Protein 1HBX (pdb70)

Solvent-accessible surface area: 33822 Å² total; per-residue (Å²): 103,78,71,99,209,47,221,68,202,70,140,79,83,86,8,113,78,142,48,114,27,137,63,33,16,40,154,50,39,92,26,3,34,125,58,0,106,26,2,12,35,0,1,46,11,33,0,0,0,0,0,11,12,99,99,54,130,52,79,52,47,15,18,144,30,0,69,41,0,42,75,33,130,86,0,91,56,21,12,97,88,1,33,115,33,104,168,252,210,113,206,40,227,71,199,62,101,66,85,92,10,58,8,82,134,92,21,56,71,22,12,52,140,46,23,23,16,1,0,51,70,0,34,20,1,8,43,2,1,51,7,39,0,0,0,0,0,10,13,88,88,17,78,0,40,0,0,0,11,126,28,0,46,52,0,8,69,31,130,69,0,67,45,18,2,55,90,2,9,90,38,112,166,131,83,110,208,44,218,63,204,54,158,82,97,89,10,114,67,159,49,115,32,130,59,28,14,44,165,50,30,88,27,2,33,125,57,0,109,26,2,10,26,1,1,45,8,32,0,1,0,2,0,12,13,103,92,44,122,74,79,53,52,15,28,124,28,0,64,45,2,32,77,32,126,80,0,89,52,18,12,104,96,2,28,108,34,106,162,112,157,78,44,84,111,192,56,207,62,209,67,115,66,25,57,13,76,68,131,135,122,19,60,67,32,10,61,150,40,25,24,17,2,0,57,71,0,44,22,0,8,41,1,2,48,7,30,0,2,0,2,0,7,11,90,94,12,74,0,35,0,0,0,9,140,32,0,51,45,0,15,80,38,124,71,0,81,54,18,2,32,99,3,8,93,39,114,119,118,56,54,35,49,8,60,81,32,0,33,123,13,7,88,106,73,120,31,123,88,6,3,36,68,48,70,132,69,0,26,0,67,0,74,75,7,92,54,1,0,152,41,10,2,86,91,89,135,115,119,113,41,36,47,78,111,1,6,95,39,0,104,98,26,50,103,120,80,54,0,102,79,37,149,49,95,162,75,0,4,46,1,53,60,39,63,118,50,75,139,213,134,128,72,63,4,67,148,35,75,33,42,36,56,48,41,31,125,72,28,184,136,66,39,45,9,63,61,12,0,16,105,11,12,96,93,83,155,14,113,97,11,4,33,53,81,48,146,57,0,43,1,68,0,58,104,1,78,46,0,1,147,36,7,2,134,83,108,132,121,116,98,33,45,48,101,94,1,4,93,34,0,98,98,22,96,92,119,107,52,1,41,77,31,137,78,41,61,75,13,6,61,0,45,58,37,56,107,45,49,131,213,112,132,59,70,2,59,152,37,67,42,47,35,61,58,59,40,132,99

GO terms:
  GO:0010736 serum response element binding (F, IDA)
  GO:1990837 sequence-specific double-stranded DNA binding (F, IDA)
  GO:0001228 DNA-binding transcription activator activity, RNA polymerase II-specific (F, IGI)
  GO:1902895 positive regulation of miRNA transcription (P, IGI)
  GO:0001829 trophectodermal cell differentiation (P, IDA)
  GO:0045597 positive regulation of cell differentiation (P, IDA)
  GO:0045944 positive regulation of transcription by RNA polymerase II (P, IDA)
  GO:0005634 nucleus (C, EXP)
  GO:0005515 protein binding (F, IPI)
  GO:0005654 nucleoplasm (C, TAS)
  GO:0005634 nucleus (C, IDA)
  GO:0001228 DNA-binding transcription activator activity, RNA polymerase II-specific (F, IDA)
  GO:0003700 DNA-binding transcription factor activity (F, IDA)
  GO:0009725 response to hormone (P, IDA)
  GO:0045987 positive regulation of smooth muscle contraction (P, IDA)
  GO:0060261 positive regulation of transcription initiation by RNA polymerase II (P, IDA)
  GO:0005737 cytoplasm (C, TAS)
  GO:0009636 response to toxic substance (P, TAS)
  GO:0045944 positive regulation of transcription by RNA polymerase II (P, IGI)
  GO:0051150 regulation of smooth muscle cell differentiation (P, TAS)

Organism: Homo sapiens (NCBI:txid9606)

InterPro domains:
  IPR002100 Transcription factor, MADS-box [PF00319] (150-197)
  IPR002100 Transcription factor, MADS-box [PR00404] (143-163)
  IPR002100 Transcription factor, MADS-box [PR00404] (163-178)
  IPR002100 Transcription factor, MADS-box [PR00404] (178-199)
  IPR002100 Transcription factor, MADS-box [PS00350] (143-197)
  IPR002100 Transcription factor, MADS-box [PS50066] (141-201)
  IPR002100 Transcription factor, MADS-box [SM00432] (141-200)
  IPR033897 SRF-like, MADS-box [cd00266] (142-223)
  IPR036879 Transcription factor, MADS-box superfamily [G3DSA:3.40.1810.10] (153-223)
  IPR036879 Transcription factor, MADS-box superfamily [SSF55455] (141-220)
  IPR050142 MADS-box/MEF2 Transcription Factor [PTHR48019] (143-209)

Sequence (569 aa):
GKKTRGRVKIKMEFIDNKLRRYTTFSKRKTGIMKKAYELSTLTGTQVLLLVASETGHVYTFATRKLQPMITSETGKALIQTCLNSPDKKTRGRVKIKMEFIDNKLRRYTTFSKRKTGIMKKAYELSTLTGTQVLLLVASETGHVYTFATRKLQPMITSETGKALIQTCLNSPDKKTRGRVKIKMEFIDNKLRRYTTFSKRKTGIMKKAYELSTLTGTQVLLLVASETGHVYTFATRKLQPMITSETGKALIQTCLNSPDKPGKKTRGRVKIKMEFIDNKLRRYTTFSKRKTGIMKKAYELSTLTGTQVLLLVASETGHVYTFATRKLQPMITSETGKALIQTCLNSPDDSAITLWQFLLQLLQKPQNKHMICWTSNDGQFKLLQAEEVARLWGIRKNKPNMNYDKLSRALRYYYVKNIIKKVNGQKFVYKFVSYPEILNMSRNDYIHSGLYSSFTLNSLNSAITLWQFLLQLLQKPQNKHMICWTSNDGQFKLLQAEEVARLWGIRKNKPNMNYDKLSRALRYYYVKNIIKKVNGQKFVYKFVSYPEILNMSRNDYIHSGLYSSFTLNS

B-factor: mean 68.27, std 28.69, range [5.2, 152.01]

Nearest PDB structures (foldseek):
  1hbx-assembly1_A  TM=1.012E+00  e=2.672E-13  Homo sapiens
  1k6o-assembly1_C  TM=9.760E-01  e=4.501E-11  Homo sapiens
  1mnm-assembly1_B  TM=9.382E-01  e=1.439E-08  Saccharomyces cerevisiae
  3p57-assembly1_D  TM=7.158E-01  e=1.893E-04  Homo sapiens
  6wc2-assembly2_C  TM=7.099E-01  e=2.965E-04  Homo sapiens

Secondary structure (DSSP, 8-state):
--SS--S----SS----HHHHHHHHHHHHHHHHHHHHHHHHHH--EEEEEEE-TTS-EEEEE-GGGGGGTSSHHHHHHHHHHHHS--/--S--S----SS----HHHHHHHHHHHHHHHHHHHHHHHHHH--EEEEEEE-TTSEEEEEE-GGGTHHHHSHHHHHHHHHHHTS--/--S--S----SS---SHHHHHHHHHHHHHHHHHHHHHHHHHHT-EEEEEEE-TTS-EEEEE-TTTTHHHHSHHHHHHHHHHHTS--/-TT-S---S----SS---SHHHHHHHHHHHHHHHHHHHHHHHHHHT-EEEEEEE-SSSEEEEEE-GGGSHHHHSHHHHHHHHHHHTS--/-----HHHHTTTSSS-GGGTTTEEE-SSSS-EEETTHHHHHHHHHHGGG-TT--HHHHHHHHHHHHHTTSEEE-SS-TTEEEESSTTGGG---GGGGGGSSSEEEEESGGG-/----SHHHHHHHTTSGGGTTTB--S-TTSEEEBSS-HHHHHHHHTTTT-TT--HHHHHHHHHHHHHHTS-EE-SSSTTEEE-SSTTTTT-----TTGGGT-EEEEES--

Foldseek 3Di:
DDPDPPDDDDDPDQDDPVVVRVVCCVVVVVPVQVVQPCCCPVVVDWGKDWDADPVGDIDIDTDVVCVCCCVPPVNVVVVCCVVVDDD/DPDPPDDDDDPDQDPDVVVRQVCLVVVVVVVLVVQVCVCVVPVDWGKDWDADPVGDIDIDTDPVCVCCCPPPVNVVVVVVPVVDDD/DPDPPDDDDDPDDDPPPVVRVVCCVVVVVVVLVVQVCVCVVPVDWDKDWDADPVGDIDIDTDPVCPCCCVPPVNVVVVVVVVVDDD/DVDDPDPPDDDDDPDQDPPPVVNVVVCVVVVVVVQVVQVCVCVVVVDWGKDWDADPVGDIDIDGDDVCPCCCVPPVNVCVVCVPVVPDD/DDPDDVLVLCVVCAVDCPVCQQWYADDDQFKIFGNPFQVSQCVVCVPPVNNPTGCVHVVVSQVVCCVVQQKACDPPRVRMIGGRGPDVVPVCVVVVVVVPVPDDDDDPVVVD/DPDDLLRVLVVVCPDCPQVQAKHADDQFFKIFGNPQQVVQCVVCVPPPPNVRGCVRVVVVQVVCCVVQQKAQDPPDPRMIGGRGPPVVVVCPDVVVVVVVPDDDDDPVD

CATH classification: 3.40.1810.10

Radius of gyration: 38.42 Å; Cα contacts (8 Å, |Δi|>4): 800; chains: 6; bounding box: 97×91×81 Å

Structure (mmCIF, N/CA/C/O backbone):
data_1HBX
#
_entry.id   1HBX
#
_cell.length_a   142.680
_cell.length_b   144.390
_cell.length_c   75.930
_cell.angle_alpha   90.00
_cell.angle_beta   90.00
_cell.angle_gamma   90.00
#
_symmetry.space_group_name_H-M   'P 21 21 2'
#
loop_
_entity.id
_entity.type
_entity.pdbx_description
1 polymer 'SERUM RESPONSE FACTOR'
2 polymer "5'-D(*GP*AP*TP*GP*GP*CP*CP*TP*AP*AP*TP*TP*AP* GP*GP*AP*CP*TP*TP*CP*CP*GP*GP*TP*G)-3'"
3 polymer 'ETS-DOMAIN PROTEIN ELK-4'
4 polymer "5'-D(*CP*AP*CP*AP*CP*CP*GP*GP*AP*AP*GP*TP*CP* CP*TP*AP*AP*TP*TP*AP*GP*GP*CP*CP*AP*T)-3'"
#
loop_
_atom_site.group_PDB
_atom_site.id
_atom_site.type_symbol
_atom_site.label_atom_id
_atom_site.label_alt_id
_atom_site.label_comp_id
_atom_site.label_asym_id
_atom_site.label_entity_id
_atom_site.label_seq_id
_atom_site.pdbx_PDB_ins_code
_atom_site.Cartn_x
_atom_site.Cartn_y
_atom_site.Cartn_z
_atom_site.occupancy
_atom_site.B_iso_or_equiv
_atom_site.auth_seq_id
_atom_site.auth_comp_id
_atom_site.auth_asym_id
_atom_site.auth_atom_id
_atom_site.pdbx_PDB_model_num
ATOM 1 N N . GLY A 1 6 ? 2.830 76.995 41.861 1.00 106.54 137 GLY A N 1
ATOM 2 C CA . GLY A 1 6 ? 3.712 76.987 43.070 1.00 106.02 137 GLY A CA 1
ATOM 3 C C . GLY A 1 6 ? 3.474 78.176 43.984 1.00 105.07 137 GLY A C 1
ATOM 4 O O . GLY A 1 6 ? 2.656 78.108 44.906 1.00 104.91 137 GLY A O 1
ATOM 5 N N . LYS A 1 7 ? 4.194 79.265 43.730 1.00 103.13 138 LYS A N 1
ATOM 6 C CA . LYS A 1 7 ? 4.061 80.477 44.528 1.00 100.15 138 LYS A CA 1
ATOM 7 C C . LYS A 1 7 ? 2.889 81.313 44.016 1.00 97.59 138 LYS A C 1
ATOM 8 O O . LYS A 1 7 ? 2.259 80.965 43.017 1.00 97.16 138 LYS A O 1
ATOM 10 N N . LYS A 1 8 ? 2.603 82.415 44.701 1.00 94.72 139 LYS A N 1
ATOM 11 C CA . LYS A 1 8 ? 1.501 83.284 44.317 1.00 91.71 139 LYS A CA 1
ATOM 12 C C . LYS A 1 8 ? 1.843 84.242 43.176 1.00 89.88 139 LYS A C 1
ATOM 13 O O . LYS A 1 8 ? 0.985 85.001 42.721 1.00 90.12 139 LYS A O 1
ATOM 15 N N . THR A 1 9 ? 3.089 84.209 42.712 1.00 87.64 140 THR A N 1
ATOM 16 C CA . THR A 1 9 ? 3.512 85.084 41.622 1.00 84.36 140 THR A CA 1
ATOM 17 C C . THR A 1 9 ? 4.868 84.686 41.059 1.00 81.64 140 THR A C 1
ATOM 18 O O . THR A 1 9 ? 5.771 84.331 41.809 1.00 81.05 140 THR A O 1
ATOM 22 N N . ARG A 1 10 ? 5.007 84.755 39.737 1.00 79.43 141 ARG A N 1
ATOM 23 C CA . ARG A 1 10 ? 6.255 84.392 39.069 1.00 77.80 141 ARG A CA 1
ATOM 24 C C . ARG A 1 10 ? 7.495 85.035 39.658 1.00 78.24 141 ARG A C 1
ATOM 25 O O . ARG A 1 10 ? 8.613 84.656 39.319 1.00 77.62 141 ARG A O 1
ATOM 33 N N . GLY A 1 11 ? 7.296 86.010 40.537 1.00 79.02 142 GLY A N 1
ATOM 34 C CA . GLY A 1 11 ? 8.422 86.705 41.128 1.00 77.90 142 GLY A CA 1
ATOM 35 C C . GLY A 1 11 ? 9.055 87.574 40.060 1.00 77.04 142 GLY A C 1
ATOM 36 O O . GLY A 1 11 ? 8.421 87.893 39.052 1.00 77.65 142 GLY A O 1
ATOM 37 N N . ARG A 1 12 ? 10.300 87.968 40.269 1.00 74.84 143 ARG A N 1
ATOM 38 C CA . ARG A 1 12 ? 10.969 88.784 39.282 1.00 72.97 143 ARG A CA 1
ATOM 39 C C . ARG A 1 12 ? 11.351 87.905 38.104 1.00 71.64 143 ARG A C 1
ATOM 40 O O . ARG A 1 12 ? 11.814 86.785 38.290 1.00 72.43 143 ARG A O 1
ATOM 48 N N . VAL A 1 13 ? 11.160 88.417 36.894 1.00 70.80 144 VAL A N 1
ATOM 49 C CA . VAL A 1 13 ? 11.481 87.669 35.686 1.00 70.94 144 VAL A CA 1
ATOM 50 C C . VAL A 1 13 ? 12.654 88.281 34.933 1.00 71.57 144 VAL A C 1
ATOM 51 O O . VAL A 1 13 ? 12.746 89.500 34.813 1.00 72.64 144 VAL A O 1
ATOM 55 N N . LYS A 1 14 ? 13.550 87.431 34.433 1.00 71.44 145 LYS A N 1
ATOM 56 C CA . LYS A 1 14 ? 14.717 87.901 33.694 1.00 71.65 145 LYS A CA 1
ATOM 57 C C . LYS A 1 14 ? 14.207 88.489 32.397 1.00 70.85 145 LYS A C 1
ATOM 58 O O . LYS A 1 14 ? 13.397 87.883 31.714 1.00 71.83 145 LYS A O 1
ATOM 64 N N . ILE A 1 15 ? 14.687 89.675 32.060 1.00 70.03 146 ILE A N 1
ATOM 65 C CA . ILE A 1 15 ? 14.252 90.351 30.854 1.00 69.24 146 ILE A CA 1
ATOM 66 C C . ILE A 1 15 ? 15.377 90.489 29.820 1.00 68.76 146 ILE A C 1
ATOM 67 O O . ILE A 1 15 ? 16.559 90.438 30.151 1.00 68.44 146 ILE A O 1
ATOM 72 N N . LYS A 1 16 ? 14.994 90.661 28.563 1.00 68.57 147 LYS A N 1
ATOM 73 C CA . LYS A 1 16 ? 15.943 90.814 27.471 1.00 68.69 147 LYS A CA 1
ATOM 74 C C . LYS A 1 16 ? 16.413 92.276 27.427 1.00 68.15 147 LYS A C 1
ATOM 75 O O . LYS A 1 16 ? 15.601 93.198 27.357 1.00 68.20 147 LYS A O 1
ATOM 81 N N . MET A 1 17 ? 17.727 92.478 27.475 1.00 67.11 148 MET A N 1
ATOM 82 C CA . MET A 1 17 ? 18.302 93.818 27.472 1.00 65.09 148 MET A CA 1
ATOM 83 C C . MET A 1 17 ? 18.158 94.550 26.156 1.00 63.79 148 MET A C 1
ATOM 84 O O . MET A 1 17 ? 19.143 94.984 25.567 1.00 63.83 148 MET A O 1
ATOM 89 N N . GLU A 1 18 ? 16.923 94.703 25.702 1.00 62.80 149 GLU A N 1
ATOM 90 C CA . GLU A 1 18 ? 16.662 95.396 24.451 1.00 62.92 149 GLU A CA 1
ATOM 91 C C . GLU A 1 18 ? 15.396 96.216 24.595 1.00 61.29 149 GLU A C 1
ATOM 92 O O . GLU A 1 18 ? 14.589 95.969 25.484 1.00 62.01 149 GLU A O 1
ATOM 98 N N . PHE A 1 19 ? 15.225 97.200 23.727 1.00 59.55 150 PHE A N 1
ATOM 99 C CA . PHE A 1 19 ? 14.037 98.031 23.780 1.00 58.22 150 PHE A CA 1
ATOM 100 C C . PHE A 1 19 ? 12.822 97.121 23.848 1.00 59.51 150 PHE A C 1
ATOM 101 O O . PHE A 1 19 ? 12.752 96.122 23.139 1.00 61.06 150 PHE A O 1
ATOM 109 N N . ILE A 1 20 ? 11.866 97.467 24.699 1.00 60.94 151 ILE A N 1
ATOM 110 C CA . ILE A 1 20 ? 10.653 96.683 24.847 1.00 61.71 151 ILE A CA 1
ATOM 111 C C . ILE A 1 20 ? 9.584 97.269 23.931 1.00 64.59 151 ILE A C 1
ATOM 112 O O . ILE A 1 20 ? 9.393 98.483 23.895 1.00 63.47 151 ILE A O 1
ATOM 117 N N . ASP A 1 21 ? 8.872 96.425 23.196 1.00 68.40 152 ASP A N 1
ATOM 118 C CA . ASP A 1 21 ? 7.838 96.956 22.318 1.00 72.17 152 ASP A CA 1
ATOM 119 C C . ASP A 1 21 ? 6.452 97.059 22.965 1.00 73.08 152 ASP A C 1
ATOM 120 O O . ASP A 1 21 ? 5.697 97.984 22.659 1.00 74.06 152 ASP A O 1
ATOM 125 N N . ASN A 1 22 ? 6.109 96.129 23.854 1.00 72.45 153 ASN A N 1
ATOM 126 C CA . ASN A 1 22 ? 4.800 96.190 24.494 1.00 71.93 153 ASN A CA 1
ATOM 127 C C . ASN A 1 22 ? 4.666 97.470 25.296 1.00 71.29 153 ASN A C 1
ATOM 128 O O . ASN A 1 22 ? 5.064 97.534 26.455 1.00 72.84 153 ASN A O 1
ATOM 133 N N . LYS A 1 23 ? 4.089 98.482 24.662 1.00 69.58 154 LYS A N 1
ATOM 134 C CA . LYS A 1 23 ? 3.884 99.796 25.256 1.00 67.31 154 LYS A CA 1
ATOM 135 C C . LYS A 1 23 ? 3.579 99.815 26.751 1.00 66.45 154 LYS A C 1
ATOM 136 O O . LYS A 1 23 ? 4.082 100.673 27.467 1.00 66.78 154 LYS A O 1
ATOM 142 N N . LEU A 1 24 ? 2.759 98.887 27.230 1.00 65.31 155 LEU A N 1
ATOM 143 C CA . LEU A 1 24 ? 2.440 98.857 28.653 1.00 64.45 155 LEU A CA 1
ATOM 144 C C . LEU A 1 24 ? 3.668 98.384 29.408 1.00 63.84 155 LEU A C 1
ATOM 145 O O . LEU A 1 24 ? 4.225 99.114 30.220 1.00 64.20 155 LEU A O 1
ATOM 150 N N . ARG A 1 25 ? 4.094 97.158 29.129 1.00 63.00 156 ARG A N 1
ATOM 151 C CA . ARG A 1 25 ? 5.272 96.591 29.773 1.00 61.51 156 ARG A CA 1
ATOM 152 C C . ARG A 1 25 ? 6.365 97.652 29.831 1.00 59.62 156 ARG A C 1
ATOM 153 O O . ARG A 1 25 ? 6.996 97.853 30.870 1.00 60.23 156 ARG A O 1
ATOM 161 N N . ARG A 1 26 ? 6.563 98.347 28.715 1.00 56.56 157 ARG A N 1
ATOM 162 C CA . ARG A 1 26 ? 7.574 99.384 28.642 1.00 54.53 157 ARG A CA 1
ATOM 163 C C . ARG A 1 26 ? 7.283 100.506 29.636 1.00 53.18 157 ARG A C 1
ATOM 164 O O . ARG A 1 26 ? 8.082 100.774 30.528 1.00 52.79 157 ARG A O 1
ATOM 172 N N . TYR A 1 27 ? 6.140 101.162 29.485 1.00 52.96 158 TYR A N 1
ATOM 173 C CA . TYR A 1 27 ? 5.761 102.255 30.385 1.00 52.51 158 TYR A CA 1
ATOM 174 C C . TYR A 1 27 ? 5.904 101.854 31.857 1.00 50.60 158 TYR A C 1
ATOM 175 O O . TYR A 1 27 ? 6.287 102.670 32.701 1.00 50.75 158 TYR A O 1
ATOM 184 N N . THR A 1 28 ? 5.584 100.600 32.159 1.00 48.18 159 THR A N 1
ATOM 185 C CA . THR A 1 28 ? 5.674 100.103 33.520 1.00 45.85 159 THR A CA 1
ATOM 186 C C . THR A 1 28 ? 7.123 100.150 33.940 1.00 44.72 159 THR A C 1
ATOM 187 O O . THR A 1 28 ? 7.496 100.900 34.837 1.00 44.73 159 THR A O 1
ATOM 191 N N . THR A 1 29 ? 7.937 99.330 33.284 1.00 43.93 160 THR A N 1
ATOM 192 C CA . THR A 1 29 ? 9.365 99.271 33.561 1.00 40.89 160 THR A CA 1
ATOM 193 C C . THR A 1 29 ? 9.986 100.664 33.651 1.00 37.36 160 THR A C 1
ATOM 194 O O . THR A 1 29 ? 10.837 100.904 34.504 1.00 36.23 160 THR A O 1
ATOM 198 N N . PHE A 1 30 ? 9.565 101.588 32.791 1.00 34.74 161 PHE A N 1
ATOM 199 C CA . PHE A 1 30 ? 10.124 102.922 32.877 1.00 33.38 161 PHE A CA 1
ATOM 200 C C . PHE A 1 30 ? 9.739 103.560 34.193 1.00 35.28 161 PHE A C 1
ATOM 201 O O . PHE A 1 30 ? 10.437 104.435 34.688 1.00 35.39 161 PHE A O 1
ATOM 209 N N . SER A 1 31 ? 8.619 103.147 34.761 1.00 38.69 162 SER A N 1
ATOM 210 C CA . SER A 1 31 ? 8.208 103.718 36.030 1.00 41.02 162 SER A CA 1
ATOM 211 C C . SER A 1 31 ? 9.065 103.121 37.125 1.00 41.54 162 SER A C 1
ATOM 212 O O . SER A 1 31 ? 9.778 103.822 37.840 1.00 42.78 162 SER A O 1
ATOM 215 N N . LYS A 1 32 ? 8.997 101.808 37.242 1.00 40.95 163 LYS A N 1
ATOM 216 C CA . LYS A 1 32 ? 9.754 101.114 38.257 1.00 40.57 163 LYS A CA 1
ATOM 217 C C . LYS A 1 32 ? 11.214 101.524 38.239 1.00 40.41 163 LYS A C 1
ATOM 218 O O . LYS A 1 32 ? 11.784 101.854 39.287 1.00 40.78 163 LYS A O 1
ATOM 224 N N . ARG A 1 33 ? 11.815 101.518 37.048 1.00 40.10 164 ARG A N 1
ATOM 225 C CA . ARG A 1 33 ? 13.216 101.867 36.918 1.00 37.88 164 ARG A CA 1
ATOM 226 C C . ARG A 1 33 ? 13.466 103.334 37.156 1.00 36.40 164 ARG A C 1
ATOM 227 O O . ARG A 1 33 ? 14.434 103.680 37.831 1.00 36.74 164 ARG A O 1
ATOM 235 N N . LYS A 1 34 ? 12.609 104.203 36.629 1.00 32.91 165 LYS A N 1
ATOM 236 C CA . LYS A 1 34 ? 12.799 105.630 36.883 1.00 32.52 165 LYS A CA 1
ATOM 237 C C . LYS A 1 34 ? 12.769 105.889 38.384 1.00 32.87 165 LYS A C 1
ATOM 238 O O . LYS A 1 34 ? 13.500 106.730 38.908 1.00 33.38 165 LYS A O 1
ATOM 244 N N . THR A 1 35 ? 11.910 105.166 39.084 1.00 33.38 166 THR A N 1
ATOM 245 C CA . THR A 1 35 ? 11.819 105.361 40.513 1.00 33.49 166 THR A CA 1
ATOM 246 C C . THR A 1 35 ? 13.130 105.019 41.164 1.00 31.70 166 THR A C 1
ATOM 247 O O . THR A 1 35 ? 13.596 105.749 42.023 1.00 32.46 166 THR A O 1
ATOM 251 N N . GLY A 1 36 ? 13.733 103.921 40.735 1.00 31.76 167 GLY A N 1
ATOM 252 C CA . GLY A 1 36 ? 14.975 103.471 41.350 1.00 32.56 167 GLY A CA 1
ATOM 253 C C . GLY A 1 36 ? 16.308 104.160 41.090 1.00 29.67 167 GLY A C 1
ATOM 254 O O . GLY A 1 36 ? 17.063 104.416 42.036 1.00 28.00 167 GLY A O 1
ATOM 255 N N . ILE A 1 37 ? 16.611 104.426 39.817 1.00 28.23 168 ILE A N 1
ATOM 256 C CA . ILE A 1 37 ? 17.859 105.075 39.456 1.00 26.12 168 ILE A CA 1
ATOM 257 C C . ILE A 1 37 ? 17.867 106.373 40.196 1.00 26.88 168 ILE A C 1
ATOM 258 O O . ILE A 1 37 ? 18.886 106.813 40.710 1.00 28.60 168 ILE A O 1
ATOM 263 N N . MET A 1 38 ? 16.690 106.973 40.263 1.00 27.24 169 MET A N 1
ATOM 264 C CA . MET A 1 38 ? 16.530 108.238 40.942 1.00 25.35 169 MET A CA 1
ATOM 265 C C . MET A 1 38 ? 16.826 107.967 42.407 1.00 24.10 169 MET A C 1
ATOM 266 O O . MET A 1 38 ? 17.429 108.785 43.088 1.00 24.46 169 MET A O 1
ATOM 271 N N . LYS A 1 39 ? 16.433 106.813 42.912 1.00 23.80 170 LYS A N 1
ATOM 272 C CA . LYS A 1 39 ? 16.743 106.608 44.297 1.00 25.42 170 LYS A CA 1
ATOM 273 C C . LYS A 1 39 ? 18.253 106.554 44.370 1.00 28.00 170 LYS A C 1
ATOM 274 O O . LYS A 1 39 ? 18.878 107.173 45.238 1.00 31.80 170 LYS A O 1
ATOM 280 N N . LYS A 1 40 ? 18.849 105.834 43.428 1.00 27.29 171 LYS A N 1
ATOM 281 C CA . LYS A 1 40 ? 20.291 105.701 43.406 1.00 26.08 171 LYS A CA 1
ATOM 282 C C . LYS A 1 40 ? 21.003 107.023 43.359 1.00 27.66 171 LYS A C 1
ATOM 283 O O . LYS A 1 40 ? 21.954 107.221 44.108 1.00 28.96 171 LYS A O 1
ATOM 289 N N . ALA A 1 41 ? 20.556 107.923 42.484 1.00 28.10 172 ALA A N 1
ATOM 290 C CA . ALA A 1 41 ? 21.199 109.227 42.361 1.00 29.42 172 ALA A CA 1
ATOM 291 C C . ALA A 1 41 ? 21.340 109.810 43.747 1.00 30.35 172 ALA A C 1
ATOM 292 O O . ALA A 1 41 ? 22.361 110.407 44.091 1.00 32.22 172 ALA A O 1
ATOM 294 N N . TYR A 1 42 ? 20.315 109.597 44.555 1.00 30.58 173 TYR A N 1
ATOM 295 C CA . TYR A 1 42 ? 20.312 110.095 45.913 1.00 30.82 173 TYR A CA 1
ATOM 296 C C . TYR A 1 42 ? 21.387 109.455 46.803 1.00 30.57 173 TYR A C 1
ATOM 297 O O . TYR A 1 42 ? 22.391 110.084 47.134 1.00 30.11 173 TYR A O 1
ATOM 306 N N . GLU A 1 43 ? 21.160 108.197 47.176 1.00 29.93 174 GLU A N 1
ATOM 307 C CA . GLU A 1 43 ? 22.058 107.463 48.071 1.00 30.49 174 GLU A CA 1
ATOM 308 C C . GLU A 1 43 ? 23.554 107.699 47.796 1.00 30.02 174 GLU A C 1
ATOM 309 O O . GLU A 1 43 ? 24.347 107.897 48.725 1.00 27.12 174 GLU A O 1
ATOM 315 N N . LEU A 1 44 ? 23.927 107.662 46.516 1.00 31.48 175 LEU A N 1
ATOM 316 C CA . LEU A 1 44 ? 25.301 107.878 46.084 1.00 32.43 175 LEU A CA 1
ATOM 317 C C . LEU A 1 44 ? 25.727 109.249 46.568 1.00 34.20 175 LEU A C 1
ATOM 318 O O . LEU A 1 44 ? 26.557 109.385 47.470 1.00 35.49 175 LEU A O 1
ATOM 323 N N . SER A 1 45 ? 25.137 110.269 45.956 1.00 34.59 176 SER A N 1
ATOM 324 C CA . SER A 1 45 ? 25.410 111.652 46.318 1.00 34.65 176 SER A CA 1
ATOM 325 C C . SER A 1 45 ? 25.374 111.839 47.830 1.00 34.91 176 SER A C 1
ATOM 326 O O . SER A 1 45 ? 26.118 112.633 48.372 1.00 35.05 176 SER A O 1
ATOM 329 N N . THR A 1 46 ? 24.491 111.102 48.496 1.00 35.62 177 THR A N 1
ATOM 330 C CA . THR A 1 46 ? 24.322 111.193 49.944 1.00 35.34 177 THR A CA 1
ATOM 331 C C . THR A 1 46 ? 25.456 110.520 50.686 1.00 34.37 177 THR A C 1
ATOM 332 O O . THR A 1 46 ? 26.213 111.143 51.415 1.00 35.50 177 THR A O 1
ATOM 336 N N . LEU A 1 47 ? 25.519 109.215 50.502 1.00 33.26 178 LEU A N 1
ATOM 337 C CA . LEU A 1 47 ? 26.499 108.345 51.119 1.00 31.25 178 LEU A CA 1
ATOM 338 C C . LEU A 1 47 ? 27.925 108.870 50.921 1.00 32.23 178 LEU A C 1
ATOM 339 O O . LEU A 1 47 ? 28.702 108.934 51.865 1.00 32.51 178 LEU A O 1
ATOM 344 N N . THR A 1 48 ? 28.253 109.265 49.692 1.00 32.43 179 THR A N 1
ATOM 345 C CA . THR A 1 48 ? 29.589 109.744 49.362 1.00 31.38 179 THR A CA 1
ATOM 346 C C . THR A 1 48 ? 29.739 111.262 49.421 1.00 34.47 179 THR A C 1
ATOM 347 O O . THR A 1 48 ? 30.845 111.780 49.559 1.00 37.06 179 THR A O 1
ATOM 351 N N . GLY A 1 49 ? 28.645 111.992 49.304 1.00 35.03 180 GLY A N 1
ATOM 352 C CA . GLY A 1 49 ? 28.774 113.435 49.372 1.00 35.76 180 GLY A CA 1
ATOM 353 C C . GLY A 1 49 ? 29.325 114.029 48.093 1.00 35.17 180 GLY A C 1
ATOM 354 O O . GLY A 1 49 ? 30.120 114.956 48.104 1.00 38.15 180 GLY A O 1
ATOM 355 N N . THR A 1 50 ? 28.884 113.504 46.972 1.00 33.46 181 THR A N 1
ATOM 356 C CA . THR A 1 50 ? 29.351 113.992 45.701 1.00 34.00 181 THR A CA 1
ATOM 357 C C . THR A 1 50 ? 28.244 114.738 44.945 1.00 34.96 181 THR A C 1
ATOM 358 O O . THR A 1 50 ? 27.068 114.643 45.302 1.00 35.28 181 THR A O 1
ATOM 362 N N . GLN A 1 51 ? 28.612 115.498 43.917 1.00 35.07 182 GLN A N 1
ATOM 363 C CA . GLN A 1 51 ? 27.603 116.205 43.151 1.00 34.27 182 GLN A CA 1
ATOM 364 C C . GLN A 1 51 ? 27.065 115.199 42.154 1.00 33.34 182 GLN A C 1
ATOM 365 O O . GLN A 1 51 ? 27.826 114.428 41.589 1.00 32.89 182 GLN A O 1
ATOM 371 N N . VAL A 1 52 ? 25.757 115.192 41.941 1.00 31.91 183 VAL A N 1
ATOM 372 C CA . VAL A 1 52 ? 25.161 114.248 41.007 1.00 29.84 183 VAL A CA 1
ATOM 373 C C . VAL A 1 52 ? 24.021 114.897 40.269 1.00 31.24 183 VAL A C 1
ATOM 374 O O . VAL A 1 52 ? 23.254 115.658 40.845 1.00 31.98 183 VAL A O 1
ATOM 378 N N . LEU A 1 53 ? 23.905 114.608 38.987 1.00 31.74 184 LEU A N 1
ATOM 379 C CA . LEU A 1 53 ? 22.812 115.166 38.218 1.00 31.44 184 LEU A CA 1
ATOM 380 C C . LEU A 1 53 ? 22.249 114.032 37.418 1.00 32.92 184 LEU A C 1
ATOM 381 O O . LEU A 1 53 ? 22.995 113.237 36.845 1.00 36.70 184 LEU A O 1
ATOM 386 N N . LEU A 1 54 ? 20.932 113.944 37.392 1.00 32.83 185 LEU A N 1
ATOM 387 C CA . LEU A 1 54 ? 20.273 112.904 36.644 1.00 31.97 185 LEU A CA 1
ATOM 388 C C . LEU A 1 54 ? 19.088 113.559 35.991 1.00 32.74 185 LEU A C 1
ATOM 389 O O . LEU A 1 54 ? 18.556 114.541 36.488 1.00 33.87 185 LEU A O 1
ATOM 394 N N . LEU A 1 55 ? 18.690 113.035 34.848 1.00 33.78 186 LEU A N 1
ATOM 395 C CA . LEU A 1 55 ? 17.569 113.600 34.139 1.00 34.52 186 LEU A CA 1
ATOM 396 C C . LEU A 1 55 ? 17.069 112.520 33.202 1.00 35.06 186 LEU A C 1
ATOM 397 O O . LEU A 1 55 ? 17.835 111.928 32.441 1.00 35.43 186 LEU A O 1
ATOM 402 N N . VAL A 1 56 ? 15.778 112.234 33.318 1.00 34.51 187 VAL A N 1
ATOM 403 C CA . VAL A 1 56 ? 15.119 111.227 32.517 1.00 33.83 187 VAL A CA 1
ATOM 404 C C . VAL A 1 56 ? 13.957 111.933 31.871 1.00 34.85 187 VAL A C 1
ATOM 405 O O . VAL A 1 56 ? 13.284 112.725 32.518 1.00 34.30 187 VAL A O 1
ATOM 409 N N . ALA A 1 57 ? 13.717 111.660 30.600 1.00 36.86 188 ALA A N 1
ATOM 410 C CA . ALA A 1 57 ? 12.603 112.292 29.912 1.00 40.96 188 ALA A CA 1
ATOM 411 C C . ALA A 1 57 ? 11.684 111.195 29.386 1.00 44.06 188 ALA A C 1
ATOM 412 O O . ALA A 1 57 ? 12.101 110.391 28.547 1.00 44.55 188 ALA A O 1
ATOM 414 N N . SER A 1 58 ? 10.448 111.155 29.883 1.00 45.86 189 SER A N 1
ATOM 415 C CA . SER A 1 58 ? 9.488 110.137 29.466 1.00 48.91 189 SER A CA 1
ATOM 416 C C . SER A 1 58 ? 9.083 110.349 28.025 1.00 51.14 189 SER A C 1
ATOM 417 O O . SER A 1 58 ? 8.972 111.485 27.582 1.00 50.72 189 SER A O 1
ATOM 420 N N . GLU A 1 59 ? 8.836 109.262 27.299 1.00 54.22 190 GLU A N 1
ATOM 421 C CA . GLU A 1 59 ? 8.446 109.370 25.893 1.00 58.55 190 GLU A CA 1
ATOM 422 C C . GLU A 1 59 ? 7.104 110.068 25.732 1.00 61.18 190 GLU A C 1
ATOM 423 O O . GLU A 1 59 ? 6.582 110.188 24.622 1.00 62.24 190 GLU A O 1
ATOM 429 N N . THR A 1 60 ? 6.553 110.526 26.850 1.00 62.16 191 THR A N 1
ATOM 430 C CA . THR A 1 60 ? 5.278 111.209 26.851 1.00 63.04 191 THR A CA 1
ATOM 431 C C . THR A 1 60 ? 5.521 112.701 26.946 1.00 64.98 191 THR A C 1
ATOM 432 O O . THR A 1 60 ? 4.622 113.494 26.682 1.00 67.56 191 THR A O 1
ATOM 436 N N . GLY A 1 61 ? 6.731 113.087 27.348 1.00 65.87 192 GLY A N 1
ATOM 437 C CA . GLY A 1 61 ? 7.049 114.505 27.454 1.00 65.81 192 GLY A CA 1
ATOM 438 C C . GLY A 1 61 ? 7.719 115.011 28.724 1.00 65.33 192 GLY A C 1
ATOM 439 O O . GLY A 1 61 ? 8.706 115.739 28.653 1.00 64.68 192 GLY A O 1
ATOM 440 N N . HIS A 1 62 ? 7.185 114.641 29.883 1.00 65.52 193 HIS A N 1
ATOM 441 C CA . HIS A 1 62 ? 7.742 115.085 31.155 1.00 65.87 193 HIS A CA 1
ATOM 442 C C . HIS A 1 62 ? 9.236 114.847 31.310 1.00 63.49 193 HIS A C 1
ATOM 443 O O . HIS A 1 62 ? 9.821 114.023 30.610 1.00 64.28 193 HIS A O 1
ATOM 450 N N . VAL A 1 63 ? 9.850 115.576 32.236 1.00 59.50 194 VAL A N 1
ATOM 451 C CA . VAL A 1 63 ? 11.270 115.425 32.493 1.00 54.82 194 VAL A CA 1
ATOM 452 C C . VAL A 1 63 ? 11.580 115.329 33.978 1.00 53.70 194 VAL A C 1
ATOM 453 O O . VAL A 1 63 ? 11.719 116.335 34.661 1.00 53.98 194 VAL A O 1
ATOM 457 N N . TYR A 1 64 ? 11.699 114.103 34.465 1.00 52.65 195 TYR A N 1
ATOM 458 C CA . TYR A 1 64 ? 11.995 113.843 35.862 1.00 50.39 195 TYR A CA 1
ATOM 459 C C . TYR A 1 64 ? 13.488 114.038 36.069 1.00 49.45 195 TYR A C 1
ATOM 460 O O . TYR A 1 64 ? 14.286 113.665 35.209 1.00 51.81 195 TYR A O 1
ATOM 469 N N . THR A 1 65 ? 13.878 114.618 37.200 1.00 46.58 196 THR A N 1
ATOM 470 C CA . THR A 1 65 ? 15.290 114.857 37.447 1.00 43.35 196 THR A CA 1
ATOM 471 C C . THR A 1 65 ? 15.686 114.952 38.909 1.00 41.13 196 THR A C 1
ATOM 472 O O . THR A 1 65 ? 14.856 115.151 39.785 1.00 40.93 196 THR A O 1
ATOM 476 N N . PHE A 1 66 ? 16.984 114.822 39.152 1.00 38.72 197 PHE A N 1
ATOM 477 C CA . PHE A 1 66 ? 17.546 114.947 40.487 1.00 37.37 197 PHE A CA 1
ATOM 478 C C . PHE A 1 66 ? 18.829 115.711 40.337 1.00 38.27 197 PHE A C 1
ATOM 479 O O . PHE A 1 66 ? 19.478 115.628 39.305 1.00 37.83 197 PHE A O 1
ATOM 487 N N . ALA A 1 67 ? 19.212 116.436 41.374 1.00 39.32 198 ALA A N 1
ATOM 488 C CA . ALA A 1 67 ? 20.435 117.214 41.305 1.00 39.52 198 ALA A CA 1
ATOM 489 C C . ALA A 1 67 ? 20.919 117.563 42.685 1.00 40.36 198 ALA A C 1
ATOM 490 O O . ALA A 1 67 ? 20.129 117.728 43.611 1.00 42.88 198 ALA A O 1
ATOM 492 N N . THR A 1 68 ? 22.228 117.685 42.820 1.00 39.89 199 THR A N 1
ATOM 493 C CA . THR A 1 68 ? 22.808 118.034 44.092 1.00 39.20 199 THR A CA 1
ATOM 494 C C . THR A 1 68 ? 23.005 119.536 44.029 1.00 40.59 199 THR A C 1
ATOM 495 O O . THR A 1 68 ? 23.084 120.104 42.946 1.00 41.19 199 THR A O 1
ATOM 499 N N . ARG A 1 69 ? 23.071 120.180 45.186 1.00 42.01 200 ARG A N 1
ATOM 500 C CA . ARG A 1 69 ? 23.192 121.625 45.227 1.00 42.76 200 ARG A CA 1
ATOM 501 C C . ARG A 1 69 ? 24.009 122.204 44.092 1.00 42.80 200 ARG A C 1
ATOM 502 O O . ARG A 1 69 ? 23.447 122.758 43.151 1.00 44.59 200 ARG A O 1
ATOM 510 N N . LYS A 1 70 ? 25.326 122.058 44.170 1.00 41.74 201 LYS A N 1
ATOM 511 C CA . LYS A 1 70 ? 26.213 122.614 43.157 1.00 41.85 201 LYS A CA 1
ATOM 512 C C . LYS A 1 70 ? 25.777 122.420 41.700 1.00 43.60 201 LYS A C 1
ATOM 513 O O . LYS A 1 70 ? 26.201 123.164 40.819 1.00 45.47 201 LYS A O 1
ATOM 519 N N . LEU A 1 71 ? 24.910 121.452 41.438 1.00 44.11 202 LEU A N 1
ATOM 520 C CA . LEU A 1 71 ? 24.473 121.220 40.068 1.00 44.39 202 LEU A CA 1
ATOM 521 C C . LEU A 1 71 ? 23.086 121.720 39.740 1.00 45.29 202 LEU A C 1
ATOM 522 O O . LEU A 1 71 ? 22.722 121.776 38.578 1.00 46.59 202 LEU A O 1
ATOM 527 N N . GLN A 1 72 ? 22.298 122.080 40.738 1.00 45.73 203 GLN A N 1
ATOM 528 C CA . GLN A 1 72 ? 20.965 122.563 40.435 1.00 47.51 203 GLN A CA 1
ATOM 529 C C . GLN A 1 72 ? 20.930 123.367 39.128 1.00 48.92 203 GLN A C 1
ATOM 530 O O . GLN A 1 72 ? 20.257 122.986 38.176 1.00 46.85 203 GLN A O 1
ATOM 536 N N . PRO A 1 73 ? 21.678 124.474 39.056 1.00 52.14 204 PRO A N 1
ATOM 537 C CA . PRO A 1 73 ? 21.705 125.304 37.847 1.00 54.26 204 PRO A CA 1
ATOM 538 C C . PRO A 1 73 ? 21.589 124.559 36.527 1.00 56.65 204 PRO A C 1
ATOM 539 O O . PRO A 1 73 ? 20.963 125.045 35.588 1.00 59.06 204 PRO A O 1
ATOM 543 N N . MET A 1 74 ? 22.200 123.385 36.450 1.00 57.48 205 MET A N 1
ATOM 544 C CA . MET A 1 74 ? 22.145 122.584 35.232 1.00 57.40 205 MET A CA 1
ATOM 545 C C . MET A 1 74 ? 20.734 122.530 34.710 1.00 58.24 205 MET A C 1
ATOM 546 O O . MET A 1 74 ? 20.517 122.441 33.506 1.00 58.82 205 MET A O 1
ATOM 551 N N . ILE A 1 75 ? 19.780 122.582 35.636 1.00 59.23 206 ILE A N 1
ATOM 552 C CA . ILE A 1 75 ? 18.371 122.508 35.304 1.00 61.25 206 ILE A CA 1
ATOM 553 C C . ILE A 1 75 ? 17.612 123.719 35.825 1.00 64.57 206 ILE A C 1
ATOM 554 O O . ILE A 1 75 ? 16.485 123.971 35.417 1.00 66.16 206 ILE A O 1
ATOM 559 N N . THR A 1 76 ? 18.225 124.463 36.735 1.00 66.64 207 THR A N 1
ATOM 560 C CA . THR A 1 76 ? 17.589 125.648 37.302 1.00 67.29 207 THR A CA 1
ATOM 561 C C . THR A 1 76 ? 17.831 126.874 36.427 1.00 66.59 207 THR A C 1
ATOM 562 O O . THR A 1 76 ? 16.898 127.424 35.849 1.00 66.43 207 THR A O 1
ATOM 566 N N . SER A 1 77 ? 19.091 127.292 36.347 1.00 66.20 208 SER A N 1
ATOM 567 C CA . SER A 1 77 ? 19.500 128.449 35.563 1.00 66.56 208 SER A CA 1
ATOM 568 C C . SER A 1 77 ? 18.773 128.517 34.236 1.00 67.90 208 SER A C 1
ATOM 569 O O . SER A 1 77 ? 18.231 127.523 33.765 1.00 67.75 208 SER A O 1
ATOM 572 N N . GLU A 1 78 ? 18.784 129.700 33.631 1.00 69.34 209 GLU A N 1
ATOM 573 C CA . GLU A 1 78 ? 18.118 129.927 32.356 1.00 70.54 209 GLU A CA 1
ATOM 574 C C . GLU A 1 78 ? 18.938 129.365 31.202 1.00 70.35 209 GLU A C 1
ATOM 575 O O . GLU A 1 78 ? 18.390 128.844 30.227 1.00 69.83 209 GLU A O 1
ATOM 581 N N . THR A 1 79 ? 20.256 129.484 31.323 1.00 70.41 210 THR A N 1
ATOM 582 C CA . THR A 1 79 ? 21.165 128.999 30.299 1.00 70.23 210 THR A CA 1
ATOM 583 C C . THR A 1 79 ? 21.010 127.492 30.193 1.00 70.09 210 THR A C 1
ATOM 584 O O . THR A 1 79 ? 21.120 126.917 29.111 1.00 71.48 210 THR A O 1
ATOM 588 N N . GLY A 1 80 ? 20.755 126.859 31.332 1.00 68.67 211 GLY A N 1
ATOM 589 C CA . GLY A 1 80 ? 20.575 125.420 31.365 1.00 66.87 211 GLY A CA 1
ATOM 590 C C . GLY A 1 80 ? 19.236 124.978 30.801 1.00 65.84 211 GLY A C 1
ATOM 591 O O . GLY A 1 80 ? 19.195 124.290 29.790 1.00 66.14 211 GLY A O 1
ATOM 592 N N . LYS A 1 81 ? 18.141 125.369 31.444 1.00 64.80 212 LYS A N 1
ATOM 593 C CA . LYS A 1 81 ? 16.811 124.987 30.982 1.00 64.16 212 LYS A CA 1
ATOM 594 C C . LYS A 1 81 ? 16.721 125.165 29.478 1.00 63.56 212 LYS A C 1
ATOM 595 O O . LYS A 1 81 ? 16.062 124.390 28.782 1.00 64.45 212 LYS A O 1
ATOM 601 N N . ALA A 1 82 ? 17.391 126.199 28.983 1.00 61.88 213 ALA A N 1
ATOM 602 C CA . ALA A 1 82 ? 17.403 126.493 27.558 1.00 59.37 213 ALA A CA 1
ATOM 603 C C . ALA A 1 82 ? 18.038 125.323 26.828 1.00 57.66 213 ALA A C 1
ATOM 604 O O . ALA A 1 82 ? 17.452 124.739 25.921 1.00 58.30 213 ALA A O 1
ATOM 606 N N . LEU A 1 83 ? 19.249 124.987 27.247 1.00 55.39 214 LEU A N 1
ATOM 607 C CA . LEU A 1 83 ? 19.996 123.891 26.663 1.00 53.40 214 LEU A CA 1
ATOM 608 C C . LEU A 1 83 ? 19.200 122.585 26.692 1.00 53.11 214 LEU A C 1
ATOM 609 O O . LEU A 1 83 ? 19.135 121.877 25.691 1.00 53.52 214 LEU A O 1
ATOM 614 N N . ILE A 1 84 ? 18.591 122.271 27.832 1.00 52.80 215 ILE A N 1
ATOM 615 C CA . ILE A 1 84 ? 17.816 121.043 27.966 1.00 54.23 215 ILE A CA 1
ATOM 616 C C . ILE A 1 84 ? 16.692 120.950 26.946 1.00 57.21 215 ILE A C 1
ATOM 617 O O . ILE A 1 84 ? 16.447 119.881 26.381 1.00 58.23 215 ILE A O 1
ATOM 622 N N . GLN A 1 85 ? 16.001 122.068 26.728 1.00 59.30 216 GLN A N 1
ATOM 623 C CA . GLN A 1 85 ? 14.897 122.134 25.767 1.00 60.66 216 GLN A CA 1
ATOM 624 C C . GLN A 1 85 ? 15.434 121.825 24.382 1.00 60.65 216 GLN A C 1
ATOM 625 O O . GLN A 1 85 ? 14.915 120.959 23.679 1.00 60.97 216 GLN A O 1
ATOM 631 N N . THR A 1 86 ? 16.481 122.546 23.998 1.00 60.32 217 THR A N 1
ATOM 632 C CA . THR A 1 86 ? 17.110 122.344 22.707 1.00 59.92 217 THR A CA 1
ATOM 633 C C . THR A 1 86 ? 17.377 120.859 22.552 1.00 59.45 217 THR A C 1
ATOM 634 O O . THR A 1 86 ? 16.812 120.200 21.678 1.00 60.55 217 THR A O 1
ATOM 638 N N . CYS A 1 87 ? 18.232 120.334 23.420 1.00 58.58 218 CYS A N 1
ATOM 639 C CA . CYS A 1 87 ? 18.567 118.924 23.376 1.00 56.94 218 CYS A CA 1
ATOM 640 C C . CYS A 1 87 ? 17.333 118.052 23.157 1.00 56.29 218 CYS A C 1
ATOM 641 O O . CYS A 1 87 ? 17.180 117.440 22.095 1.00 55.89 218 CYS A O 1
ATOM 644 N N . LEU A 1 88 ? 16.453 118.005 24.152 1.00 55.71 219 LEU A N 1
ATOM 645 C CA . LEU A 1 88 ? 15.254 117.188 24.052 1.00 55.87 219 LEU A CA 1
ATOM 646 C C . LEU A 1 88 ? 14.408 117.468 22.807 1.00 58.15 219 LEU A C 1
ATOM 647 O O . LEU A 1 88 ? 13.708 116.579 22.324 1.00 58.97 219 LEU A O 1
ATOM 652 N N . ASN A 1 89 ? 14.467 118.684 22.271 1.00 59.84 220 ASN A N 1
ATOM 653 C CA . ASN A 1 89 ? 13.678 118.986 21.078 1.00 62.37 220 ASN A CA 1
ATOM 654 C C . ASN A 1 89 ? 14.406 118.686 19.772 1.00 63.96 220 ASN A C 1
ATOM 655 O O . ASN A 1 89 ? 13.811 118.771 18.696 1.00 64.62 220 ASN A O 1
ATOM 660 N N . SER A 1 90 ? 15.688 118.340 19.862 1.00 64.59 221 SER A N 1
ATOM 661 C CA . SER A 1 90 ? 16.473 118.023 18.673 1.00 65.33 221 SER A CA 1
ATOM 662 C C . SER A 1 90 ? 15.801 116.900 17.902 1.00 65.68 221 SER A C 1
ATOM 663 O O . SER A 1 90 ? 15.232 115.995 18.499 1.00 65.87 221 SER A O 1
ATOM 666 N N . PRO A 1 91 ? 15.866 116.942 16.563 1.00 65.79 222 PRO A N 1
ATOM 667 C CA . PRO A 1 91 ? 15.259 115.919 15.706 1.00 65.81 222 PRO A CA 1
ATOM 668 C C . PRO A 1 91 ? 15.654 114.492 16.057 1.00 66.35 222 PRO A C 1
ATOM 669 O O . PRO A 1 91 ? 16.725 114.255 16.609 1.00 65.46 222 PRO A O 1
ATOM 673 N N . ASP A 1 92 ? 14.774 113.548 15.739 1.00 67.43 223 ASP A N 1
ATOM 674 C CA . ASP A 1 92 ? 15.028 112.143 16.017 1.00 69.41 223 ASP A CA 1
ATOM 675 C C . ASP A 1 92 ? 15.991 111.566 14.999 1.00 70.24 223 ASP A C 1
ATOM 676 O O . ASP A 1 92 ? 16.224 112.218 13.958 1.00 68.26 223 ASP A O 1
ATOM 682 N N . LYS B 1 7 ? 30.167 80.079 57.455 1.00 106.78 138 LYS B N 1
ATOM 683 C CA . LYS B 1 7 ? 30.173 81.305 56.606 1.00 105.81 138 LYS B CA 1
ATOM 684 C C . LYS B 1 7 ? 31.562 81.939 56.603 1.00 104.32 138 LYS B C 1
ATOM 685 O O . LYS B 1 7 ? 32.248 81.950 57.626 1.00 103.61 138 LYS B O 1
ATOM 691 N N . LYS B 1 8 ? 31.972 82.463 55.452 1.00 102.51 139 LYS B N 1
ATOM 692 C CA . LYS B 1 8 ? 33.282 83.097 55.325 1.00 101.50 139 LYS B CA 1
ATOM 693 C C . LYS B 1 8 ? 33.192 84.612 55.502 1.00 100.59 139 LYS B C 1
ATOM 694 O O . LYS B 1 8 ? 33.734 85.170 56.458 1.00 101.32 139 LYS B O 1
ATOM 700 N N . THR B 1 9 ? 32.501 85.266 54.572 1.00 99.16 140 THR B N 1
ATOM 701 C CA . THR B 1 9 ? 32.327 86.717 54.583 1.00 95.48 140 THR B CA 1
ATOM 702 C C . THR B 1 9 ? 30.923 87.107 55.034 1.00 93.36 140 THR B C 1
ATOM 703 O O . THR B 1 9 ? 29.945 86.452 54.679 1.00 93.71 140 THR B O 1
ATOM 707 N N . ARG B 1 10 ? 30.828 88.189 55.797 1.00 91.18 141 ARG B N 1
ATOM 708 C CA . ARG B 1 10 ? 29.543 88.662 56.297 1.00 88.53 141 ARG B CA 1
ATOM 709 C C . ARG B 1 10 ? 28.534 88.975 55.202 1.00 86.85 141 ARG B C 1
ATOM 710 O O . ARG B 1 10 ? 27.340 89.068 55.474 1.00 86.82 141 ARG B O 1
ATOM 718 N N . GLY B 1 11 ? 29.005 89.139 53.970 1.00 85.03 142 GLY B N 1
ATOM 719 C CA . GLY B 1 11 ? 28.098 89.461 52.882 1.00 82.30 142 GLY B CA 1
ATOM 720 C C . GLY B 1 11 ? 27.557 90.865 53.067 1.00 80.27 142 GLY B C 1
ATOM 721 O O . GLY B 1 11 ? 27.567 91.390 54.174 1.00 81.08 142 GLY B O 1
ATOM 722 N N . ARG B 1 12 ? 27.088 91.478 51.988 1.00 78.29 143 ARG B N 1
ATOM 723 C CA . ARG B 1 12 ? 26.550 92.832 52.036 1.00 75.28 143 ARG B CA 1
ATOM 724 C C . ARG B 1 12 ? 26.045 93.230 53.416 1.00 73.77 143 ARG B C 1
ATOM 725 O O . ARG B 1 12 ? 25.084 92.663 53.922 1.00 73.42 143 ARG B O 1
ATOM 733 N N . VAL B 1 13 ? 26.702 94.207 54.027 1.00 72.41 144 VAL B N 1
ATOM 734 C CA . VAL B 1 13 ? 26.298 94.678 55.345 1.00 71.13 144 VAL B CA 1
ATOM 735 C C . VAL B 1 13 ? 25.478 95.953 55.195 1.00 70.02 144 VAL B C 1
ATOM 736 O O . VAL B 1 13 ? 25.761 96.785 54.332 1.00 70.13 144 VAL B O 1
ATOM 740 N N . LYS B 1 14 ? 24.466 96.111 56.037 1.00 68.34 145 LYS B N 1
ATOM 741 C CA . LYS B 1 14 ? 23.624 97.294 55.973 1.00 66.56 145 LYS B CA 1
ATOM 742 C C . LYS B 1 14 ? 24.401 98.504 56.486 1.00 63.24 145 LYS B C 1
ATOM 743 O O . LYS B 1 14 ? 25.210 98.385 57.405 1.00 63.59 145 LYS B O 1
ATOM 749 N N . ILE B 1 15 ? 24.171 99.668 55.887 1.00 59.95 146 ILE B N 1
ATOM 750 C CA . ILE B 1 15 ? 24.879 100.868 56.317 1.00 56.04 146 ILE B CA 1
ATOM 751 C C . ILE B 1 15 ? 24.013 102.113 56.396 1.00 55.15 146 ILE B C 1
ATOM 752 O O . ILE B 1 15 ? 23.147 102.332 55.563 1.00 56.09 146 ILE B O 1
ATOM 757 N N . LYS B 1 16 ? 24.265 102.926 57.415 1.00 53.71 147 LYS B N 1
ATOM 758 C CA . LYS B 1 16 ? 23.552 104.181 57.619 1.00 52.09 147 LYS B CA 1
ATOM 759 C C . LYS B 1 16 ? 23.600 105.018 56.353 1.00 50.32 147 LYS B C 1
ATOM 760 O O . LYS B 1 16 ? 24.679 105.335 55.846 1.00 49.59 147 LYS B O 1
ATOM 766 N N . MET B 1 17 ? 22.429 105.379 55.845 1.00 49.20 148 MET B N 1
ATOM 767 C CA . MET B 1 17 ? 22.352 106.191 54.649 1.00 47.42 148 MET B CA 1
ATOM 768 C C . MET B 1 17 ? 22.712 107.634 54.988 1.00 47.19 148 MET B C 1
ATOM 769 O O . MET B 1 17 ? 21.866 108.527 55.005 1.00 48.30 148 MET B O 1
ATOM 774 N N . GLU B 1 18 ? 23.984 107.842 55.281 1.00 45.89 149 GLU B N 1
ATOM 775 C CA . GLU B 1 18 ? 24.497 109.151 55.589 1.00 45.25 149 GLU B CA 1
ATOM 776 C C . GLU B 1 18 ? 25.938 109.137 55.097 1.00 45.18 149 GLU B C 1
ATOM 777 O O . GLU B 1 18 ? 26.471 108.080 54.778 1.00 46.33 149 GLU B O 1
ATOM 783 N N . PHE B 1 19 ? 26.556 110.307 55.007 1.00 43.83 150 PHE B N 1
ATOM 784 C CA . PHE B 1 19 ? 27.932 110.427 54.544 1.00 41.66 150 PHE B CA 1
ATOM 785 C C . PHE B 1 19 ? 28.795 109.360 55.169 1.00 42.23 150 PHE B C 1
ATOM 786 O O . PHE B 1 19 ? 28.757 109.183 56.372 1.00 44.33 150 PHE B O 1
ATOM 794 N N . ILE B 1 20 ? 29.571 108.653 54.356 1.00 41.63 151 ILE B N 1
ATOM 795 C CA . ILE B 1 20 ? 30.458 107.624 54.873 1.00 39.86 151 ILE B CA 1
ATOM 796 C C . ILE B 1 20 ? 31.724 108.381 55.255 1.00 41.56 151 ILE B C 1
ATOM 797 O O . ILE B 1 20 ? 32.428 108.891 54.388 1.00 42.04 151 ILE B O 1
ATOM 802 N N . ASP B 1 21 ? 32.014 108.457 56.549 1.00 43.43 152 ASP B N 1
ATOM 803 C CA . ASP B 1 21 ? 33.195 109.174 57.014 1.00 45.74 152 ASP B CA 1
ATOM 804 C C . ASP B 1 21 ? 34.442 108.296 57.167 1.00 48.01 152 ASP B C 1
ATOM 805 O O . ASP B 1 21 ? 34.956 108.109 58.268 1.00 49.14 152 ASP B O 1
ATOM 810 N N . ASN B 1 22 ? 34.926 107.770 56.046 1.00 49.06 153 ASN B N 1
ATOM 811 C CA . ASN B 1 22 ? 36.114 106.914 56.015 1.00 49.66 153 ASN B CA 1
ATOM 812 C C . ASN B 1 22 ? 36.639 106.903 54.588 1.00 50.89 153 ASN B C 1
ATOM 813 O O . ASN B 1 22 ? 36.317 106.015 53.812 1.00 52.76 153 ASN B O 1
ATOM 818 N N . LYS B 1 23 ? 37.436 107.908 54.249 1.00 50.92 154 LYS B N 1
ATOM 819 C CA . LYS B 1 23 ? 38.005 108.066 52.912 1.00 50.99 154 LYS B CA 1
ATOM 820 C C . LYS B 1 23 ? 38.119 106.765 52.122 1.00 49.50 154 LYS B C 1
ATOM 821 O O . LYS B 1 23 ? 37.778 106.708 50.951 1.00 48.98 154 LYS B O 1
ATOM 827 N N . LEU B 1 24 ? 38.597 105.712 52.756 1.00 49.50 155 LEU B N 1
ATOM 828 C CA . LEU B 1 24 ? 38.727 104.448 52.050 1.00 48.77 155 LEU B CA 1
ATOM 829 C C . LEU B 1 24 ? 37.388 103.865 51.668 1.00 48.44 155 LEU B C 1
ATOM 830 O O . LEU B 1 24 ? 37.135 103.618 50.502 1.00 49.18 155 LEU B O 1
ATOM 835 N N . ARG B 1 25 ? 36.540 103.624 52.662 1.00 47.69 156 ARG B N 1
ATOM 836 C CA . ARG B 1 25 ? 35.217 103.070 52.418 1.00 47.28 156 ARG B CA 1
ATOM 837 C C . ARG B 1 25 ? 34.417 103.965 51.481 1.00 48.95 156 ARG B C 1
ATOM 838 O O . ARG B 1 25 ? 33.766 103.485 50.548 1.00 49.57 156 ARG B O 1
ATOM 846 N N . ARG B 1 26 ? 34.471 105.269 51.718 1.00 48.98 157 ARG B N 1
ATOM 847 C CA . ARG B 1 26 ? 33.717 106.189 50.890 1.00 49.80 157 ARG B CA 1
ATOM 848 C C . ARG B 1 26 ? 34.112 106.116 49.423 1.00 51.54 157 ARG B C 1
ATOM 849 O O . ARG B 1 26 ? 33.266 105.889 48.568 1.00 52.02 157 ARG B O 1
ATOM 857 N N . TYR B 1 27 ? 35.393 106.308 49.126 1.00 52.67 158 TYR B N 1
ATOM 858 C CA . TYR B 1 27 ? 35.851 106.260 47.741 1.00 53.47 158 TYR B CA 1
ATOM 859 C C . TYR B 1 27 ? 35.539 104.933 47.080 1.00 52.91 158 TYR B C 1
ATOM 860 O O . TYR B 1 27 ? 35.212 104.881 45.900 1.00 53.64 158 TYR B O 1
ATOM 869 N N . THR B 1 28 ? 35.653 103.855 47.840 1.00 50.55 159 THR B N 1
ATOM 870 C CA . THR B 1 28 ? 35.378 102.544 47.296 1.00 47.30 159 THR B CA 1
ATOM 871 C C . THR B 1 28 ? 33.906 102.414 46.989 1.00 45.19 159 THR B C 1
ATOM 872 O O . THR B 1 28 ? 33.537 101.839 45.972 1.00 44.67 159 THR B O 1
ATOM 876 N N . THR B 1 29 ? 33.064 102.948 47.869 1.00 43.94 160 THR B N 1
ATOM 877 C CA . THR B 1 29 ? 31.620 102.915 47.647 1.00 41.14 160 THR B CA 1
ATOM 878 C C . THR B 1 29 ? 31.275 103.721 46.396 1.00 37.66 160 THR B C 1
ATOM 879 O O . THR B 1 29 ? 30.610 103.231 45.478 1.00 36.54 160 THR B O 1
ATOM 883 N N . PHE B 1 30 ? 31.745 104.959 46.376 1.00 34.80 161 PHE B N 1
ATOM 884 C CA . PHE B 1 30 ? 31.506 105.839 45.264 1.00 32.86 161 PHE B CA 1
ATOM 885 C C . PHE B 1 30 ? 31.829 105.134 43.973 1.00 33.98 161 PHE B C 1
ATOM 886 O O . PHE B 1 30 ? 31.253 105.422 42.934 1.00 34.61 161 PHE B O 1
ATOM 894 N N . SER B 1 31 ? 32.771 104.215 44.026 1.00 35.10 162 SER B N 1
ATOM 895 C CA . SER B 1 31 ? 33.128 103.504 42.819 1.00 36.00 162 SER B CA 1
ATOM 896 C C . SER B 1 31 ? 32.052 102.506 42.476 1.00 35.80 162 SER B C 1
ATOM 897 O O . SER B 1 31 ? 31.352 102.636 41.468 1.00 36.93 162 SER B O 1
ATOM 900 N N . LYS B 1 32 ? 31.929 101.496 43.321 1.00 35.12 163 LYS B N 1
ATOM 901 C CA . LYS B 1 32 ? 30.949 100.479 43.084 1.00 33.76 163 LYS B CA 1
ATOM 902 C C . LYS B 1 32 ? 29.611 101.093 42.739 1.00 34.14 163 LYS B C 1
ATOM 903 O O . LYS B 1 32 ? 29.050 100.791 41.689 1.00 36.05 163 LYS B O 1
ATOM 909 N N . ARG B 1 33 ? 29.096 101.972 43.586 1.00 33.19 164 ARG B N 1
ATOM 910 C CA . ARG B 1 33 ? 27.806 102.575 43.270 1.00 33.04 164 ARG B CA 1
ATOM 911 C C . ARG B 1 33 ? 27.816 103.380 41.970 1.00 32.62 164 ARG B C 1
ATOM 912 O O . ARG B 1 33 ? 26.788 103.511 41.316 1.00 33.07 164 ARG B O 1
ATOM 920 N N . LYS B 1 34 ? 28.964 103.914 41.580 1.00 32.01 165 LYS B N 1
ATOM 921 C CA . LYS B 1 34 ? 29.010 104.668 40.332 1.00 31.93 165 LYS B CA 1
ATOM 922 C C . LYS B 1 34 ? 28.831 103.721 39.159 1.00 31.92 165 LYS B C 1
ATOM 923 O O . LYS B 1 34 ? 28.293 104.088 38.119 1.00 30.86 165 LYS B O 1
ATOM 929 N N . THR B 1 35 ? 29.279 102.490 39.330 1.00 33.45 166 THR B N 1
ATOM 930 C CA . THR B 1 35 ? 29.177 101.543 38.243 1.00 34.74 166 THR B CA 1
ATOM 931 C C . THR B 1 35 ? 27.757 101.136 38.043 1.00 34.36 166 THR B C 1
ATOM 932 O O . THR B 1 35 ? 27.286 101.119 36.909 1.00 35.86 166 THR B O 1
ATOM 936 N N . GLY B 1 36 ? 27.080 100.811 39.147 1.00 34.55 167 GLY B N 1
ATOM 937 C CA . GLY B 1 36 ? 25.679 100.396 39.092 1.00 34.05 167 GLY B CA 1
ATOM 938 C C . GLY B 1 36 ? 24.749 101.441 38.483 1.00 32.80 167 GLY B C 1
ATOM 939 O O . GLY B 1 36 ? 24.051 101.183 37.498 1.00 30.17 167 GLY B O 1
ATOM 940 N N . ILE B 1 37 ? 24.756 102.633 39.066 1.00 32.77 168 ILE B N 1
ATOM 941 C CA . ILE B 1 37 ? 23.915 103.697 38.589 1.00 32.98 168 ILE B CA 1
ATOM 942 C C . ILE B 1 37 ? 24.156 103.966 37.112 1.00 34.23 168 ILE B C 1
ATOM 943 O O . ILE B 1 37 ? 23.210 104.208 36.373 1.00 36.86 168 ILE B O 1
ATOM 948 N N . MET B 1 38 ? 25.409 103.920 36.669 1.00 34.88 169 MET B N 1
ATOM 949 C CA . MET B 1 38 ? 25.715 104.154 35.247 1.00 34.75 169 MET B CA 1
ATOM 950 C C . MET B 1 38 ? 25.005 103.095 34.442 1.00 33.71 169 MET B C 1
ATOM 951 O O . MET B 1 38 ? 24.291 103.391 33.486 1.00 33.50 169 MET B O 1
ATOM 956 N N . LYS B 1 39 ? 25.222 101.847 34.843 1.00 32.62 170 LYS B N 1
ATOM 957 C CA . LYS B 1 39 ? 24.591 100.719 34.187 1.00 31.99 170 LYS B CA 1
ATOM 958 C C . LYS B 1 39 ? 23.101 101.030 34.096 1.00 34.12 170 LYS B C 1
ATOM 959 O O . LYS B 1 39 ? 22.529 101.096 33.002 1.00 36.42 170 LYS B O 1
ATOM 965 N N . LYS B 1 40 ? 22.496 101.253 35.260 1.00 33.78 171 LYS B N 1
ATOM 966 C CA . LYS B 1 40 ? 21.083 101.570 35.350 1.00 30.60 171 LYS B CA 1
ATOM 967 C C . LYS B 1 40 ? 20.681 102.570 34.284 1.00 30.73 171 LYS B C 1
ATOM 968 O O . LYS B 1 40 ? 19.716 102.340 33.553 1.00 32.71 171 LYS B O 1
ATOM 974 N N . ALA B 1 41 ? 21.415 103.674 34.191 1.00 29.37 172 ALA B N 1
ATOM 975 C CA . ALA B 1 41 ? 21.089 104.702 33.208 1.00 29.92 172 ALA B CA 1
ATOM 976 C C . ALA B 1 41 ? 21.050 104.092 31.831 1.00 31.66 172 ALA B C 1
ATOM 977 O O . ALA B 1 41 ? 20.086 104.250 31.088 1.00 32.02 172 ALA B O 1
ATOM 979 N N . TYR B 1 42 ? 22.109 103.372 31.501 1.00 33.91 173 TYR B N 1
ATOM 980 C CA . TYR B 1 42 ? 22.216 102.724 30.211 1.00 36.10 173 TYR B CA 1
ATOM 981 C C . TYR B 1 42 ? 21.035 101.782 29.940 1.00 37.16 173 TYR B C 1
ATOM 982 O O . TYR B 1 42 ? 20.453 101.802 28.857 1.00 37.85 173 TYR B O 1
ATOM 991 N N . GLU B 1 43 ? 20.669 100.966 30.922 1.00 36.56 174 GLU B N 1
ATOM 992 C CA . GLU B 1 43 ? 19.549 100.039 30.748 1.00 37.03 174 GLU B CA 1
ATOM 993 C C . GLU B 1 43 ? 18.189 100.764 30.667 1.00 36.91 174 GLU B C 1
ATOM 994 O O . GLU B 1 43 ? 17.304 100.422 29.859 1.00 34.95 174 GLU B O 1
ATOM 1000 N N . LEU B 1 44 ? 18.025 101.773 31.509 1.00 38.08 175 LEU B N 1
ATOM 1001 C CA . LEU B 1 44 ? 16.790 102.526 31.505 1.00 38.75 175 LEU B CA 1
ATOM 1002 C C . LEU B 1 44 ? 16.573 103.058 30.108 1.00 38.44 175 LEU B C 1
ATOM 1003 O O . LEU B 1 44 ? 15.514 102.892 29.523 1.00 37.66 175 LEU B O 1
ATOM 1008 N N . SER B 1 45 ? 17.608 103.689 29.573 1.00 40.28 176 SER B N 1
ATOM 1009 C CA . SER B 1 45 ? 17.541 104.270 28.239 1.00 42.46 176 SER B CA 1
ATOM 1010 C C . SER B 1 45 ? 17.384 103.251 27.117 1.00 42.80 176 SER B C 1
ATOM 1011 O O . SER B 1 45 ? 16.590 103.450 26.205 1.00 42.72 176 SER B O 1
ATOM 1014 N N . THR B 1 46 ? 18.129 102.157 27.175 1.00 43.06 177 THR B N 1
ATOM 1015 C CA . THR B 1 46 ? 18.008 101.178 26.113 1.00 43.61 177 THR B CA 1
ATOM 1016 C C . THR B 1 46 ? 16.756 100.336 26.280 1.00 42.61 177 THR B C 1
ATOM 1017 O O . THR B 1 46 ? 16.165 99.926 25.294 1.00 43.86 177 THR B O 1
ATOM 1021 N N . LEU B 1 47 ? 16.343 100.093 27.520 1.00 41.64 178 LEU B N 1
ATOM 1022 C CA . LEU B 1 47 ? 15.144 99.299 27.768 1.00 39.86 178 LEU B CA 1
ATOM 1023 C C . LEU B 1 47 ? 13.882 100.051 27.397 1.00 41.08 178 LEU B C 1
ATOM 1024 O O . LEU B 1 47 ? 12.886 99.441 27.052 1.00 42.27 178 LEU B O 1
ATOM 1029 N N . THR B 1 48 ? 13.915 101.376 27.472 1.00 41.55 179 THR B N 1
ATOM 1030 C CA . THR B 1 48 ? 12.730 102.166 27.178 1.00 40.61 179 THR B CA 1
ATOM 1031 C C . THR B 1 48 ? 12.982 103.274 26.162 1.00 41.76 179 THR B C 1
ATOM 1032 O O . THR B 1 48 ? 12.233 104.245 26.090 1.00 42.24 179 THR B O 1
ATOM 1036 N N . GLY B 1 49 ? 14.037 103.133 25.378 1.00 41.82 180 GLY B N 1
ATOM 1037 C CA . GLY B 1 49 ? 14.349 104.144 24.386 1.00 42.62 180 GLY B CA 1
ATOM 1038 C C . GLY B 1 49 ? 14.135 105.593 24.806 1.00 43.01 180 GLY B C 1
ATOM 1039 O O . GLY B 1 49 ? 13.817 106.434 23.972 1.00 45.53 180 GLY B O 1
ATOM 1040 N N . THR B 1 50 ? 14.325 105.906 26.079 1.00 42.24 181 THR B N 1
ATOM 1041 C CA . THR B 1 50 ? 14.129 107.272 26.549 1.00 41.98 181 THR B CA 1
ATOM 1042 C C . THR B 1 50 ? 15.445 108.039 26.754 1.00 42.80 181 THR B C 1
ATOM 1043 O O . THR B 1 50 ? 16.466 107.439 27.069 1.00 44.30 181 THR B O 1
ATOM 1047 N N . GLN B 1 51 ? 15.430 109.358 26.575 1.00 42.23 182 GLN B N 1
ATOM 1048 C CA . GLN B 1 51 ? 16.644 110.143 26.774 1.00 41.42 182 GLN B CA 1
ATOM 1049 C C . GLN B 1 51 ? 16.989 110.111 28.262 1.00 40.23 182 GLN B C 1
ATOM 1050 O O . GLN B 1 51 ? 16.102 110.121 29.106 1.00 40.44 182 GLN B O 1
ATOM 1056 N N . VAL B 1 52 ? 18.277 110.102 28.587 1.00 38.83 183 VAL B N 1
ATOM 1057 C CA . VAL B 1 52 ? 18.708 110.021 29.977 1.00 37.10 183 VAL B CA 1
ATOM 1058 C C . VAL B 1 52 ? 20.087 110.612 30.077 1.00 36.55 183 VAL B C 1
ATOM 1059 O O . VAL B 1 52 ? 20.917 110.347 29.226 1.00 38.34 183 VAL B O 1
ATOM 1063 N N . LEU B 1 53 ? 20.343 111.394 31.117 1.00 34.52 184 LEU B N 1
ATOM 1064 C CA . LEU B 1 53 ? 21.652 111.995 31.307 1.00 31.92 184 LEU B CA 1
ATOM 1065 C C . LEU B 1 53 ? 22.072 111.916 32.753 1.00 32.50 184 LEU B C 1
ATOM 1066 O O . LEU B 1 53 ? 21.403 112.441 33.630 1.00 32.82 184 LEU B O 1
ATOM 1071 N N . LEU B 1 54 ? 23.192 111.265 33.004 1.00 32.56 185 LEU B N 1
ATOM 1072 C CA . LEU B 1 54 ? 23.710 111.154 34.351 1.00 31.68 185 LEU B CA 1
ATOM 1073 C C . LEU B 1 54 ? 25.105 111.802 34.373 1.00 33.71 185 LEU B C 1
ATOM 1074 O O . LEU B 1 54 ? 25.853 111.735 33.394 1.00 34.86 185 LEU B O 1
ATOM 1079 N N . LEU B 1 55 ? 25.439 112.456 35.479 1.00 33.71 186 LEU B N 1
ATOM 1080 C CA . LEU B 1 55 ? 26.745 113.078 35.637 1.00 32.19 186 LEU B CA 1
ATOM 1081 C C . LEU B 1 55 ? 27.128 112.843 37.081 1.00 32.96 186 LEU B C 1
ATOM 1082 O O . LEU B 1 55 ? 26.332 113.068 37.995 1.00 35.11 186 LEU B O 1
ATOM 1087 N N . VAL B 1 56 ? 28.355 112.384 37.276 1.00 31.63 187 VAL B N 1
ATOM 1088 C CA . VAL B 1 56 ? 28.868 112.050 38.591 1.00 30.60 187 VAL B CA 1
ATOM 1089 C C . VAL B 1 56 ? 30.279 112.583 38.773 1.00 33.92 187 VAL B C 1
ATOM 1090 O O . VAL B 1 56 ? 31.183 112.196 38.051 1.00 36.00 187 VAL B O 1
ATOM 1094 N N . ALA B 1 57 ? 30.464 113.461 39.749 1.00 36.10 188 ALA B N 1
ATOM 1095 C CA . ALA B 1 57 ? 31.772 114.063 40.023 1.00 36.77 188 ALA B CA 1
ATOM 1096 C C . ALA B 1 57 ? 32.411 113.458 41.260 1.00 38.09 188 ALA B C 1
ATOM 1097 O O . ALA B 1 57 ? 31.840 113.541 42.342 1.00 39.23 188 ALA B O 1
ATOM 1099 N N . SER B 1 58 ? 33.593 112.865 41.121 1.00 38.16 189 SER B N 1
ATOM 1100 C CA . SER B 1 58 ? 34.251 112.268 42.283 1.00 37.76 189 SER B CA 1
ATOM 1101 C C . SER B 1 58 ? 34.913 113.324 43.148 1.00 37.03 189 SER B C 1
ATOM 1102 O O . SER B 1 58 ? 35.236 114.417 42.686 1.00 36.86 189 SER B O 1
ATOM 1105 N N . GLU B 1 59 ? 35.121 112.981 44.408 1.00 37.82 190 GLU B N 1
ATOM 1106 C CA . GLU B 1 59 ? 35.746 113.878 45.364 1.00 40.08 190 GLU B CA 1
ATOM 1107 C C . GLU B 1 59 ? 37.109 114.239 44.855 1.00 42.49 190 GLU B C 1
ATOM 1108 O O . GLU B 1 59 ? 37.601 115.338 45.079 1.00 43.94 190 GLU B O 1
ATOM 1114 N N . THR B 1 60 ? 37.713 113.285 44.163 1.00 44.05 191 THR B N 1
ATOM 1115 C CA . THR B 1 60 ? 39.037 113.450 43.606 1.00 43.89 191 THR B CA 1
ATOM 1116 C C . THR B 1 60 ? 39.034 114.368 42.388 1.00 44.49 191 THR B C 1
ATOM 1117 O O . THR B 1 60 ? 40.091 114.728 41.889 1.00 48.36 191 THR B O 1
ATOM 1121 N N . GLY B 1 61 ? 37.862 114.736 41.889 1.00 44.26 192 GLY B N 1
ATOM 1122 C CA . GLY B 1 61 ? 37.828 115.626 40.742 1.00 45.14 192 GLY B CA 1
ATOM 1123 C C . GLY B 1 61 ? 37.494 115.007 39.394 1.00 46.32 192 GLY B C 1
ATOM 1124 O O . GLY B 1 61 ? 37.377 115.716 38.383 1.00 45.82 192 GLY B O 1
ATOM 1125 N N . HIS B 1 62 ? 37.345 113.689 39.360 1.00 46.89 193 HIS B N 1
ATOM 1126 C CA . HIS B 1 62 ? 37.004 113.033 38.119 1.00 47.24 193 HIS B CA 1
ATOM 1127 C C . HIS B 1 62 ? 35.520 113.162 37.819 1.00 46.13 193 HIS B C 1
ATOM 1128 O O . HIS B 1 62 ? 34.673 112.760 38.606 1.00 47.14 193 HIS B O 1
ATOM 1135 N N . VAL B 1 63 ? 35.210 113.741 36.674 1.00 44.49 194 VAL B N 1
ATOM 1136 C CA . VAL B 1 63 ? 33.838 113.904 36.282 1.00 44.87 194 VAL B CA 1
ATOM 1137 C C . VAL B 1 63 ? 33.472 112.782 35.326 1.00 45.57 194 VAL B C 1
ATOM 1138 O O . VAL B 1 63 ? 34.030 112.686 34.241 1.00 48.00 194 VAL B O 1
ATOM 1142 N N . TYR B 1 64 ? 32.541 111.928 35.739 1.00 44.12 195 TYR B N 1
ATOM 1143 C CA . TYR B 1 64 ? 32.082 110.817 34.914 1.00 42.34 195 TYR B CA 1
ATOM 1144 C C . TYR B 1 64 ? 30.726 111.192 34.348 1.00 41.53 195 TYR B C 1
ATOM 1145 O O . TYR B 1 64 ? 29.952 111.870 35.008 1.00 43.02 195 TYR B O 1
ATOM 1154 N N . THR B 1 65 ? 30.420 110.755 33.134 1.00 39.99 196 THR B N 1
ATOM 1155 C CA . THR B 1 65 ? 29.145 111.133 32.560 1.00 39.53 196 THR B CA 1
ATOM 1156 C C . THR B 1 65 ? 28.561 110.210 31.516 1.00 40.28 196 THR B C 1
ATOM 1157 O O . THR B 1 65 ? 29.260 109.733 30.633 1.00 39.73 196 THR B O 1
ATOM 1161 N N . PHE B 1 66 ? 27.256 109.992 31.610 1.00 40.00 197 PHE B N 1
ATOM 1162 C CA . PHE B 1 66 ? 26.534 109.187 30.635 1.00 38.44 197 PHE B CA 1
ATOM 1163 C C . PHE B 1 66 ? 25.468 110.101 30.045 1.00 39.40 197 PHE B C 1
ATOM 1164 O O . PHE B 1 66 ? 24.909 110.945 30.742 1.00 39.42 197 PHE B O 1
ATOM 1172 N N . ALA B 1 67 ? 25.177 109.942 28.765 1.00 38.96 198 ALA B N 1
ATOM 1173 C CA . ALA B 1 67 ? 24.170 110.783 28.152 1.00 38.27 198 ALA B CA 1
ATOM 1174 C C . ALA B 1 67 ? 23.753 110.208 26.829 1.00 39.53 198 ALA B C 1
ATOM 1175 O O . ALA B 1 67 ? 24.582 109.817 26.011 1.00 40.74 198 ALA B O 1
ATOM 1177 N N . THR B 1 68 ? 22.448 110.155 26.627 1.00 40.26 199 THR B N 1
ATOM 1178 C CA . THR B 1 68 ? 21.890 109.618 25.405 1.00 39.95 199 THR B CA 1
ATOM 1179 C C . THR B 1 68 ? 22.107 110.613 24.263 1.00 40.24 199 THR B C 1
ATOM 1180 O O . THR B 1 68 ? 22.309 111.813 24.496 1.00 40.45 199 THR B O 1
ATOM 1184 N N . ARG B 1 69 ? 22.087 110.104 23.034 1.00 40.49 200 ARG B N 1
ATOM 1185 C CA . ARG B 1 69 ? 22.310 110.922 21.836 1.00 40.27 200 ARG B CA 1
ATOM 1186 C C . ARG B 1 69 ? 21.786 112.363 21.887 1.00 40.80 200 ARG B C 1
ATOM 1187 O O . ARG B 1 69 ? 22.550 113.301 21.737 1.00 41.53 200 ARG B O 1
ATOM 1195 N N . LYS B 1 70 ? 20.491 112.543 22.090 1.00 41.61 201 LYS B N 1
ATOM 1196 C CA . LYS B 1 70 ? 19.934 113.887 22.121 1.00 43.92 201 LYS B CA 1
ATOM 1197 C C . LYS B 1 70 ? 20.454 114.788 23.252 1.00 45.66 20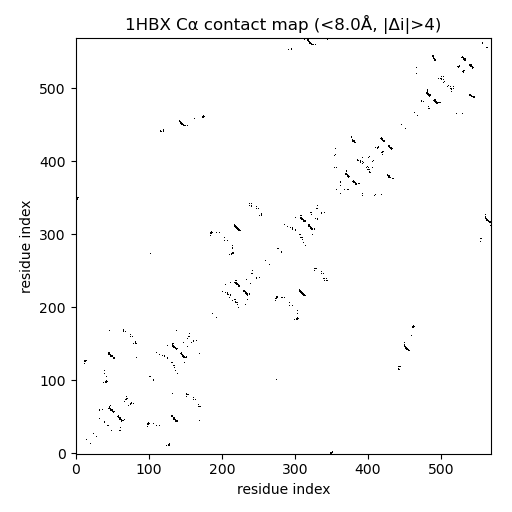1 LYS B C 1
ATOM 1198 O O . LYS B 1 70 ? 20.511 116.017 23.111 1.00 46.72 201 LYS B O 1
ATOM 1204 N N . LEU B 1 71 ? 20.828 114.191 24.374 1.00 45.90 202 LEU B N 1
ATOM 1205 C CA . LEU B 1 71 ? 21.311 114.990 25.491 1.00 46.23 202 LEU B CA 1
ATOM 1206 C C . LEU B 1 71 ? 22.829 115.079 25.560 1.00 46.92 202 LEU B C 1
ATOM 1207 O O . LEU B 1 71 ? 23.384 115.565 26.541 1.00 47.22 202 LEU B O 1
ATOM 1212 N N . GLN B 1 72 ? 23.492 114.599 24.516 1.00 46.21 203 GLN B N 1
ATOM 1213 C CA . GLN B 1 72 ? 24.943 114.640 24.438 1.00 45.55 203 GLN B CA 1
ATOM 1214 C C . GLN B 1 72 ? 25.377 116.118 24.495 1.00 46.03 203 GLN B C 1
ATOM 1215 O O . GLN B 1 72 ? 26.292 116.484 25.240 1.00 45.50 203 GLN B O 1
ATOM 1221 N N . PRO B 1 73 ? 24.713 116.992 23.719 1.00 47.03 204 PRO B N 1
ATOM 1222 C CA . PRO B 1 73 ? 25.057 118.415 23.712 1.00 48.32 204 PRO B CA 1
ATOM 1223 C C . PRO B 1 73 ? 25.131 119.016 25.105 1.00 48.50 204 PRO B C 1
ATOM 1224 O O . PRO B 1 73 ? 25.709 120.076 25.308 1.00 49.90 204 PRO B O 1
ATOM 1228 N N . MET B 1 74 ? 24.532 118.336 26.066 1.00 47.10 205 MET B N 1
ATOM 1229 C CA . MET B 1 74 ? 24.549 118.820 27.427 1.00 45.42 205 MET B CA 1
ATOM 1230 C C . MET B 1 74 ? 25.945 118.821 27.966 1.00 44.61 205 MET B C 1
ATOM 1231 O O . MET B 1 74 ? 26.289 119.696 28.742 1.00 45.60 205 MET B O 1
ATOM 1236 N N . ILE B 1 75 ? 26.760 117.851 27.567 1.00 43.11 206 ILE B N 1
ATOM 1237 C CA . ILE B 1 75 ? 28.108 117.810 28.109 1.00 43.18 206 ILE B CA 1
ATOM 1238 C C . ILE B 1 75 ? 29.248 117.967 27.116 1.00 44.08 206 ILE B C 1
ATOM 1239 O O . ILE B 1 75 ? 30.395 118.158 27.523 1.00 43.96 206 ILE B O 1
ATOM 1244 N N . THR B 1 76 ? 28.949 117.890 25.827 1.00 44.19 207 THR B N 1
ATOM 1245 C CA . THR B 1 76 ? 29.999 118.009 24.833 1.00 44.48 207 THR B CA 1
ATOM 1246 C C . THR B 1 76 ? 30.020 119.361 24.178 1.00 44.87 207 THR B C 1
ATOM 1247 O O . THR B 1 76 ? 30.996 119.721 23.527 1.00 46.09 207 THR B O 1
ATOM 1251 N N . SER B 1 77 ? 28.937 120.110 24.329 1.00 45.27 208 SER B N 1
ATOM 1252 C CA . SER B 1 77 ? 28.878 121.438 23.739 1.00 44.45 208 SER B CA 1
ATOM 1253 C C . SER B 1 77 ? 29.820 122.309 24.547 1.00 44.85 208 SER B C 1
ATOM 1254 O O . SER B 1 77 ? 30.063 122.026 25.712 1.00 44.13 208 SER B O 1
ATOM 1257 N N . GLU B 1 78 ? 30.361 123.361 23.943 1.00 46.70 209 GLU B N 1
ATOM 1258 C CA . GLU B 1 78 ? 31.250 124.235 24.688 1.00 46.50 209 GLU B CA 1
ATOM 1259 C C . GLU B 1 78 ? 30.392 124.906 25.760 1.00 44.87 209 GLU B C 1
ATOM 1260 O O . GLU B 1 78 ? 30.844 125.143 26.886 1.00 43.61 209 GLU B O 1
ATOM 1266 N N . THR B 1 79 ? 29.141 125.177 25.394 1.00 43.06 210 THR B N 1
ATOM 1267 C CA . THR B 1 79 ? 28.168 125.790 26.283 1.00 43.14 210 THR B CA 1
ATOM 1268 C C . THR B 1 79 ? 28.034 125.002 27.567 1.00 44.19 210 THR B C 1
ATOM 1269 O O . THR B 1 79 ? 28.496 125.423 28.615 1.00 45.80 210 THR B O 1
ATOM 1273 N N . GLY B 1 80 ? 27.379 123.856 27.477 1.00 44.44 211 GLY B N 1
ATOM 1274 C CA . GLY B 1 80 ? 27.176 123.027 28.648 1.00 44.03 211 GLY B CA 1
ATOM 1275 C C . GLY B 1 80 ? 28.472 122.607 29.308 1.00 44.24 211 GLY B C 1
ATOM 1276 O O . GLY B 1 80 ? 28.546 122.478 30.526 1.00 44.09 211 GLY B O 1
ATOM 1277 N N . LYS B 1 81 ? 29.503 122.386 28.509 1.00 43.84 212 LYS B N 1
ATOM 1278 C CA . LYS B 1 81 ? 30.778 121.978 29.061 1.00 44.37 212 LYS B CA 1
ATOM 1279 C C . LYS B 1 81 ? 31.146 123.006 30.121 1.00 45.21 212 LYS B C 1
ATOM 1280 O O . LYS B 1 81 ? 31.583 122.661 31.220 1.00 45.41 212 LYS B O 1
ATOM 1286 N N . ALA B 1 82 ? 30.922 124.272 29.788 1.00 46.86 213 ALA B N 1
ATOM 1287 C CA . ALA B 1 82 ? 31.214 125.386 30.683 1.00 49.01 213 ALA B CA 1
ATOM 1288 C C . ALA B 1 82 ? 30.214 125.507 31.835 1.00 51.31 213 ALA B C 1
ATOM 1289 O O . ALA B 1 82 ? 30.538 126.025 32.902 1.00 52.28 213 ALA B O 1
ATOM 1291 N N . LEU B 1 83 ? 28.993 125.044 31.611 1.00 52.37 214 LEU B N 1
ATOM 1292 C CA . LEU B 1 83 ? 27.949 125.094 32.624 1.00 52.10 214 LEU B CA 1
ATOM 1293 C C . LEU B 1 83 ? 28.328 124.156 33.775 1.00 52.54 214 LEU B C 1
ATOM 1294 O O . LEU B 1 83 ? 28.145 124.472 34.952 1.00 52.42 214 LEU B O 1
ATOM 1299 N N . ILE B 1 84 ? 28.873 123.000 33.414 1.00 53.15 215 ILE B N 1
ATOM 1300 C CA . ILE B 1 84 ? 29.309 122.000 34.381 1.00 55.14 215 ILE B CA 1
ATOM 1301 C C . ILE B 1 84 ? 30.490 122.561 35.169 1.00 57.22 215 ILE B C 1
ATOM 1302 O O . ILE B 1 84 ? 30.593 122.382 36.385 1.00 58.13 215 ILE B O 1
ATOM 1307 N N . GLN B 1 85 ? 31.390 123.228 34.456 1.00 58.22 216 GLN B N 1
ATOM 1308 C CA . GLN B 1 85 ? 32.549 123.832 35.078 1.00 59.08 216 GLN B CA 1
ATOM 1309 C C . GLN B 1 85 ? 32.034 124.781 36.141 1.00 57.43 216 GLN B C 1
ATOM 1310 O O . GLN B 1 85 ? 32.336 124.637 37.320 1.00 55.83 216 GLN B O 1
ATOM 1316 N N . THR B 1 86 ? 31.237 125.747 35.706 1.00 56.68 217 THR B N 1
ATOM 1317 C CA . THR B 1 86 ? 30.645 126.730 36.599 1.00 56.21 217 THR B CA 1
ATOM 1318 C C . THR B 1 86 ? 30.140 126.080 37.876 1.00 55.55 217 THR B C 1
ATOM 1319 O O . THR B 1 86 ? 30.532 126.468 38.972 1.00 56.64 217 THR B O 1
ATOM 1323 N N . CYS B 1 87 ? 29.268 125.087 37.725 1.00 54.60 218 CYS B N 1
ATOM 1324 C CA . CYS B 1 87 ? 28.691 124.389 38.866 1.00 54.41 218 CYS B CA 1
ATOM 1325 C C . CYS B 1 87 ? 29.684 123.726 39.819 1.00 54.80 218 CYS B C 1
ATOM 1326 O O . CYS B 1 87 ? 29.845 124.142 40.966 1.00 54.59 218 CYS B O 1
ATOM 1329 N N . LEU B 1 88 ? 30.341 122.681 39.339 1.00 54.98 219 LEU B N 1
ATOM 1330 C CA . LEU B 1 88 ? 31.275 121.944 40.163 1.00 55.91 219 LEU B CA 1
ATOM 1331 C C . LEU B 1 88 ? 32.384 122.778 40.785 1.00 58.85 219 LEU B C 1
ATOM 1332 O O . LEU B 1 88 ? 33.105 122.298 41.659 1.00 58.86 219 LEU B O 1
ATOM 1337 N N . ASN B 1 89 ? 32.523 124.027 40.357 1.00 62.28 220 ASN B N 1
ATOM 1338 C CA . ASN B 1 89 ? 33.560 124.881 40.927 1.00 64.41 220 ASN B CA 1
ATOM 1339 C C . ASN B 1 89 ? 33.025 125.867 41.959 1.00 65.84 220 ASN B C 1
ATOM 1340 O O . ASN B 1 89 ? 33.801 126.558 42.617 1.00 65.55 220 ASN B O 1
ATOM 1345 N N . SER B 1 90 ? 31.703 125.928 42.103 1.00 67.92 221 SER B N 1
ATOM 1346 C CA . SER B 1 90 ? 31.092 126.830 43.071 1.00 70.81 221 SER B CA 1
ATOM 1347 C C . SER B 1 90 ? 31.533 126.415 44.474 1.00 73.47 221 SER B C 1
ATOM 1348 O O . SER B 1 90 ? 31.658 125.226 44.768 1.00 73.11 221 SER B O 1
ATOM 1351 N N . PRO B 1 91 ? 31.766 127.395 45.362 1.00 75.97 222 PRO B N 1
ATOM 1352 C CA . PRO B 1 91 ? 32.204 127.141 46.738 1.00 77.85 222 PRO B CA 1
ATOM 1353 C C . PRO B 1 91 ? 31.261 126.233 47.490 1.00 80.38 222 PRO B C 1
ATOM 1354 O O . PRO B 1 91 ? 30.049 126.262 47.264 1.00 80.80 222 PRO B O 1
ATOM 1358 N N . ASP B 1 92 ? 31.823 125.432 48.390 1.00 82.45 223 ASP B N 1
ATOM 1359 C CA . ASP B 1 92 ? 31.031 124.507 49.188 1.00 85.21 223 ASP B CA 1
ATOM 1360 C C . ASP B 1 92 ? 30.040 125.240 50.085 1.00 86.31 223 ASP B C 1
ATOM 1361 O O . ASP B 1 92 ? 29.962 126.487 49.984 1.00 68.26 223 ASP B O 1
ATOM 1900 N N . LYS D 1 7 ? 64.038 131.770 74.180 1.00 93.73 138 LYS D N 1
ATOM 1901 C CA . LYS D 1 7 ? 64.324 133.009 73.399 1.00 93.67 138 LYS D CA 1
ATOM 1902 C C . LYS D 1 7 ? 63.216 134.059 73.534 1.00 93.26 138 LYS D C 1
ATOM 1903 O O . LYS D 1 7 ? 63.189 134.820 74.504 1.00 93.86 138 LYS D O 1
ATOM 1905 N N . LYS D 1 8 ? 62.305 134.099 72.566 1.00 91.85 139 LYS D N 1
ATOM 1906 C CA . LYS D 1 8 ? 61.229 135.076 72.591 1.00 90.23 139 LYS D CA 1
ATOM 1907 C C . LYS D 1 8 ? 60.261 134.899 73.753 1.00 89.03 139 LYS D C 1
ATOM 1908 O O . LYS D 1 8 ? 59.728 135.883 74.265 1.00 90.02 139 LYS D O 1
ATOM 1910 N N . THR D 1 9 ? 60.025 133.660 74.175 1.00 87.55 140 THR D N 1
ATOM 1911 C CA . THR D 1 9 ? 59.106 133.426 75.289 1.00 84.57 140 THR D CA 1
ATOM 1912 C C . THR D 1 9 ? 59.568 132.297 76.195 1.00 82.04 140 THR D C 1
ATOM 1913 O O . THR D 1 9 ? 60.251 131.375 75.757 1.00 81.42 140 THR D O 1
ATOM 1917 N N . ARG D 1 10 ? 59.174 132.371 77.459 1.00 79.53 141 ARG D N 1
ATOM 1918 C CA . ARG D 1 10 ? 59.557 131.367 78.440 1.00 77.91 141 ARG D CA 1
ATOM 1919 C C . ARG D 1 10 ? 59.036 129.974 78.077 1.00 78.32 141 ARG D C 1
ATOM 1920 O O . ARG D 1 10 ? 59.388 128.983 78.719 1.00 77.97 141 ARG D O 1
ATOM 1928 N N . GLY D 1 11 ? 58.194 129.903 77.049 1.00 78.88 142 GLY D N 1
ATOM 1929 C CA . GLY D 1 11 ? 57.641 128.625 76.631 1.00 78.02 142 GLY D CA 1
ATOM 1930 C C . GLY D 1 11 ? 56.608 128.100 77.611 1.00 77.18 142 GLY D C 1
ATOM 1931 O O . GLY D 1 11 ? 56.320 128.751 78.617 1.00 77.72 142 GLY D O 1
ATOM 1932 N N . ARG D 1 12 ? 56.041 126.930 77.321 1.00 75.06 143 ARG D N 1
ATOM 1933 C CA . ARG D 1 12 ? 55.047 126.339 78.208 1.00 73.10 143 ARG D CA 1
ATOM 1934 C C . ARG D 1 12 ? 55.696 126.110 79.555 1.00 71.83 143 ARG D C 1
ATOM 1935 O O . ARG D 1 12 ? 56.862 125.745 79.615 1.00 72.66 143 ARG D O 1
ATOM 1943 N N . VAL D 1 13 ? 54.949 126.304 80.634 1.00 70.88 144 VAL D N 1
ATOM 1944 C CA . VAL D 1 13 ? 55.521 126.123 81.961 1.00 71.20 144 VAL D CA 1
ATOM 1945 C C . VAL D 1 13 ? 54.730 125.157 82.823 1.00 71.67 144 VAL D C 1
ATOM 1946 O O . VAL D 1 13 ? 53.506 125.100 82.746 1.00 72.83 144 VAL D O 1
ATOM 1950 N N . LYS D 1 14 ? 55.428 124.398 83.654 1.00 71.72 145 LYS D N 1
ATOM 1951 C CA . LYS D 1 14 ? 54.752 123.459 84.531 1.00 72.07 145 LYS D CA 1
ATOM 1952 C C . LYS D 1 14 ? 54.018 124.259 85.603 1.00 71.40 145 LYS D C 1
ATOM 1953 O O . LYS D 1 14 ? 54.441 125.356 85.970 1.00 72.00 145 LYS D O 1
ATOM 1959 N N . ILE D 1 15 ? 52.911 123.719 86.094 1.00 70.36 146 ILE D N 1
ATOM 1960 C CA . ILE D 1 15 ? 52.140 124.405 87.122 1.00 69.44 146 ILE D CA 1
ATOM 1961 C C . ILE D 1 15 ? 51.563 123.380 88.083 1.00 68.65 146 ILE D C 1
ATOM 1962 O O . ILE D 1 15 ? 51.290 122.245 87.703 1.00 68.49 146 ILE D O 1
ATOM 1967 N N . LYS D 1 16 ? 51.388 123.778 89.334 1.00 68.48 147 LYS D N 1
ATOM 1968 C CA . LYS D 1 16 ? 50.850 122.860 90.314 1.00 68.83 147 LYS D CA 1
ATOM 1969 C C . LYS D 1 16 ? 49.411 122.550 89.983 1.00 68.25 147 LYS D C 1
ATOM 1970 O O . LYS D 1 16 ? 48.643 123.437 89.625 1.00 68.58 147 LYS D O 1
ATOM 1976 N N . MET D 1 17 ? 49.054 121.279 90.093 1.00 67.37 148 MET D N 1
ATOM 1977 C CA . MET D 1 17 ? 47.697 120.855 89.830 1.00 65.24 148 MET D CA 1
ATOM 1978 C C . MET D 1 17 ? 46.865 121.221 91.031 1.00 63.65 148 MET D C 1
ATOM 1979 O O . MET D 1 17 ? 46.549 120.372 91.859 1.00 63.73 148 MET D O 1
ATOM 1984 N N . GLU D 1 18 ? 46.537 122.502 91.128 1.00 62.55 149 GLU D N 1
ATOM 1985 C CA . GLU D 1 18 ? 45.728 123.022 92.219 1.00 62.97 149 GLU D CA 1
ATOM 1986 C C . GLU D 1 18 ? 45.118 124.354 91.804 1.00 61.63 149 GLU D C 1
ATOM 1987 O O . GLU D 1 18 ? 45.719 125.102 91.029 1.00 62.34 149 GLU D O 1
ATOM 1993 N N . PHE D 1 19 ? 43.931 124.651 92.319 1.00 59.90 150 PHE D N 1
ATOM 1994 C CA . PHE D 1 19 ? 43.246 125.893 91.974 1.00 58.54 150 PHE D CA 1
ATOM 1995 C C . PHE D 1 19 ? 44.207 127.063 91.849 1.00 59.54 150 PHE D C 1
ATOM 1996 O O . PHE D 1 19 ? 44.995 127.321 92.752 1.00 61.07 150 PHE D O 1
ATOM 2004 N N . ILE D 1 20 ? 44.134 127.765 90.723 1.00 60.96 151 ILE D N 1
ATOM 2005 C CA . ILE D 1 20 ? 44.985 128.919 90.482 1.00 61.90 151 ILE D CA 1
ATOM 2006 C C . ILE D 1 20 ? 44.291 130.107 91.130 1.00 64.64 151 ILE D C 1
ATOM 2007 O O . ILE D 1 20 ? 43.193 130.486 90.732 1.00 63.39 151 ILE D O 1
ATOM 2012 N N . ASP D 1 21 ? 44.925 130.690 92.138 1.00 68.49 152 ASP D N 1
ATOM 2013 C CA . ASP D 1 21 ? 44.333 131.832 92.815 1.00 72.31 152 ASP D CA 1
ATOM 2014 C C . ASP D 1 21 ? 44.258 133.041 91.881 1.00 73.14 152 ASP D C 1
ATOM 2015 O O . ASP D 1 21 ? 43.204 133.662 91.750 1.00 74.13 152 ASP D O 1
ATOM 2020 N N . ASN D 1 22 ? 45.367 133.369 91.224 1.00 72.43 153 ASN D N 1
ATOM 2021 C CA . ASN D 1 22 ? 45.382 134.515 90.327 1.00 72.00 153 ASN D CA 1
ATOM 2022 C C . ASN D 1 22 ? 44.231 134.468 89.334 1.00 71.47 153 ASN D C 1
ATOM 2023 O O . ASN D 1 22 ? 44.240 133.692 88.385 1.00 72.83 153 ASN D O 1
ATOM 2028 N N . LYS D 1 23 ? 43.244 135.322 89.562 1.00 70.00 154 LYS D N 1
ATOM 2029 C CA . LYS D 1 23 ? 42.057 135.410 88.717 1.00 67.58 154 LYS D CA 1
ATOM 2030 C C . LYS D 1 23 ? 42.344 135.498 87.219 1.00 66.53 154 LYS D C 1
ATOM 2031 O O . LYS D 1 23 ? 41.565 135.005 86.406 1.00 67.00 154 LYS D O 1
ATOM 2037 N N . LEU D 1 24 ? 43.453 136.130 86.852 1.00 65.41 155 LEU D N 1
ATOM 2038 C CA . LEU D 1 24 ? 43.792 136.275 85.444 1.00 64.65 155 LEU D CA 1
ATOM 2039 C C . LEU D 1 24 ? 44.379 134.994 84.883 1.00 64.02 155 LEU D C 1
ATOM 2040 O O . LEU D 1 24 ? 43.938 134.486 83.851 1.00 64.42 155 LEU D O 1
ATOM 2045 N N . ARG D 1 25 ? 45.396 134.482 85.557 1.00 63.01 156 ARG D N 1
ATOM 2046 C CA . ARG D 1 25 ? 46.019 133.254 85.119 1.00 61.78 156 ARG D CA 1
ATOM 2047 C C . ARG D 1 25 ? 44.929 132.209 85.006 1.00 59.79 156 ARG D C 1
ATOM 2048 O O . ARG D 1 25 ? 44.862 131.450 84.036 1.00 60.25 156 ARG D O 1
ATOM 2056 N N . ARG D 1 26 ? 44.056 132.194 86.003 1.00 56.62 157 ARG D N 1
ATOM 2057 C CA . ARG D 1 26 ? 42.968 131.238 86.028 1.00 54.43 157 ARG D CA 1
ATOM 2058 C C . ARG D 1 26 ? 42.120 131.346 84.779 1.00 53.01 157 ARG D C 1
ATOM 2059 O O . ARG D 1 26 ? 42.035 130.418 83.986 1.00 52.95 157 ARG D O 1
ATOM 2067 N N . TYR D 1 27 ? 41.489 132.492 84.608 1.00 52.61 158 TYR D N 1
ATOM 2068 C CA . TYR D 1 27 ? 40.645 132.709 83.453 1.00 52.19 158 TYR D CA 1
ATOM 2069 C C . TYR D 1 27 ? 41.340 132.216 82.191 1.00 50.67 158 TYR D C 1
ATOM 2070 O O . TYR D 1 27 ? 40.832 131.342 81.490 1.00 50.78 158 TYR D O 1
ATOM 2079 N N . THR D 1 28 ? 42.512 132.763 81.909 1.00 48.30 159 THR D N 1
ATOM 2080 C CA . THR D 1 28 ? 43.248 132.367 80.718 1.00 46.01 159 THR D CA 1
ATOM 2081 C C . THR D 1 28 ? 43.299 130.851 80.549 1.00 44.54 159 THR D C 1
ATOM 2082 O O . THR D 1 28 ? 42.894 130.325 79.508 1.00 44.85 159 THR D O 1
ATOM 2086 N N . THR D 1 29 ? 43.793 130.147 81.566 1.00 43.47 160 THR D N 1
ATOM 2087 C CA . THR D 1 29 ? 43.873 128.684 81.498 1.00 40.75 160 THR D CA 1
ATOM 2088 C C . THR D 1 29 ? 42.518 128.063 81.173 1.00 37.47 160 THR D C 1
ATOM 2089 O O . THR D 1 29 ? 42.387 127.281 80.236 1.00 36.74 160 THR D O 1
ATOM 2093 N N . PHE D 1 30 ? 41.504 128.408 81.945 1.00 34.77 161 PHE D N 1
ATOM 2094 C CA . PHE D 1 30 ? 40.197 127.894 81.646 1.00 33.21 161 PHE D CA 1
ATOM 2095 C C . PHE D 1 30 ? 39.932 128.108 80.171 1.00 34.89 161 PHE D C 1
ATOM 2096 O O . PHE D 1 30 ? 39.561 127.189 79.456 1.00 34.27 161 PHE D O 1
ATOM 2104 N N . SER D 1 31 ? 40.127 129.328 79.704 1.00 38.68 162 SER D N 1
ATOM 2105 C CA . SER D 1 31 ? 39.850 129.606 78.306 1.00 40.61 162 SER D CA 1
ATOM 2106 C C . SER D 1 31 ? 40.625 128.751 77.345 1.00 41.64 162 SER D C 1
ATOM 2107 O O . SER D 1 31 ? 40.072 128.300 76.340 1.00 43.30 162 SER D O 1
ATOM 2110 N N . LYS D 1 32 ? 41.895 128.503 77.636 1.00 41.14 163 LYS D N 1
ATOM 2111 C CA . LYS D 1 32 ? 42.674 127.661 76.734 1.00 41.01 163 LYS D CA 1
ATOM 2112 C C . LYS D 1 32 ? 42.292 126.203 76.957 1.00 40.44 163 LYS D C 1
ATOM 2113 O O . LYS D 1 32 ? 42.093 125.453 76.005 1.00 40.95 163 LYS D O 1
ATOM 2119 N N . ARG D 1 33 ? 42.166 125.829 78.226 1.00 39.32 164 ARG D N 1
ATOM 2120 C CA . ARG D 1 33 ? 41.784 124.483 78.624 1.00 37.91 164 ARG D CA 1
ATOM 2121 C C . ARG D 1 33 ? 40.408 124.112 78.056 1.00 37.09 164 ARG D C 1
ATOM 2122 O O . ARG D 1 33 ? 40.206 122.995 77.556 1.00 37.34 164 ARG D O 1
ATOM 2130 N N . LYS D 1 34 ? 39.461 125.042 78.128 1.00 33.38 165 LYS D N 1
ATOM 2131 C CA . LYS D 1 34 ? 38.140 124.765 77.600 1.00 32.67 165 LYS D CA 1
ATOM 2132 C C . LYS D 1 34 ? 38.264 124.443 76.127 1.00 32.62 165 LYS D C 1
ATOM 2133 O O . LYS D 1 34 ? 37.710 123.456 75.636 1.00 32.78 165 LYS D O 1
ATOM 2139 N N . THR D 1 35 ? 39.000 125.275 75.409 1.00 32.72 166 THR D N 1
ATOM 2140 C CA . THR D 1 35 ? 39.157 125.022 73.989 1.00 33.54 166 THR D CA 1
ATOM 2141 C C . THR D 1 35 ? 39.636 123.599 73.718 1.00 32.26 166 THR D C 1
ATOM 2142 O O . THR D 1 35 ? 39.036 122.880 72.928 1.00 32.63 166 THR D O 1
ATOM 2146 N N . GLY D 1 36 ? 40.700 123.194 74.400 1.00 32.07 167 GLY D N 1
ATOM 2147 C CA . GLY D 1 36 ? 41.267 121.876 74.185 1.00 31.77 167 GLY D CA 1
ATOM 2148 C C . GLY D 1 36 ? 40.379 120.678 74.470 1.00 29.59 167 GLY D C 1
ATOM 2149 O O . GLY D 1 36 ? 40.134 119.844 73.587 1.00 28.84 167 GLY D O 1
ATOM 2150 N N . ILE D 1 37 ? 39.899 120.572 75.703 1.00 28.44 168 ILE D N 1
ATOM 2151 C CA . ILE D 1 37 ? 39.077 119.447 76.055 1.00 26.06 168 ILE D CA 1
ATOM 2152 C C . ILE D 1 37 ? 37.923 119.391 75.076 1.00 26.98 168 ILE D C 1
ATOM 2153 O O . ILE D 1 37 ? 37.557 118.320 74.625 1.00 28.68 168 ILE D O 1
ATOM 2158 N N . MET D 1 38 ? 37.354 120.537 74.716 1.00 27.07 169 MET D N 1
ATOM 2159 C CA . MET D 1 38 ? 36.253 120.538 73.752 1.00 25.12 169 MET D CA 1
ATOM 2160 C C . MET D 1 38 ? 36.697 119.849 72.466 1.00 24.16 169 MET D C 1
ATOM 2161 O O . MET D 1 38 ? 35.953 119.073 71.872 1.00 24.88 169 MET D O 1
ATOM 2166 N N . LYS D 1 39 ? 37.909 120.147 72.026 1.00 23.90 170 LYS D N 1
ATOM 2167 C CA . LYS D 1 39 ? 38.393 119.558 70.806 1.00 25.43 170 LYS D CA 1
ATOM 2168 C C . LYS D 1 39 ? 38.387 118.061 70.989 1.00 27.89 170 LYS D C 1
ATOM 2169 O O . LYS D 1 39 ? 37.905 117.313 70.131 1.00 31.96 170 LYS D O 1
ATOM 2175 N N . LYS D 1 40 ? 38.905 117.622 72.124 1.00 26.47 171 LYS D N 1
ATOM 2176 C CA . LYS D 1 40 ? 38.967 116.207 72.401 1.00 25.81 171 LYS D CA 1
ATOM 2177 C C . LYS D 1 40 ? 37.646 115.471 72.206 1.00 27.18 171 LYS D C 1
ATOM 2178 O O . LYS D 1 40 ? 37.584 114.507 71.442 1.00 28.61 171 LYS D O 1
ATOM 2184 N N . ALA D 1 41 ? 36.589 115.903 72.890 1.00 28.09 172 ALA D N 1
ATOM 2185 C CA . ALA D 1 41 ? 35.298 115.236 72.743 1.00 29.75 172 ALA D CA 1
ATOM 2186 C C . ALA D 1 41 ? 35.026 115.008 71.266 1.00 30.56 172 ALA D C 1
ATOM 2187 O O . ALA D 1 41 ? 34.750 113.882 70.845 1.00 32.06 172 ALA D O 1
ATOM 2189 N N . TYR D 1 42 ? 35.126 116.078 70.482 1.00 30.53 173 TYR D N 1
ATOM 2190 C CA . TYR D 1 42 ? 34.903 115.985 69.047 1.00 30.48 173 TYR D CA 1
ATOM 2191 C C . TYR D 1 42 ? 35.703 114.841 68.455 1.00 30.83 173 TYR D C 1
ATOM 2192 O O . TYR D 1 42 ? 35.137 113.932 67.839 1.00 31.02 173 TYR D O 1
ATOM 2201 N N . GLU D 1 43 ? 37.022 114.885 68.646 1.00 30.20 174 GLU D N 1
ATOM 2202 C CA . GLU D 1 43 ? 37.904 113.855 68.106 1.00 30.44 174 GLU D CA 1
ATOM 2203 C C . GLU D 1 43 ? 37.687 112.456 68.697 1.00 29.84 174 GLU D C 1
ATOM 2204 O O . GLU D 1 43 ? 37.770 111.457 67.981 1.00 26.58 174 GLU D O 1
ATOM 2210 N N . LEU D 1 44 ? 37.437 112.368 69.999 1.00 31.28 175 LEU D N 1
ATOM 2211 C CA . LEU D 1 44 ? 37.237 111.050 70.589 1.00 32.67 175 LEU D CA 1
ATOM 2212 C C . LEU D 1 44 ? 36.076 110.427 69.851 1.00 34.25 175 LEU D C 1
ATOM 2213 O O . LEU D 1 44 ? 36.183 109.336 69.292 1.00 35.27 175 LEU D O 1
ATOM 2218 N N . SER D 1 45 ? 34.969 111.160 69.852 1.00 34.56 176 SER D N 1
ATOM 2219 C CA . SER D 1 45 ? 33.743 110.751 69.191 1.00 34.70 176 SER D CA 1
ATOM 2220 C C . SER D 1 45 ? 34.005 110.530 67.720 1.00 34.69 176 SER D C 1
ATOM 2221 O O . SER D 1 45 ? 33.720 109.475 67.183 1.00 34.83 176 SER D O 1
ATOM 2224 N N . THR D 1 46 ? 34.547 111.550 67.073 1.00 34.86 177 THR D N 1
ATOM 2225 C CA . THR D 1 46 ? 34.844 111.478 65.653 1.00 34.94 177 THR D CA 1
ATOM 2226 C C . THR D 1 46 ? 35.654 110.228 65.273 1.00 34.74 177 THR D C 1
ATOM 2227 O O . THR D 1 46 ? 35.253 109.438 64.422 1.00 35.97 177 THR D O 1
ATOM 2231 N N . LEU D 1 47 ? 36.795 110.069 65.920 1.00 33.91 178 LEU D N 1
ATOM 2232 C CA . LEU D 1 47 ? 37.704 108.976 65.673 1.00 31.51 178 LEU D CA 1
ATOM 2233 C C . LEU D 1 47 ? 37.124 107.594 65.962 1.00 32.11 178 LEU D C 1
ATOM 2234 O O . LEU D 1 47 ? 37.249 106.683 65.144 1.00 32.86 178 LEU D O 1
ATOM 2239 N N . THR D 1 48 ? 36.485 107.433 67.113 1.00 31.73 179 THR D N 1
ATOM 2240 C CA . THR D 1 48 ? 35.928 106.142 67.502 1.00 31.12 179 THR D CA 1
ATOM 2241 C C . THR D 1 48 ? 34.438 105.930 67.262 1.00 34.39 179 THR D C 1
ATOM 2242 O O . THR D 1 48 ? 33.868 104.947 67.729 1.00 37.19 179 THR D O 1
ATOM 2246 N N . GLY D 1 49 ? 33.794 106.831 66.540 1.00 35.00 180 GLY D N 1
ATOM 2247 C CA . GLY D 1 49 ? 32.372 106.677 66.321 1.00 35.55 180 GLY D CA 1
ATOM 2248 C C . GLY D 1 49 ? 31.586 106.431 67.608 1.00 35.08 180 GLY D C 1
ATOM 2249 O O . GLY D 1 49 ? 30.683 105.608 67.608 1.00 37.69 180 GLY D O 1
ATOM 2250 N N . THR D 1 50 ? 31.907 107.124 68.699 1.00 33.48 181 THR D N 1
ATOM 2251 C CA . THR D 1 50 ? 31.177 106.934 69.954 1.00 34.06 181 THR D CA 1
ATOM 2252 C C . THR D 1 50 ? 30.324 108.156 70.349 1.00 34.88 181 THR D C 1
ATOM 2253 O O . THR D 1 50 ? 30.380 109.202 69.706 1.00 35.62 181 THR D O 1
ATOM 2257 N N . GLN D 1 51 ? 29.524 108.026 71.402 1.00 35.05 182 GLN D N 1
ATOM 2258 C CA . GLN D 1 51 ? 28.700 109.149 71.857 1.00 35.07 182 GLN D CA 1
ATOM 2259 C C . GLN D 1 51 ? 29.491 109.903 72.926 1.00 33.72 182 GLN D C 1
ATOM 2260 O O . GLN D 1 51 ? 30.210 109.289 73.714 1.00 32.84 182 GLN D O 1
ATOM 2266 N N . VAL D 1 52 ? 29.343 111.221 72.983 1.00 32.00 183 VAL D N 1
ATOM 2267 C CA . VAL D 1 52 ? 30.086 111.994 73.973 1.00 30.02 183 VAL D CA 1
ATOM 2268 C C . VAL D 1 52 ? 29.372 113.229 74.473 1.00 30.92 183 VAL D C 1
ATOM 2269 O O . VAL D 1 52 ? 28.751 113.955 73.711 1.00 31.73 183 VAL D O 1
ATOM 2273 N N . LEU D 1 53 ? 29.463 113.491 75.760 1.00 31.41 184 LEU D N 1
ATOM 2274 C CA . LEU D 1 53 ? 28.839 114.694 76.244 1.00 31.55 184 LEU D CA 1
ATOM 2275 C C . LEU D 1 53 ? 29.796 115.406 77.156 1.00 33.31 184 LEU D C 1
ATOM 2276 O O . LEU D 1 53 ? 30.305 114.833 78.123 1.00 36.84 184 LEU D O 1
ATOM 2281 N N . LEU D 1 54 ? 30.061 116.658 76.819 1.00 33.16 185 LEU D N 1
ATOM 2282 C CA . LEU D 1 54 ? 30.950 117.487 77.604 1.00 32.49 185 LEU D CA 1
ATOM 2283 C C . LEU D 1 54 ? 30.170 118.751 77.934 1.00 32.85 185 LEU D C 1
ATOM 2284 O O . LEU D 1 54 ? 29.490 119.319 77.088 1.00 33.82 185 LEU D O 1
ATOM 2289 N N . LEU D 1 55 ? 30.247 119.174 79.180 1.00 33.40 186 LEU D N 1
ATOM 2290 C CA . LEU D 1 55 ? 29.542 120.362 79.575 1.00 34.45 186 LEU D CA 1
ATOM 2291 C C . LEU D 1 55 ? 30.452 121.098 80.513 1.00 34.95 186 LEU D C 1
ATOM 2292 O O . LEU D 1 55 ? 31.050 120.504 81.405 1.00 35.68 186 LEU D O 1
ATOM 2297 N N . VAL D 1 56 ? 30.554 122.399 80.304 1.00 34.70 187 VAL D N 1
ATOM 2298 C CA . VAL D 1 56 ? 31.426 123.222 81.108 1.00 33.99 187 VAL D CA 1
ATOM 2299 C C . VAL D 1 56 ? 30.779 124.533 81.546 1.00 35.04 187 VAL D C 1
ATOM 2300 O O . VAL D 1 56 ? 30.181 125.242 80.741 1.00 34.15 187 VAL D O 1
ATOM 2304 N N . ALA D 1 57 ? 30.901 124.855 82.825 1.00 36.95 188 ALA D N 1
ATOM 2305 C CA . ALA D 1 57 ? 30.346 126.099 83.325 1.00 41.27 188 ALA D CA 1
ATOM 2306 C C . ALA D 1 57 ? 31.457 127.060 83.814 1.00 43.95 188 ALA D C 1
ATOM 2307 O O . ALA D 1 57 ? 32.269 126.729 84.692 1.00 44.42 188 ALA D O 1
ATOM 2309 N N . SER D 1 58 ? 31.487 128.256 83.238 1.00 45.29 189 SER D N 1
ATOM 2310 C CA . SER D 1 58 ? 32.486 129.248 83.603 1.00 48.80 189 SER D CA 1
ATOM 2311 C C . SER D 1 58 ? 32.022 130.047 84.806 1.00 51.28 189 SER D C 1
ATOM 2312 O O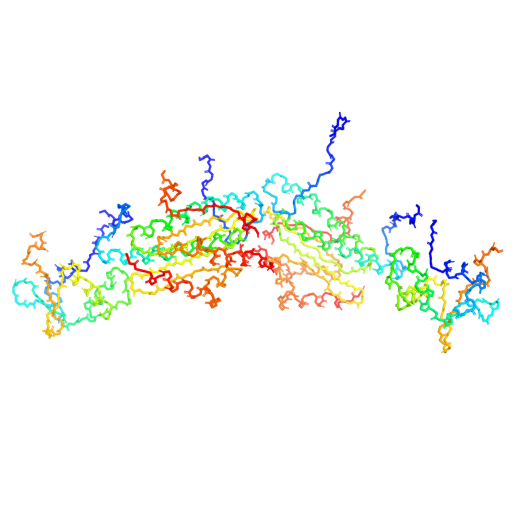 . SER D 1 58 ? 30.838 130.339 84.929 1.00 51.05 189 SER D O 1
ATOM 2315 N N . GLU D 1 59 ? 32.957 130.419 85.676 1.00 54.08 190 GLU D N 1
ATOM 2316 C CA . GLU D 1 59 ? 32.625 131.198 86.862 1.00 58.17 190 GLU D CA 1
ATOM 2317 C C . GLU D 1 59 ? 31.684 132.310 86.445 1.00 60.99 190 GLU D C 1
ATOM 2318 O O . GLU D 1 59 ? 30.610 132.475 87.021 1.00 62.99 190 GLU D O 1
ATOM 2324 N N . THR D 1 60 ? 32.104 133.071 85.436 1.00 61.62 191 THR D N 1
ATOM 2325 C CA . THR D 1 60 ? 31.315 134.175 84.921 1.00 62.84 191 THR D CA 1
ATOM 2326 C C . THR D 1 60 ? 29.869 133.719 84.819 1.00 64.84 191 THR D C 1
ATOM 2327 O O . THR D 1 60 ? 28.958 134.466 85.157 1.00 67.10 191 THR D O 1
ATOM 2331 N N . GLY D 1 61 ? 29.658 132.488 84.358 1.00 65.78 192 GLY D N 1
ATOM 2332 C CA . GLY D 1 61 ? 28.303 131.971 84.249 1.00 65.66 192 GLY D CA 1
ATOM 2333 C C . GLY D 1 61 ? 27.967 131.168 83.004 1.00 65.26 192 GLY D C 1
ATOM 2334 O O . GLY D 1 61 ? 27.187 130.222 83.076 1.00 64.88 192 GLY D O 1
ATOM 2335 N N . HIS D 1 62 ? 28.545 131.538 81.866 1.00 65.42 193 HIS D N 1
ATOM 2336 C CA . HIS D 1 62 ? 28.285 130.851 80.603 1.00 65.63 193 HIS D CA 1
ATOM 2337 C C . HIS D 1 62 ? 28.525 129.351 80.681 1.00 63.22 193 HIS D C 1
ATOM 2338 O O . HIS D 1 62 ? 29.512 128.908 81.261 1.00 63.53 193 HIS D O 1
ATOM 2345 N N . VAL D 1 63 ? 27.619 128.569 80.095 1.00 60.13 194 VAL D N 1
ATOM 2346 C CA . VAL D 1 63 ? 27.770 127.118 80.080 1.00 55.13 194 VAL D CA 1
ATOM 2347 C C . VAL D 1 63 ? 28.079 126.609 78.671 1.00 53.65 194 VAL D C 1
ATOM 2348 O O . VAL D 1 63 ? 27.257 126.692 77.768 1.00 53.59 194 VAL D O 1
ATOM 2352 N N . TYR D 1 64 ? 29.282 126.078 78.498 1.00 52.45 195 TYR D N 1
ATOM 2353 C CA . TYR D 1 64 ? 29.737 125.561 77.218 1.00 50.26 195 TYR D CA 1
ATOM 2354 C C . TYR D 1 64 ? 29.470 124.069 77.104 1.00 49.09 195 TYR D C 1
ATOM 2355 O O . TYR D 1 64 ? 29.509 123.357 78.100 1.00 51.67 195 TYR D O 1
ATOM 2364 N N . THR D 1 65 ? 29.227 123.584 75.892 1.00 45.93 196 THR D N 1
ATOM 2365 C CA . THR D 1 65 ? 28.937 122.167 75.706 1.00 43.35 196 THR D CA 1
ATOM 2366 C C . THR D 1 65 ? 29.439 121.548 74.392 1.00 41.10 196 THR D C 1
ATOM 2367 O O . THR D 1 65 ? 30.006 122.212 73.536 1.00 40.92 196 THR D O 1
ATOM 2371 N N . PHE D 1 66 ? 29.229 120.244 74.271 1.00 38.57 197 PHE D N 1
ATOM 2372 C CA . PHE D 1 66 ? 29.527 119.480 73.070 1.00 37.45 197 PHE D CA 1
ATOM 2373 C C . PHE D 1 66 ? 28.881 118.140 73.248 1.00 38.40 197 PHE D C 1
ATOM 2374 O O . PHE D 1 66 ? 29.195 117.407 74.180 1.00 37.97 197 PHE D O 1
ATOM 2382 N N . ALA D 1 67 ? 27.997 117.803 72.323 1.00 39.09 198 ALA D N 1
ATOM 2383 C CA . ALA D 1 67 ? 27.280 116.556 72.421 1.00 39.13 198 ALA D CA 1
ATOM 2384 C C . ALA D 1 67 ? 27.118 115.866 71.093 1.00 39.94 198 ALA D C 1
ATOM 2385 O O . ALA D 1 67 ? 26.810 116.482 70.083 1.00 42.59 198 ALA D O 1
ATOM 2387 N N . THR D 1 68 ? 27.343 114.568 71.109 1.00 39.79 199 THR D N 1
ATOM 2388 C CA . THR D 1 68 ? 27.171 113.763 69.931 1.00 39.26 199 THR D CA 1
ATOM 2389 C C . THR D 1 68 ? 25.649 113.755 69.737 1.00 40.66 199 THR D C 1
ATOM 2390 O O . THR D 1 68 ? 24.901 114.200 70.608 1.00 41.16 199 THR D O 1
ATOM 2394 N N . ARG D 1 69 ? 25.193 113.256 68.598 1.00 41.86 200 ARG D N 1
ATOM 2395 C CA . ARG D 1 69 ? 23.774 113.224 68.277 1.00 42.41 200 ARG D CA 1
ATOM 2396 C C . ARG D 1 69 ? 22.891 112.630 69.372 1.00 42.49 200 ARG D C 1
ATOM 2397 O O . ARG D 1 69 ? 22.191 113.356 70.068 1.00 44.68 200 ARG D O 1
ATOM 2405 N N . LYS D 1 70 ? 22.916 111.313 69.524 1.00 41.23 201 LYS D N 1
ATOM 2406 C CA . LYS D 1 70 ? 22.093 110.646 70.524 1.00 41.53 201 LYS D CA 1
ATOM 2407 C C . LYS D 1 70 ? 21.939 111.354 71.883 1.00 43.38 201 LYS D C 1
ATOM 2408 O O . LYS D 1 70 ? 20.863 111.329 72.478 1.00 45.07 201 LYS D O 1
ATOM 2414 N N . LEU D 1 71 ? 23.003 111.976 72.377 1.00 43.88 202 LEU D N 1
ATOM 2415 C CA . LEU D 1 71 ? 22.951 112.668 73.661 1.00 44.31 202 LEU D CA 1
ATOM 2416 C C . LEU D 1 71 ? 22.488 114.115 73.559 1.00 45.38 202 LEU D C 1
ATOM 2417 O O . LEU D 1 71 ? 22.198 114.755 74.555 1.00 46.27 202 LEU D O 1
ATOM 2422 N N . GLN D 1 72 ? 22.422 114.644 72.358 1.00 45.80 203 GLN D N 1
ATOM 2423 C CA . GLN D 1 72 ? 21.974 116.009 72.209 1.00 47.75 203 GLN D CA 1
ATOM 2424 C C . GLN D 1 72 ? 20.882 116.419 73.198 1.00 49.00 203 GLN D C 1
ATOM 2425 O O . GLN D 1 72 ? 21.032 117.396 73.933 1.00 46.77 203 GLN D O 1
ATOM 2431 N N . PRO D 1 73 ? 19.768 115.665 73.233 1.00 51.78 204 PRO D N 1
ATOM 2432 C CA . PRO D 1 73 ? 18.634 115.940 74.117 1.00 53.81 204 PRO D CA 1
ATOM 2433 C C . PRO D 1 73 ? 19.059 116.206 75.534 1.00 56.51 204 PRO D C 1
ATOM 2434 O O . PRO D 1 73 ? 18.457 117.014 76.235 1.00 58.85 204 PRO D O 1
ATOM 2438 N N . MET D 1 74 ? 20.111 115.511 75.939 1.00 57.63 205 MET D N 1
ATOM 2439 C CA . MET D 1 74 ? 20.670 115.624 77.273 1.00 57.45 205 MET D CA 1
ATOM 2440 C C . MET D 1 74 ? 20.762 117.067 77.693 1.00 58.10 205 MET D C 1
ATOM 2441 O O . MET D 1 74 ? 20.753 117.370 78.871 1.00 58.71 205 MET D O 1
ATOM 2446 N N . ILE D 1 75 ? 20.856 117.959 76.716 1.00 59.25 206 ILE D N 1
ATOM 2447 C CA . ILE D 1 75 ? 20.985 119.376 76.998 1.00 61.07 206 ILE D CA 1
ATOM 2448 C C . ILE D 1 75 ? 20.015 120.232 76.195 1.00 64.23 206 ILE D C 1
ATOM 2449 O O . ILE D 1 75 ? 19.969 121.444 76.377 1.00 65.90 206 ILE D O 1
ATOM 2454 N N . THR D 1 76 ? 19.256 119.615 75.293 1.00 66.44 207 THR D N 1
ATOM 2455 C CA . THR D 1 76 ? 18.286 120.361 74.489 1.00 67.22 207 THR D CA 1
ATOM 2456 C C . THR D 1 76 ? 16.879 120.121 75.020 1.00 66.33 207 THR D C 1
ATOM 2457 O O . THR D 1 76 ? 16.003 120.968 74.890 1.00 66.31 207 THR D O 1
ATOM 2461 N N . SER D 1 77 ? 16.674 118.963 75.627 1.00 65.71 208 SER D N 1
ATOM 2462 C CA . SER D 1 77 ? 15.378 118.626 76.176 1.00 66.56 208 SER D CA 1
ATOM 2463 C C . SER D 1 77 ? 15.020 119.540 77.335 1.00 67.88 208 SER D C 1
ATOM 2464 O O . SER D 1 77 ? 15.893 120.127 77.969 1.00 67.34 208 SER D O 1
ATOM 2467 N N . GLU D 1 78 ? 13.723 119.656 77.607 1.00 69.27 209 GLU D N 1
ATOM 2468 C CA . GLU D 1 78 ? 13.263 120.480 78.708 1.00 70.56 209 GLU D CA 1
ATOM 2469 C C . GLU D 1 78 ? 13.678 119.810 80.002 1.00 70.42 209 GLU D C 1
ATOM 2470 O O . GLU D 1 78 ? 14.099 120.474 80.944 1.00 69.85 209 GLU D O 1
ATOM 2476 N N . THR D 1 79 ? 13.561 118.487 80.040 1.00 70.67 210 THR D N 1
ATOM 2477 C CA . THR D 1 79 ? 13.953 117.715 81.216 1.00 70.53 210 THR D CA 1
ATOM 2478 C C . THR D 1 79 ? 15.424 118.006 81.461 1.00 70.32 210 THR D C 1
ATOM 2479 O O . THR D 1 79 ? 15.824 118.438 82.542 1.00 71.38 210 THR D O 1
ATOM 2483 N N . GLY D 1 80 ? 16.224 117.755 80.431 1.00 68.90 211 GLY D N 1
ATOM 2484 C CA . GLY D 1 80 ? 17.645 117.980 80.522 1.00 66.97 211 GLY D CA 1
ATOM 2485 C C . GLY D 1 80 ? 17.955 119.377 80.998 1.00 65.90 211 GLY D C 1
ATOM 2486 O O . GLY D 1 80 ? 18.253 119.566 82.172 1.00 65.82 211 GLY D O 1
ATOM 2487 N N . LYS D 1 81 ? 17.870 120.351 80.094 1.00 64.91 212 LYS D N 1
ATOM 2488 C CA . LYS D 1 81 ? 18.181 121.735 80.428 1.00 64.27 212 LYS D CA 1
ATOM 2489 C C . LYS D 1 81 ? 17.893 122.004 81.891 1.00 63.62 212 LYS D C 1
ATOM 2490 O O . LYS D 1 81 ? 18.759 122.478 82.626 1.00 64.56 212 LYS D O 1
ATOM 2496 N N . ALA D 1 82 ? 16.670 121.684 82.306 1.00 62.13 213 ALA D N 1
ATOM 2497 C CA . ALA D 1 82 ? 16.245 121.884 83.687 1.00 59.58 213 ALA D CA 1
ATOM 2498 C C . ALA D 1 82 ? 17.257 121.247 84.632 1.00 57.67 213 ALA D C 1
ATOM 2499 O O . ALA D 1 82 ? 17.850 121.919 85.478 1.00 57.86 213 ALA D O 1
ATOM 2501 N N . LEU D 1 83 ? 17.452 119.946 84.478 1.00 55.25 214 LEU D N 1
ATOM 2502 C CA . LEU D 1 83 ? 18.399 119.247 85.313 1.00 53.11 214 LEU D CA 1
ATOM 2503 C C . LEU D 1 83 ? 19.682 120.065 85.432 1.00 53.30 214 LEU D C 1
ATOM 2504 O O . LEU D 1 83 ? 20.170 120.286 86.539 1.00 53.99 214 LEU D O 1
ATOM 2509 N N . ILE D 1 84 ? 20.218 120.525 84.300 1.00 53.54 215 ILE D N 1
ATOM 2510 C CA . ILE D 1 84 ? 21.437 121.330 84.312 1.00 54.27 215 ILE D CA 1
ATOM 2511 C C . ILE D 1 84 ? 21.240 122.558 85.204 1.00 57.23 215 ILE D C 1
ATOM 2512 O O . ILE D 1 84 ? 22.014 122.805 86.132 1.00 58.28 215 ILE D O 1
ATOM 2517 N N . GLN D 1 85 ? 20.195 123.326 84.917 1.00 58.93 216 GLN D N 1
ATOM 2518 C CA . GLN D 1 85 ? 19.911 124.530 85.675 1.00 60.43 216 GLN D CA 1
ATOM 2519 C C . GLN D 1 85 ? 19.758 124.223 87.149 1.00 60.44 216 GLN D C 1
ATOM 2520 O O . GLN D 1 85 ? 20.145 125.019 87.992 1.00 61.26 216 GLN D O 1
ATOM 2526 N N . THR D 1 86 ? 19.187 123.074 87.476 1.00 60.12 217 THR D N 1
ATOM 2527 C CA . THR D 1 86 ? 19.032 122.747 88.883 1.00 60.10 217 THR D CA 1
ATOM 2528 C C . THR D 1 86 ? 20.404 122.498 89.481 1.00 59.56 217 THR D C 1
ATOM 2529 O O . THR D 1 86 ? 20.692 122.947 90.590 1.00 60.20 217 THR D O 1
ATOM 2533 N N . CYS D 1 87 ? 21.257 121.800 88.742 1.00 58.50 218 CYS D N 1
ATOM 2534 C CA . CYS D 1 87 ? 22.589 121.507 89.240 1.00 56.77 218 CYS D CA 1
ATOM 2535 C C . CYS D 1 87 ? 23.397 122.773 89.460 1.00 55.91 218 CYS D C 1
ATOM 2536 O O . CYS D 1 87 ? 23.635 123.182 90.586 1.00 55.50 218 CYS D O 1
ATOM 2539 N N . LEU D 1 88 ? 23.805 123.402 88.370 1.00 55.59 219 LEU D N 1
ATOM 2540 C CA . LEU D 1 88 ? 24.631 124.593 88.447 1.00 55.99 219 LEU D CA 1
ATOM 2541 C C . LEU D 1 88 ? 24.135 125.665 89.405 1.00 58.10 219 LEU D C 1
ATOM 2542 O O . LEU D 1 88 ? 24.941 126.378 89.989 1.00 58.75 219 LEU D O 1
ATOM 2547 N N . ASN D 1 89 ? 22.824 125.777 89.584 1.00 59.85 220 ASN D N 1
ATOM 2548 C CA . ASN D 1 89 ? 22.276 126.782 90.495 1.00 62.38 220 ASN D CA 1
ATOM 2549 C C . ASN D 1 89 ? 22.261 126.369 91.962 1.00 63.82 220 ASN D C 1
ATOM 2550 O O . ASN D 1 89 ? 21.926 127.170 92.826 1.00 64.65 220 ASN D O 1
ATOM 2555 N N . SER D 1 90 ? 22.621 125.125 92.247 1.00 64.73 221 SER D N 1
ATOM 2556 C CA . SER D 1 90 ? 22.618 124.641 93.619 1.00 65.26 221 SER D CA 1
ATOM 2557 C C . SER D 1 90 ? 23.701 125.324 94.435 1.00 65.56 221 SER D C 1
ATOM 2558 O O . SER D 1 90 ? 24.588 125.957 93.881 1.00 65.39 221 SER D O 1
ATOM 2561 N N . PRO D 1 91 ? 23.636 125.202 95.770 1.00 66.16 222 PRO D N 1
ATOM 2562 C CA . PRO D 1 91 ? 24.581 125.784 96.729 1.00 65.79 222 PRO D CA 1
ATOM 2563 C C . PRO D 1 91 ? 26.018 125.341 96.541 1.00 66.15 222 PRO D C 1
ATOM 2564 O O . PRO D 1 91 ? 26.284 124.171 96.288 1.00 65.16 222 PRO D O 1
ATOM 2568 N N . ASP D 1 92 ? 26.945 126.283 96.671 1.00 67.42 223 ASP D N 1
ATOM 2569 C CA . ASP D 1 92 ? 28.357 125.970 96.526 1.00 69.33 223 ASP D CA 1
ATOM 2570 C C . ASP D 1 92 ? 28.799 125.316 97.821 1.00 70.33 223 ASP D C 1
ATOM 2571 O O . ASP D 1 92 ? 29.964 124.868 97.878 1.00 68.26 223 ASP D O 1
ATOM 2577 N N . LYS E 1 4 ? 62.397 106.000 60.270 1.00 129.39 135 LYS E N 1
ATOM 2578 C CA . LYS E 1 4 ? 63.772 106.549 60.468 1.00 129.61 135 LYS E CA 1
ATOM 2579 C C . LYS E 1 4 ? 64.835 105.501 60.147 1.00 129.21 135 LYS E C 1
ATOM 2580 O O . LYS E 1 4 ? 64.614 104.303 60.336 1.00 128.84 135 LYS E O 1
ATOM 2582 N N . PRO E 1 5 ? 66.010 105.949 59.666 1.00 129.03 136 PRO E N 1
ATOM 2583 C CA . PRO E 1 5 ? 67.140 105.086 59.301 1.00 128.61 136 PRO E CA 1
ATOM 2584 C C . PRO E 1 5 ? 67.775 104.348 60.479 1.00 127.63 136 PRO E C 1
ATOM 2585 O O . PRO E 1 5 ? 68.535 103.394 60.286 1.00 127.81 136 PRO E O 1
ATOM 2589 N N . GLY E 1 6 ? 67.463 104.792 61.693 1.00 125.72 137 GLY E N 1
ATOM 2590 C CA . GLY E 1 6 ? 68.013 104.156 62.875 1.00 123.19 137 GLY E CA 1
ATOM 2591 C C . GLY E 1 6 ? 67.170 104.403 64.107 1.00 121.38 137 GLY E C 1
ATOM 2592 O O . GLY E 1 6 ? 67.698 104.536 65.211 1.00 122.15 137 GLY E O 1
ATOM 2593 N N . LYS E 1 7 ? 65.855 104.465 63.922 1.00 118.66 138 LYS E N 1
ATOM 2594 C CA . LYS E 1 7 ? 64.965 104.703 65.043 1.00 114.55 138 LYS E CA 1
ATOM 2595 C C . LYS E 1 7 ? 64.323 103.432 65.555 1.00 111.22 138 LYS E C 1
ATOM 2596 O O . LYS E 1 7 ? 63.991 102.541 64.776 1.00 110.43 138 LYS E O 1
ATOM 2597 N N . LYS E 1 8 ? 64.148 103.346 66.869 1.00 108.77 139 LYS E N 1
ATOM 2598 C CA . LYS E 1 8 ? 63.536 102.167 67.455 1.00 105.55 139 LYS E CA 1
ATOM 2599 C C . LYS E 1 8 ? 62.072 102.023 67.075 1.00 103.05 139 LYS E C 1
ATOM 2600 O O . LYS E 1 8 ? 61.563 100.908 66.947 1.00 102.68 139 LYS E O 1
ATOM 2601 N N . THR E 1 9 ? 61.394 103.156 66.893 1.00 99.56 140 THR E N 1
ATOM 2602 C CA . THR E 1 9 ? 59.979 103.166 66.530 1.00 95.55 140 THR E CA 1
ATOM 2603 C C . THR E 1 9 ? 59.648 104.360 65.638 1.00 93.55 140 THR E C 1
ATOM 2604 O O . THR E 1 9 ? 60.541 105.080 65.190 1.00 93.72 140 THR E O 1
ATOM 2608 N N . ARG E 1 10 ? 58.354 104.551 65.381 1.00 91.47 141 ARG E N 1
ATOM 2609 C CA . ARG E 1 10 ? 57.865 105.663 64.567 1.00 88.66 141 ARG E CA 1
ATOM 2610 C C . ARG E 1 10 ? 57.296 106.680 65.546 1.00 87.05 141 ARG E C 1
ATOM 2611 O O . ARG E 1 10 ? 56.940 107.800 65.173 1.00 86.83 141 ARG E O 1
ATOM 2619 N N . GLY E 1 11 ? 57.220 106.272 66.807 1.00 84.93 142 GLY E N 1
ATOM 2620 C CA . GLY E 1 11 ? 56.683 107.146 67.822 1.00 82.25 142 GLY E CA 1
ATOM 2621 C C . GLY E 1 11 ? 55.223 107.374 67.507 1.00 80.52 142 GLY E C 1
ATOM 2622 O O . GLY E 1 11 ? 54.566 106.520 66.912 1.00 81.09 142 GLY E O 1
ATOM 2623 N N . ARG E 1 12 ? 54.704 108.520 67.925 1.00 78.73 143 ARG E N 1
ATOM 2624 C CA . ARG E 1 12 ? 53.320 108.855 67.661 1.00 75.63 143 ARG E CA 1
ATOM 2625 C C . ARG E 1 12 ? 53.253 109.204 66.182 1.00 73.96 143 ARG E C 1
ATOM 2626 O O . ARG E 1 12 ? 54.215 109.735 65.631 1.00 73.51 143 ARG E O 1
ATOM 2634 N N . VAL E 1 13 ? 52.140 108.902 65.525 1.00 72.55 144 VAL E N 1
ATOM 2635 C CA . VAL E 1 13 ? 52.047 109.245 64.115 1.00 71.52 144 VAL E CA 1
ATOM 2636 C C . VAL E 1 13 ? 50.796 110.018 63.776 1.00 70.46 144 VAL E C 1
ATOM 2637 O O . VAL E 1 13 ? 49.762 109.867 64.416 1.00 70.66 144 VAL E O 1
ATOM 2641 N N . LYS E 1 14 ? 50.919 110.861 62.759 1.00 68.61 145 LYS E N 1
ATOM 2642 C CA . LYS E 1 14 ? 49.821 111.684 62.286 1.00 66.54 145 LYS E CA 1
ATOM 2643 C C . LYS E 1 14 ? 48.774 110.726 61.745 1.00 63.39 145 LYS E C 1
ATOM 2644 O O . LYS E 1 14 ? 49.115 109.760 61.069 1.00 63.90 145 LYS E O 1
ATOM 2650 N N . ILE E 1 15 ? 47.507 110.965 62.058 1.00 60.15 146 ILE E N 1
ATOM 2651 C CA . ILE E 1 15 ? 46.460 110.105 61.534 1.00 56.58 146 ILE E CA 1
ATOM 2652 C C . ILE E 1 15 ? 45.291 110.954 61.076 1.00 55.48 146 ILE E C 1
ATOM 2653 O O . ILE E 1 15 ? 45.163 112.106 61.478 1.00 56.44 146 ILE E O 1
ATOM 2658 N N . LYS E 1 16 ? 44.458 110.388 60.211 1.00 53.71 147 LYS E N 1
ATOM 2659 C CA . LYS E 1 16 ? 43.288 111.081 59.696 1.00 51.80 147 LYS E CA 1
ATOM 2660 C C . LYS E 1 16 ? 42.223 111.203 60.771 1.00 50.38 147 LYS E C 1
ATOM 2661 O O . LYS E 1 16 ? 41.972 110.267 61.530 1.00 49.15 147 LYS E O 1
ATOM 2667 N N . MET E 1 17 ? 41.598 112.371 60.833 1.00 49.49 148 MET E N 1
ATOM 2668 C CA . MET E 1 17 ? 40.535 112.611 61.795 1.00 47.56 148 MET E CA 1
ATOM 2669 C C . MET E 1 17 ? 39.254 112.116 61.148 1.00 47.22 148 MET E C 1
ATOM 2670 O O . MET E 1 17 ? 38.465 112.900 60.628 1.00 48.25 148 MET E O 1
ATOM 2675 N N . GLU E 1 18 ? 39.055 110.809 61.147 1.00 46.25 149 GLU E N 1
ATOM 2676 C CA . GLU E 1 18 ? 37.855 110.255 60.554 1.00 45.62 149 GLU E CA 1
ATOM 2677 C C . GLU E 1 18 ? 37.492 109.033 61.353 1.00 45.24 149 GLU E C 1
ATOM 2678 O O . GLU E 1 18 ? 38.093 108.778 62.396 1.00 46.82 149 GLU E O 1
ATOM 2684 N N . PHE E 1 19 ? 36.509 108.273 60.896 1.00 44.09 150 PHE E N 1
ATOM 2685 C CA . PHE E 1 19 ? 36.157 107.093 61.657 1.00 42.15 150 PHE E CA 1
ATOM 2686 C C . PHE E 1 19 ? 37.264 106.087 61.468 1.00 42.18 150 PHE E C 1
ATOM 2687 O O . PHE E 1 19 ? 37.621 105.778 60.336 1.00 43.96 150 PHE E O 1
ATOM 2695 N N . ILE E 1 20 ? 37.812 105.577 62.565 1.00 41.92 151 ILE E N 1
ATOM 2696 C CA . ILE E 1 20 ? 38.885 104.596 62.462 1.00 41.02 151 ILE E CA 1
ATOM 2697 C C . ILE E 1 20 ? 38.304 103.213 62.138 1.00 43.05 151 ILE E C 1
ATOM 2698 O O . ILE E 1 20 ? 37.716 102.559 63.010 1.00 43.75 151 ILE E O 1
ATOM 2703 N N . ASP E 1 21 ? 38.475 102.758 60.897 1.00 44.01 152 ASP E N 1
ATOM 2704 C CA . ASP E 1 21 ? 37.938 101.461 60.492 1.00 45.76 152 ASP E CA 1
ATOM 2705 C C . ASP E 1 21 ? 38.480 100.226 61.211 1.00 47.97 152 ASP E C 1
ATOM 2706 O O . ASP E 1 21 ? 37.707 99.389 61.676 1.00 48.60 152 ASP E O 1
ATOM 2711 N N . ASN E 1 22 ? 39.800 100.087 61.271 1.00 49.06 153 ASN E N 1
ATOM 2712 C CA . ASN E 1 22 ? 40.386 98.940 61.951 1.00 49.90 153 ASN E CA 1
ATOM 2713 C C . ASN E 1 22 ? 39.858 98.897 63.376 1.00 51.15 153 ASN E C 1
ATOM 2714 O O . ASN E 1 22 ? 40.117 99.801 64.172 1.00 52.68 153 ASN E O 1
ATOM 2719 N N . LYS E 1 23 ? 39.125 97.843 63.702 1.00 51.26 154 LYS E N 1
ATOM 2720 C CA . LYS E 1 23 ? 38.555 97.731 65.027 1.00 51.26 154 LYS E CA 1
ATOM 2721 C C . LYS E 1 23 ? 39.614 97.777 66.100 1.00 49.94 154 LYS E C 1
ATOM 2722 O O . LYS E 1 23 ? 39.516 98.577 67.021 1.00 49.77 154 LYS E O 1
ATOM 2728 N N . LEU E 1 24 ? 40.632 96.931 65.988 1.00 49.63 155 LEU E N 1
ATOM 2729 C CA . LEU E 1 24 ? 41.681 96.902 67.004 1.00 49.18 155 LEU E CA 1
ATOM 2730 C C . LEU E 1 24 ? 42.134 98.297 67.316 1.00 48.47 155 LEU E C 1
ATOM 2731 O O . LEU E 1 24 ? 42.049 98.742 68.451 1.00 48.73 155 LEU E O 1
ATOM 2736 N N . ARG E 1 25 ? 42.644 98.979 66.302 1.00 47.57 156 ARG E N 1
ATOM 2737 C CA . ARG E 1 25 ? 43.102 100.336 66.487 1.00 47.63 156 ARG E CA 1
ATOM 2738 C C . ARG E 1 25 ? 41.979 101.100 67.184 1.00 49.90 156 ARG E C 1
ATOM 2739 O O . ARG E 1 25 ? 42.068 101.398 68.381 1.00 50.56 156 ARG E O 1
ATOM 2747 N N . ARG E 1 26 ? 40.912 101.380 66.443 1.00 49.88 157 ARG E N 1
ATOM 2748 C CA . ARG E 1 26 ? 39.792 102.112 66.992 1.00 50.26 157 ARG E CA 1
ATOM 2749 C C . ARG E 1 26 ? 39.653 101.940 68.495 1.00 51.71 157 ARG E C 1
ATOM 2750 O O . ARG E 1 26 ? 39.982 102.840 69.246 1.00 52.59 157 ARG E O 1
ATOM 2758 N N . TYR E 1 27 ? 39.185 100.794 68.954 1.00 52.98 158 TYR E N 1
ATOM 2759 C CA . TYR E 1 27 ? 39.037 100.602 70.389 1.00 54.23 158 TYR E CA 1
ATOM 2760 C C . TYR E 1 27 ? 40.248 101.055 71.195 1.00 53.36 158 TYR E C 1
ATOM 2761 O O . TYR E 1 27 ? 40.115 101.729 72.223 1.00 54.04 158 TYR E O 1
ATOM 2770 N N . THR E 1 28 ? 41.432 100.681 70.733 1.00 50.43 159 THR E N 1
ATOM 2771 C CA . THR E 1 28 ? 42.646 101.052 71.437 1.00 47.62 159 THR E CA 1
ATOM 2772 C C . THR E 1 28 ? 42.662 102.557 71.609 1.00 45.66 159 THR E C 1
ATOM 2773 O O . THR E 1 28 ? 42.719 103.065 72.736 1.00 45.18 159 THR E O 1
ATOM 2777 N N . THR E 1 29 ? 42.613 103.269 70.482 1.00 44.18 160 THR E N 1
ATOM 2778 C CA . THR E 1 29 ? 42.613 104.720 70.521 1.00 40.68 160 THR E CA 1
ATOM 2779 C C . THR E 1 29 ? 41.537 105.180 71.483 1.00 37.40 160 THR E C 1
ATOM 2780 O O . THR E 1 29 ? 41.807 105.985 72.363 1.00 36.82 160 THR E O 1
ATOM 2784 N N . PHE E 1 30 ? 40.325 104.654 71.337 1.00 35.21 161 PHE E N 1
ATOM 2785 C CA . PHE E 1 30 ? 39.251 105.054 72.222 1.00 33.27 161 PHE E CA 1
ATOM 2786 C C . PHE E 1 30 ? 39.669 104.835 73.659 1.00 34.40 161 PHE E C 1
ATOM 2787 O O . PHE E 1 30 ? 39.259 105.570 74.549 1.00 35.06 161 PHE E O 1
ATOM 2795 N N . SER E 1 31 ? 40.460 103.803 73.904 1.00 35.05 162 SER E N 1
ATOM 2796 C CA . SER E 1 31 ? 40.886 103.581 75.271 1.00 36.19 162 SER E CA 1
ATOM 2797 C C . SER E 1 31 ? 41.858 104.691 75.629 1.00 35.53 162 SER E C 1
ATOM 2798 O O . SER E 1 31 ? 41.679 105.388 76.614 1.00 36.81 162 SER E O 1
ATOM 2801 N N . LYS E 1 32 ? 42.889 104.855 74.822 1.00 34.48 163 LYS E N 1
ATOM 2802 C CA . LYS E 1 32 ? 43.856 105.899 75.083 1.00 34.12 163 LYS E CA 1
ATOM 2803 C C . LYS E 1 32 ? 43.130 107.241 75.319 1.00 34.85 163 LYS E C 1
ATOM 2804 O O . LYS E 1 32 ? 43.054 107.741 76.452 1.00 36.60 163 LYS E O 1
ATOM 2810 N N . ARG E 1 33 ? 42.594 107.810 74.246 1.00 33.75 164 ARG E N 1
ATOM 2811 C CA . ARG E 1 33 ? 41.861 109.068 74.297 1.00 33.02 164 ARG E CA 1
ATOM 2812 C C . ARG E 1 33 ? 40.965 109.188 75.536 1.00 32.76 164 ARG E C 1
ATOM 2813 O O . ARG E 1 33 ? 41.025 110.175 76.257 1.00 33.34 164 ARG E O 1
ATOM 2821 N N . LYS E 1 34 ? 40.129 108.186 75.771 1.00 31.78 165 LYS E N 1
ATOM 2822 C CA . LYS E 1 34 ? 39.235 108.189 76.917 1.00 31.58 165 LYS E CA 1
ATOM 2823 C C . LYS E 1 34 ? 39.956 108.675 78.154 1.00 32.49 165 LYS E C 1
ATOM 2824 O O . LYS E 1 34 ? 39.495 109.596 78.838 1.00 31.67 165 LYS E O 1
ATOM 2830 N N . THR E 1 35 ? 41.096 108.053 78.446 1.00 33.93 166 THR E N 1
ATOM 2831 C CA . THR E 1 35 ? 41.851 108.426 79.630 1.00 35.04 166 THR E CA 1
ATOM 2832 C C . THR E 1 35 ? 42.177 109.897 79.560 1.00 34.61 166 THR E C 1
ATOM 2833 O O . THR E 1 35 ? 41.821 110.660 80.464 1.00 35.70 166 THR E O 1
ATOM 2837 N N . GLY E 1 36 ? 42.823 110.293 78.471 1.00 34.66 167 GLY E N 1
ATOM 2838 C CA . GLY E 1 36 ? 43.205 111.685 78.297 1.00 34.14 167 GLY E CA 1
ATOM 2839 C C . GLY E 1 36 ? 42.112 112.697 78.601 1.00 32.86 167 GLY E C 1
ATOM 2840 O O . GLY E 1 36 ? 42.183 113.424 79.605 1.00 30.10 167 GLY E O 1
ATOM 2841 N N . ILE E 1 37 ? 41.090 112.743 77.748 1.00 33.56 168 ILE E N 1
ATOM 2842 C CA . ILE E 1 37 ? 40.024 113.701 77.936 1.00 33.46 168 ILE E CA 1
ATOM 2843 C C . ILE E 1 37 ? 39.505 113.613 79.339 1.00 34.55 168 ILE E C 1
ATOM 2844 O O . ILE E 1 37 ? 38.992 114.582 79.878 1.00 36.88 168 ILE E O 1
ATOM 2849 N N . MET E 1 38 ? 39.629 112.443 79.940 1.00 34.89 169 MET E N 1
ATOM 2850 C CA . MET E 1 38 ? 39.157 112.286 81.308 1.00 34.80 169 MET E CA 1
ATOM 2851 C C . MET E 1 38 ? 40.034 113.110 82.232 1.00 33.59 169 MET E C 1
ATOM 2852 O O . MET E 1 38 ? 39.543 113.853 83.074 1.00 33.03 169 MET E O 1
ATOM 2857 N N . LYS E 1 39 ? 41.341 112.975 82.054 1.00 32.77 170 LYS E N 1
ATOM 2858 C CA . LYS E 1 39 ? 42.291 113.721 82.858 1.00 32.83 170 LYS E CA 1
ATOM 2859 C C . LYS E 1 39 ? 42.093 115.214 82.571 1.00 35.16 170 LYS E C 1
ATOM 2860 O O . LYS E 1 39 ? 42.041 116.026 83.502 1.00 37.64 170 LYS E O 1
ATOM 2866 N N . LYS E 1 40 ? 41.971 115.571 81.292 1.00 33.53 171 LYS E N 1
ATOM 2867 C CA . LYS E 1 40 ? 41.757 116.960 80.926 1.00 30.22 171 LYS E CA 1
ATOM 2868 C C . LYS E 1 40 ? 40.561 117.457 81.726 1.00 30.73 171 LYS E C 1
ATOM 2869 O O . LYS E 1 40 ? 40.605 118.499 82.366 1.00 33.08 171 LYS E O 1
ATOM 2875 N N . ALA E 1 41 ? 39.491 116.682 81.698 1.00 29.84 172 ALA E N 1
ATOM 2876 C CA . ALA E 1 41 ? 38.267 117.026 82.399 1.00 30.03 172 ALA E CA 1
ATOM 2877 C C . ALA E 1 41 ? 38.537 117.320 83.850 1.00 31.23 172 ALA E C 1
ATOM 2878 O O . ALA E 1 41 ? 38.036 118.294 84.398 1.00 31.94 172 ALA E O 1
ATOM 2880 N N . TYR E 1 42 ? 39.335 116.464 84.467 1.00 33.78 173 TYR E N 1
ATOM 2881 C CA . TYR E 1 42 ? 39.666 116.599 85.874 1.00 36.89 173 TYR E CA 1
ATOM 2882 C C . TYR E 1 42 ? 40.626 117.741 86.184 1.00 37.69 173 TYR E C 1
ATOM 2883 O O . TYR E 1 42 ? 40.538 118.345 87.254 1.00 38.20 173 TYR E O 1
ATOM 2892 N N . GLU E 1 43 ? 41.555 118.024 85.273 1.00 36.32 174 GLU E N 1
ATOM 2893 C CA . GLU E 1 43 ? 42.504 119.101 85.506 1.00 36.74 174 GLU E CA 1
ATOM 2894 C C . GLU E 1 43 ? 41.799 120.423 85.268 1.00 37.10 174 GLU E C 1
ATOM 2895 O O . GLU E 1 43 ? 41.857 121.341 86.106 1.00 35.67 174 GLU E O 1
ATOM 2901 N N . LEU E 1 44 ? 41.106 120.505 84.132 1.00 38.39 175 LEU E N 1
ATOM 2902 C CA . LEU E 1 44 ? 40.368 121.712 83.772 1.00 38.42 175 LEU E CA 1
ATOM 2903 C C . LEU E 1 44 ? 39.500 122.096 84.943 1.00 38.41 175 LEU E C 1
ATOM 2904 O O . LEU E 1 44 ? 39.370 123.267 85.279 1.00 38.12 175 LEU E O 1
ATOM 2909 N N . SER E 1 45 ? 38.930 121.090 85.581 1.00 39.78 176 SER E N 1
ATOM 2910 C CA . SER E 1 45 ? 38.066 121.328 86.718 1.00 42.60 176 SER E CA 1
ATOM 2911 C C . SER E 1 45 ? 38.816 121.788 87.957 1.00 42.81 176 SER E C 1
ATOM 2912 O O . SER E 1 45 ? 38.501 122.825 88.534 1.00 43.14 176 SER E O 1
ATOM 2915 N N . THR E 1 46 ? 39.818 121.022 88.362 1.00 42.95 177 THR E N 1
ATOM 2916 C CA . THR E 1 46 ? 40.571 121.363 89.557 1.00 43.72 177 THR E CA 1
ATOM 2917 C C . THR E 1 46 ? 41.304 122.694 89.439 1.00 42.95 177 THR E C 1
ATOM 2918 O O . THR E 1 46 ? 41.332 123.473 90.396 1.00 44.09 177 THR E O 1
ATOM 2922 N N . LEU E 1 47 ? 41.889 122.970 88.277 1.00 41.73 178 LEU E N 1
ATOM 2923 C CA . LEU E 1 47 ? 42.595 124.230 88.106 1.00 40.01 178 LEU E CA 1
ATOM 2924 C C . LEU E 1 47 ? 41.663 125.424 88.244 1.00 40.88 178 LEU E C 1
ATOM 2925 O O . LEU E 1 47 ? 41.890 126.295 89.075 1.00 41.93 178 LEU E O 1
ATOM 2930 N N . THR E 1 48 ? 40.593 125.458 87.457 1.00 41.16 179 THR E N 1
ATOM 2931 C CA . THR E 1 48 ? 39.684 126.599 87.493 1.00 41.00 179 THR E CA 1
ATOM 2932 C C . THR E 1 48 ? 38.496 126.503 88.437 1.00 41.68 179 THR E C 1
ATOM 2933 O O . THR E 1 48 ? 37.652 127.404 88.481 1.00 41.81 179 THR E O 1
ATOM 2937 N N . GLY E 1 49 ? 38.433 125.419 89.197 1.00 41.99 180 GLY E N 1
ATOM 2938 C CA . GLY E 1 49 ? 37.328 125.246 90.123 1.00 42.84 180 GLY E CA 1
ATOM 2939 C C . GLY E 1 49 ? 35.988 125.450 89.448 1.00 43.10 180 GLY E C 1
ATOM 2940 O O . GLY E 1 49 ? 35.052 125.952 90.053 1.00 45.20 180 GLY E O 1
ATOM 2941 N N . THR E 1 50 ? 35.895 125.054 88.186 1.00 42.47 181 THR E N 1
ATOM 2942 C CA . THR E 1 50 ? 34.664 125.199 87.426 1.00 42.03 181 THR E CA 1
ATOM 2943 C C . THR E 1 50 ? 33.832 123.930 87.498 1.00 42.61 181 THR E C 1
ATOM 2944 O O . THR E 1 50 ? 34.282 122.914 88.014 1.00 44.52 181 THR E O 1
ATOM 2948 N N . GLN E 1 51 ? 32.615 123.984 86.977 1.00 41.84 182 GLN E N 1
ATOM 2949 C CA . GLN E 1 51 ? 31.761 122.812 86.974 1.00 41.18 182 GLN E CA 1
ATOM 2950 C C . GLN E 1 51 ? 31.958 122.091 85.642 1.00 40.33 182 GLN E C 1
ATOM 2951 O O . GLN E 1 51 ? 31.906 122.707 84.577 1.00 40.52 182 GLN E O 1
ATOM 2957 N N . VAL E 1 52 ? 32.189 120.787 85.695 1.00 38.82 183 VAL E N 1
ATOM 2958 C CA . VAL E 1 52 ? 32.443 120.027 84.477 1.00 36.95 183 VAL E CA 1
ATOM 2959 C C . VAL E 1 52 ? 31.741 118.705 84.486 1.00 36.37 183 VAL E C 1
ATOM 2960 O O . VAL E 1 52 ? 31.739 118.017 85.502 1.00 37.69 183 VAL E O 1
ATOM 2964 N N . LEU E 1 53 ? 31.164 118.337 83.347 1.00 34.88 184 LEU E N 1
ATOM 2965 C CA . LEU E 1 53 ? 30.480 117.054 83.216 1.00 32.46 184 LEU E CA 1
ATOM 2966 C C . LEU E 1 53 ? 30.895 116.395 81.920 1.00 32.91 184 LEU E C 1
ATOM 2967 O O . LEU E 1 53 ? 30.613 116.916 80.844 1.00 33.36 184 LEU E O 1
ATOM 2972 N N . LEU E 1 54 ? 31.573 115.258 82.023 1.00 32.80 185 LEU E N 1
ATOM 2973 C CA . LEU E 1 54 ? 32.018 114.519 80.853 1.00 32.17 185 LEU E CA 1
ATOM 2974 C C . LEU E 1 54 ? 31.331 113.164 80.887 1.00 33.90 185 LEU E C 1
ATOM 2975 O O . LEU E 1 54 ? 31.146 112.587 81.956 1.00 35.66 185 LEU E O 1
ATOM 2980 N N . LEU E 1 55 ? 30.933 112.659 79.729 1.00 33.53 186 LEU E N 1
ATOM 2981 C CA . LEU E 1 55 ? 30.290 111.357 79.667 1.00 32.46 186 LEU E CA 1
ATOM 2982 C C . LEU E 1 55 ? 30.712 110.746 78.355 1.00 33.07 186 LEU E C 1
ATOM 2983 O O . LEU E 1 55 ? 30.580 111.374 77.302 1.00 35.15 186 LEU E O 1
ATOM 2988 N N . VAL E 1 56 ? 31.217 109.524 78.414 1.00 31.54 187 VAL E N 1
ATOM 2989 C CA . VAL E 1 56 ? 31.680 108.835 77.221 1.00 30.59 187 VAL E CA 1
ATOM 2990 C C . VAL E 1 56 ? 31.140 107.424 77.234 1.00 34.31 187 VAL E C 1
ATOM 2991 O O . VAL E 1 56 ? 31.131 106.773 78.282 1.00 36.46 187 VAL E O 1
ATOM 2995 N N . ALA E 1 57 ? 30.699 106.941 76.077 1.00 36.24 188 ALA E N 1
ATOM 2996 C CA . ALA E 1 57 ? 30.154 105.588 75.982 1.00 36.92 188 ALA E CA 1
ATOM 2997 C C . ALA E 1 57 ? 30.886 104.791 74.912 1.00 38.11 188 ALA E C 1
ATOM 2998 O O . ALA E 1 57 ? 30.952 105.213 73.759 1.00 38.78 188 ALA E O 1
ATOM 3000 N N . SER E 1 58 ? 31.420 103.632 75.297 1.00 38.42 189 SER E N 1
ATOM 3001 C CA . SER E 1 58 ? 32.171 102.750 74.390 1.00 38.12 189 SER E CA 1
ATOM 3002 C C . SER E 1 58 ? 31.293 101.973 73.430 1.00 36.82 189 SER E C 1
ATOM 3003 O O . SER E 1 58 ? 30.154 101.661 73.741 1.00 36.81 189 SER E O 1
ATOM 3006 N N . GLU E 1 59 ? 31.838 101.644 72.267 1.00 38.19 190 GLU E N 1
ATOM 3007 C CA . GLU E 1 59 ? 31.092 100.872 71.263 1.00 40.95 190 GLU E CA 1
ATOM 3008 C C . GLU E 1 59 ? 30.569 99.648 72.003 1.00 42.75 190 GLU E C 1
ATOM 3009 O O . GLU E 1 59 ? 29.423 99.234 71.847 1.00 43.80 190 GLU E O 1
ATOM 3015 N N . THR E 1 60 ? 31.453 99.096 72.822 1.00 44.12 191 THR E N 1
ATOM 3016 C CA . THR E 1 60 ? 31.188 97.943 73.657 1.00 44.31 191 THR E CA 1
ATOM 3017 C C . THR E 1 60 ? 29.839 98.110 74.348 1.00 44.97 191 THR E C 1
ATOM 3018 O O . THR E 1 60 ? 28.823 97.573 73.909 1.00 48.67 191 THR E O 1
ATOM 3022 N N . GLY E 1 61 ? 29.831 98.865 75.436 1.00 44.93 192 GLY E N 1
ATOM 3023 C CA . GLY E 1 61 ? 28.595 99.090 76.157 1.00 45.31 192 GLY E CA 1
ATOM 3024 C C . GLY E 1 61 ? 28.857 99.805 77.464 1.00 46.55 192 GLY E C 1
ATOM 3025 O O . GLY E 1 61 ? 27.936 100.112 78.215 1.00 46.66 192 GLY E O 1
ATOM 3026 N N . HIS E 1 62 ? 30.126 100.079 77.738 1.00 46.66 193 HIS E N 1
ATOM 3027 C CA . HIS E 1 62 ? 30.487 100.750 78.964 1.00 47.25 193 HIS E CA 1
ATOM 3028 C C . HIS E 1 62 ? 30.283 102.250 78.916 1.00 46.78 193 HIS E C 1
ATOM 3029 O O . HIS E 1 62 ? 30.554 102.908 77.906 1.00 47.16 193 HIS E O 1
ATOM 3036 N N . VAL E 1 63 ? 29.803 102.788 80.029 1.00 45.32 194 VAL E N 1
ATOM 3037 C CA . VAL E 1 63 ? 29.557 104.205 80.124 1.00 45.23 194 VAL E CA 1
ATOM 3038 C C . VAL E 1 63 ? 30.468 104.831 81.159 1.00 45.59 194 VAL E C 1
ATOM 3039 O O . VAL E 1 63 ? 30.235 104.724 82.361 1.00 47.70 194 VAL E O 1
ATOM 3043 N N . TYR E 1 64 ? 31.520 105.481 80.681 1.00 44.34 195 TYR E N 1
ATOM 3044 C CA . TYR E 1 64 ? 32.469 106.147 81.559 1.00 42.33 195 TYR E CA 1
ATOM 3045 C C . TYR E 1 64 ? 31.933 107.543 81.820 1.00 41.56 195 TYR E C 1
ATOM 3046 O O . TYR E 1 64 ? 31.472 108.215 80.906 1.00 43.12 195 TYR E O 1
ATOM 3055 N N . THR E 1 65 ? 31.983 107.984 83.068 1.00 40.40 196 THR E N 1
ATOM 3056 C CA . THR E 1 65 ? 31.432 109.289 83.388 1.00 40.23 196 THR E CA 1
ATOM 3057 C C . THR E 1 65 ? 32.128 110.102 84.489 1.00 40.24 196 THR E C 1
ATOM 3058 O O . THR E 1 65 ? 32.290 109.635 85.612 1.00 40.13 196 THR E O 1
ATOM 3062 N N . PHE E 1 66 ? 32.527 111.325 84.142 1.00 39.74 197 PHE E N 1
ATOM 3063 C CA . PHE E 1 66 ? 33.162 112.248 85.079 1.00 38.77 197 PHE E CA 1
ATOM 3064 C C . PHE E 1 66 ? 32.255 113.476 85.320 1.00 39.61 197 PHE E C 1
ATOM 3065 O O . PHE E 1 66 ? 31.808 114.139 84.375 1.00 39.96 197 PHE E O 1
ATOM 3073 N N . ALA E 1 67 ? 31.992 113.784 86.585 1.00 38.84 198 ALA E N 1
ATOM 3074 C CA . ALA E 1 67 ? 31.125 114.902 86.902 1.00 38.28 198 ALA E CA 1
ATOM 3075 C C . ALA E 1 67 ? 31.459 115.504 88.238 1.00 39.70 198 ALA E C 1
ATOM 3076 O O . ALA E 1 67 ? 31.665 114.807 89.223 1.00 40.73 198 ALA E O 1
ATOM 3078 N N . THR E 1 68 ? 31.485 116.824 88.252 1.00 40.28 199 THR E N 1
ATOM 3079 C CA . THR E 1 68 ? 31.807 117.593 89.430 1.00 40.10 199 THR E CA 1
ATOM 3080 C C . THR E 1 68 ? 30.648 117.620 90.413 1.00 40.36 199 THR E C 1
ATOM 3081 O O . THR E 1 68 ? 29.505 117.399 90.029 1.00 40.53 199 THR E O 1
ATOM 3085 N N . ARG E 1 69 ? 30.945 117.905 91.676 1.00 40.33 200 ARG E N 1
ATOM 3086 C CA . ARG E 1 69 ? 29.925 117.953 92.711 1.00 40.09 200 ARG E CA 1
ATOM 3087 C C . ARG E 1 69 ? 28.594 118.426 92.177 1.00 40.61 200 ARG E C 1
ATOM 3088 O O . ARG E 1 69 ? 27.709 117.626 91.920 1.00 41.90 200 ARG E O 1
ATOM 3096 N N . LYS E 1 70 ? 28.455 119.730 91.992 1.00 41.56 201 LYS E N 1
ATOM 3097 C CA . LYS E 1 70 ? 27.199 120.282 91.510 1.00 43.93 201 LYS E CA 1
ATOM 3098 C C . LYS E 1 70 ? 26.536 119.508 90.383 1.00 45.53 201 LYS E C 1
ATOM 3099 O O . LYS E 1 70 ? 25.310 119.431 90.320 1.00 46.86 201 LYS E O 1
ATOM 3105 N N . LEU E 1 71 ? 27.328 118.922 89.499 1.00 45.86 202 LEU E N 1
ATOM 3106 C CA . LEU E 1 71 ? 26.750 118.177 88.392 1.00 45.96 202 LEU E CA 1
ATOM 3107 C C . LEU E 1 71 ? 26.714 116.675 88.605 1.00 46.78 202 LEU E C 1
ATOM 3108 O O . LEU E 1 71 ? 26.549 115.912 87.658 1.00 47.19 202 LEU E O 1
ATOM 3113 N N . GLN E 1 72 ? 26.873 116.241 89.843 1.00 46.22 203 GLN E N 1
ATOM 3114 C CA . GLN E 1 72 ? 26.857 114.816 90.123 1.00 45.82 203 GLN E CA 1
ATOM 3115 C C . GLN E 1 72 ? 25.487 114.237 89.784 1.00 46.13 203 GLN E C 1
ATOM 3116 O O . GLN E 1 72 ? 25.394 113.237 89.079 1.00 45.50 203 GLN E O 1
ATOM 3122 N N . PRO E 1 73 ? 24.405 114.873 90.263 1.00 47.06 204 PRO E N 1
ATOM 3123 C CA . PRO E 1 73 ? 23.037 114.407 89.999 1.00 48.25 204 PRO E CA 1
ATOM 3124 C C . PRO E 1 73 ? 22.735 114.118 88.532 1.00 48.71 204 PRO E C 1
ATOM 3125 O O . PRO E 1 73 ? 21.892 113.289 88.220 1.00 50.04 204 PRO E O 1
ATOM 3129 N N . MET E 1 74 ? 23.414 114.819 87.635 1.00 47.10 205 MET E N 1
ATOM 3130 C CA . MET E 1 74 ? 23.216 114.618 86.210 1.00 45.09 205 MET E CA 1
ATOM 3131 C C . MET E 1 74 ? 23.388 113.160 85.827 1.00 44.46 205 MET E C 1
ATOM 3132 O O . MET E 1 74 ? 22.853 112.720 84.828 1.00 45.50 205 MET E O 1
ATOM 3137 N N . ILE E 1 75 ? 24.149 112.406 86.605 1.00 43.14 206 ILE E N 1
ATOM 3138 C CA . ILE E 1 75 ? 24.367 111.006 86.273 1.00 43.33 206 ILE E CA 1
ATOM 3139 C C . ILE E 1 75 ? 24.004 110.102 87.441 1.00 44.63 206 ILE E C 1
ATOM 3140 O O . ILE E 1 75 ? 23.901 108.878 87.303 1.00 45.17 206 ILE E O 1
ATOM 3145 N N . THR E 1 76 ? 23.812 110.717 88.596 1.00 44.68 207 THR E N 1
ATOM 3146 C CA . THR E 1 76 ? 23.492 109.986 89.798 1.00 44.61 207 THR E CA 1
ATOM 3147 C C . THR E 1 76 ? 21.997 109.869 90.023 1.00 44.72 207 THR E C 1
ATOM 3148 O O . THR E 1 76 ? 21.488 108.777 90.241 1.00 46.10 207 THR E O 1
ATOM 3152 N N . SER E 1 77 ? 21.289 110.989 89.968 1.00 45.19 208 SER E N 1
ATOM 3153 C CA . SER E 1 77 ? 19.849 110.979 90.183 1.00 44.39 208 SER E CA 1
ATOM 3154 C C . SER E 1 77 ? 19.136 110.107 89.170 1.00 45.36 208 SER E C 1
ATOM 3155 O O . SER E 1 77 ? 19.506 110.053 87.998 1.00 44.54 208 SER E O 1
ATOM 3158 N N . GLU E 1 78 ? 18.101 109.420 89.636 1.00 47.05 209 GLU E N 1
ATOM 3159 C CA . GLU E 1 78 ? 17.319 108.548 88.770 1.00 46.75 209 GLU E CA 1
ATOM 3160 C C . GLU E 1 78 ? 16.953 109.274 87.494 1.00 44.85 209 GLU E C 1
ATOM 3161 O O . GLU E 1 78 ? 17.045 108.713 86.405 1.00 43.85 209 GLU E O 1
ATOM 3167 N N . THR E 1 79 ? 16.555 110.529 87.633 1.00 43.31 210 THR E N 1
ATOM 3168 C CA . THR E 1 79 ? 16.190 111.331 86.481 1.00 43.74 210 THR E CA 1
ATOM 3169 C C . THR E 1 79 ? 17.271 111.344 85.406 1.00 44.68 210 THR E C 1
ATOM 3170 O O . THR E 1 79 ? 17.037 110.944 84.264 1.00 45.48 210 THR E O 1
ATOM 3174 N N . GLY E 1 80 ? 18.447 111.832 85.780 1.00 44.51 211 GLY E N 1
ATOM 3175 C CA . GLY E 1 80 ? 19.541 111.902 84.839 1.00 44.10 211 GLY E CA 1
ATOM 3176 C C . GLY E 1 80 ? 19.833 110.553 84.232 1.00 44.41 211 GLY E C 1
ATOM 3177 O O . GLY E 1 80 ? 19.916 110.414 83.010 1.00 44.30 211 GLY E O 1
ATOM 3178 N N . LYS E 1 81 ? 19.987 109.555 85.093 1.00 43.90 212 LYS E N 1
ATOM 3179 C CA . LYS E 1 81 ? 20.290 108.213 84.631 1.00 44.42 212 LYS E CA 1
ATOM 3180 C C . LYS E 1 81 ? 19.345 107.890 83.490 1.00 45.05 212 LYS E C 1
ATOM 3181 O O . LYS E 1 81 ? 19.778 107.729 82.353 1.00 45.49 212 LYS E O 1
ATOM 3187 N N . ALA E 1 82 ? 18.052 107.833 83.797 1.00 46.57 213 ALA E N 1
ATOM 3188 C CA . ALA E 1 82 ? 17.023 107.530 82.809 1.00 49.07 213 ALA E CA 1
ATOM 3189 C C . ALA E 1 82 ? 17.256 108.295 81.520 1.00 51.56 213 ALA E C 1
ATOM 3190 O O . ALA E 1 82 ? 17.271 107.721 80.427 1.00 52.20 213 ALA E O 1
ATOM 3192 N N . LEU E 1 83 ? 17.432 109.603 81.662 1.00 52.81 214 LEU E N 1
ATOM 3193 C CA . LEU E 1 83 ? 17.670 110.470 80.525 1.00 52.27 214 LEU E CA 1
ATOM 3194 C C . LEU E 1 83 ? 18.841 109.907 79.730 1.00 52.90 214 LEU E C 1
ATOM 3195 O O . LEU E 1 83 ? 18.750 109.722 78.518 1.00 53.29 214 LEU E O 1
ATOM 3200 N N . ILE E 1 84 ? 19.939 109.621 80.421 1.00 53.17 215 ILE E N 1
ATOM 3201 C CA . ILE E 1 84 ? 21.115 109.073 79.761 1.00 55.04 215 ILE E CA 1
ATOM 3202 C C . ILE E 1 84 ? 20.753 107.823 78.958 1.00 56.98 215 ILE E C 1
ATOM 3203 O O . ILE E 1 84 ? 21.040 107.734 77.761 1.00 57.78 215 ILE E O 1
ATOM 3208 N N . GLN E 1 85 ? 20.124 106.857 79.618 1.00 57.91 216 GLN E N 1
ATOM 3209 C CA . GLN E 1 85 ? 19.726 105.630 78.946 1.00 59.03 216 GLN E CA 1
ATOM 3210 C C . GLN E 1 85 ? 18.808 105.982 77.784 1.00 57.41 216 GLN E C 1
ATOM 3211 O O . GLN E 1 85 ? 19.067 105.612 76.637 1.00 56.14 216 GLN E O 1
ATOM 3217 N N . THR E 1 86 ? 17.743 106.715 78.085 1.00 56.22 217 THR E N 1
ATOM 3218 C CA . THR E 1 86 ? 16.793 107.127 77.065 1.00 55.95 217 THR E CA 1
ATOM 3219 C C . THR E 1 86 ? 17.522 107.703 75.867 1.00 55.74 217 THR E C 1
ATOM 3220 O O . THR E 1 86 ? 16.993 107.719 74.762 1.00 57.11 217 THR E O 1
ATOM 3224 N N . CYS E 1 87 ? 18.738 108.187 76.088 1.00 54.80 218 CYS E N 1
ATOM 3225 C CA . CYS E 1 87 ? 19.517 108.762 75.007 1.00 54.45 218 CYS E CA 1
ATOM 3226 C C . CYS E 1 87 ? 20.402 107.761 74.293 1.00 54.73 218 CYS E C 1
ATOM 3227 O O . CYS E 1 87 ? 20.350 107.651 73.074 1.00 54.40 218 CYS E O 1
ATOM 3230 N N . LEU E 1 88 ? 21.217 107.032 75.041 1.00 55.33 219 LEU E N 1
ATOM 3231 C CA . LEU E 1 88 ? 22.114 106.066 74.419 1.00 56.30 219 LEU E CA 1
ATOM 3232 C C . LEU E 1 88 ? 21.375 104.919 73.750 1.00 58.93 219 LEU E C 1
ATOM 3233 O O . LEU E 1 88 ? 21.899 104.291 72.815 1.00 58.84 219 LEU E O 1
ATOM 3238 N N . ASN E 1 89 ? 20.161 104.646 74.228 1.00 62.05 220 ASN E N 1
ATOM 3239 C CA . ASN E 1 89 ? 19.358 103.565 73.667 1.00 64.59 220 ASN E CA 1
ATOM 3240 C C . ASN E 1 89 ? 18.634 103.993 72.403 1.00 66.00 220 ASN E C 1
ATOM 3241 O O . ASN E 1 89 ? 18.148 103.155 71.651 1.00 66.16 220 ASN E O 1
ATOM 3246 N N . SER E 1 90 ? 18.573 105.296 72.166 1.00 67.76 221 SER E N 1
ATOM 3247 C CA . SER E 1 90 ? 17.917 105.807 70.975 1.00 70.67 221 SER E CA 1
ATOM 3248 C C . SER E 1 90 ? 18.412 105.055 69.747 1.00 73.43 221 SER E C 1
ATOM 3249 O O . SER E 1 90 ? 19.566 104.623 69.692 1.00 72.90 221 SER E O 1
ATOM 3252 N N . PRO E 1 91 ? 17.537 104.881 68.746 1.00 76.06 222 PRO E N 1
ATOM 3253 C CA . PRO E 1 91 ? 17.878 104.176 67.508 1.00 78.11 222 PRO E CA 1
ATOM 3254 C C . PRO E 1 91 ? 19.027 104.861 66.783 1.00 80.53 222 PRO E C 1
ATOM 3255 O O . PRO E 1 91 ? 19.056 106.087 66.686 1.00 80.80 222 PRO E O 1
ATOM 3259 N N . ASP E 1 92 ? 19.963 104.061 66.276 1.00 82.60 223 ASP E N 1
ATOM 3260 C CA . ASP E 1 92 ? 21.139 104.572 65.575 1.00 85.26 223 ASP E CA 1
ATOM 3261 C C . ASP E 1 92 ? 20.834 105.318 64.281 1.00 86.57 223 ASP E C 1
ATOM 3262 O O . ASP E 1 92 ? 21.625 105.134 63.331 1.00 68.26 223 ASP E O 1
ATOM 3801 N N . ASP G 3 3 ? -0.440 78.470 47.149 1.00 121.40 2 ASP G N 1
ATOM 3802 C CA . ASP G 3 3 ? -0.411 78.120 45.698 1.00 121.64 2 ASP G CA 1
ATOM 3803 C C . ASP G 3 3 ? -1.540 78.813 44.939 1.00 120.82 2 ASP G C 1
ATOM 3804 O O . ASP G 3 3 ? -2.051 78.283 43.950 1.00 121.11 2 ASP G O 1
ATOM 3806 N N . SER G 3 4 ? -1.915 80.003 45.404 1.00 119.39 3 SER G N 1
ATOM 3807 C CA . SER G 3 4 ? -2.993 80.783 44.795 1.00 117.67 3 SER G CA 1
ATOM 3808 C C . SER G 3 4 ? -2.824 81.015 43.294 1.00 115.95 3 SER G C 1
ATOM 3809 O O . SER G 3 4 ? -3.223 80.179 42.480 1.00 116.29 3 SER G O 1
ATOM 3811 N N . ALA G 3 5 ? -2.241 82.159 42.940 1.00 113.39 4 ALA G N 1
ATOM 3812 C CA . ALA G 3 5 ? -2.017 82.536 41.546 1.00 110.43 4 ALA G CA 1
ATOM 3813 C C . ALA G 3 5 ? -3.311 83.064 40.944 1.00 108.16 4 ALA G C 1
ATOM 3814 O O . ALA G 3 5 ? -3.482 83.098 39.725 1.00 108.43 4 ALA G O 1
ATOM 3816 N N . ILE G 3 6 ? -4.217 83.483 41.817 1.00 105.42 5 ILE G N 1
ATOM 3817 C CA . ILE G 3 6 ? -5.510 84.002 41.398 1.00 102.76 5 ILE G CA 1
ATOM 3818 C C . ILE G 3 6 ? -5.354 85.292 40.590 1.00 100.36 5 ILE G C 1
ATOM 3819 O O . ILE G 3 6 ? -4.580 86.175 40.952 1.00 101.11 5 ILE G O 1
ATOM 3821 N N . THR G 3 7 ? -6.085 85.386 39.487 1.00 97.36 6 THR G N 1
ATOM 3822 C CA . THR G 3 7 ? -6.042 86.569 38.640 1.00 94.46 6 THR G CA 1
ATOM 3823 C C . THR G 3 7 ? -7.472 86.980 38.370 1.00 93.40 6 THR G C 1
ATOM 3824 O O . THR G 3 7 ? -8.318 86.130 38.115 1.00 94.64 6 THR G O 1
ATOM 3828 N N . LEU G 3 8 ? -7.746 88.279 38.408 1.00 91.98 7 LEU G N 1
ATOM 3829 C CA . LEU G 3 8 ? -9.105 88.769 38.197 1.00 90.30 7 LEU G CA 1
ATOM 3830 C C . LEU G 3 8 ? -9.894 88.037 37.119 1.00 91.27 7 LEU G C 1
ATOM 3831 O O . LEU G 3 8 ? -10.788 87.254 37.430 1.00 91.97 7 LEU G O 1
ATOM 3836 N N . TRP G 3 9 ? -9.568 88.293 35.857 1.00 91.88 8 TRP G N 1
ATOM 3837 C CA . TRP G 3 9 ? -10.277 87.654 34.757 1.00 92.29 8 TRP G CA 1
ATOM 3838 C C . TRP G 3 9 ? -10.663 86.230 35.122 1.00 92.33 8 TRP G C 1
ATOM 3839 O O . TRP G 3 9 ? -11.774 85.790 34.849 1.00 92.66 8 TRP G O 1
ATOM 3850 N N . GLN G 3 10 ? -9.744 85.510 35.749 1.00 92.53 9 GLN G N 1
ATOM 3851 C CA . GLN G 3 10 ? -10.021 84.142 36.152 1.00 93.55 9 GLN G CA 1
ATOM 3852 C C . GLN G 3 10 ? -11.084 84.141 37.244 1.00 93.57 9 GLN G C 1
ATOM 3853 O O . GLN G 3 10 ? -12.048 83.379 37.183 1.00 94.73 9 GLN G O 1
ATOM 3859 N N . PHE G 3 11 ? -10.912 85.004 38.238 1.00 92.76 10 PHE G N 1
ATOM 3860 C CA . PHE G 3 11 ? -11.875 85.111 39.328 1.00 92.23 10 PHE G CA 1
ATOM 3861 C C . PHE G 3 11 ? -13.263 85.186 38.705 1.00 92.48 10 PHE G C 1
ATOM 3862 O O . PHE G 3 11 ? -14.179 84.454 39.085 1.00 92.61 10 PHE G O 1
ATOM 3870 N N . LEU G 3 12 ? -13.398 86.069 37.723 1.00 91.94 11 LEU G N 1
ATOM 3871 C CA . LEU G 3 12 ? -14.659 86.256 37.034 1.00 92.72 11 LEU G CA 1
ATOM 3872 C C . LEU G 3 12 ? -14.956 85.090 36.091 1.00 96.75 11 LEU G C 1
ATOM 3873 O O . LEU G 3 12 ? -15.358 85.281 34.942 1.00 97.84 11 LEU G O 1
ATOM 3878 N N . LEU G 3 13 ? -14.738 83.880 36.588 1.00 99.29 12 LEU G N 1
ATOM 3879 C CA . LEU G 3 13 ? -15.003 82.669 35.830 1.00 102.48 12 LEU G CA 1
ATOM 3880 C C . LEU G 3 13 ? -15.206 81.570 36.845 1.00 104.85 12 LEU G C 1
ATOM 3881 O O . LEU G 3 13 ? -15.295 80.384 36.525 1.00 105.25 12 LEU G O 1
ATOM 3886 N N . GLN G 3 14 ? -15.266 82.006 38.093 1.00 107.31 13 GLN G N 1
ATOM 3887 C CA . GLN G 3 14 ? -15.510 81.140 39.225 1.00 111.10 13 GLN G CA 1
ATOM 3888 C C . GLN G 3 14 ? -16.724 81.834 39.822 1.00 112.51 13 GLN G C 1
ATOM 3889 O O . GLN G 3 14 ? -17.633 81.203 40.367 1.00 112.12 13 GLN G O 1
ATOM 3895 N N . LEU G 3 15 ? -16.725 83.157 39.669 1.00 113.99 14 LEU G N 1
ATOM 3896 C CA . LEU G 3 15 ? -17.804 84.011 40.142 1.00 115.26 14 LEU G CA 1
ATOM 3897 C C . LEU G 3 15 ? -18.753 84.235 38.970 1.00 116.11 14 LEU G C 1
ATOM 3898 O O . LEU G 3 15 ? -19.783 84.889 39.109 1.00 115.69 14 LEU G O 1
ATOM 3900 N N . LEU G 3 16 ? -18.394 83.692 37.810 1.00 117.04 15 LEU G N 1
ATOM 3901 C CA . LEU G 3 16 ? -19.230 83.831 36.626 1.00 117.80 15 LEU G CA 1
ATOM 3902 C C . LEU G 3 16 ? -19.649 82.464 36.112 1.00 118.70 15 LEU G C 1
ATOM 3903 O O . LEU G 3 16 ? -20.042 82.313 34.955 1.00 118.27 15 LEU G O 1
ATOM 3908 N N . GLN G 3 17 ? -19.546 81.467 36.983 1.00 120.12 16 GLN G N 1
ATOM 3909 C CA . GLN G 3 17 ? -19.930 80.103 36.650 1.00 121.86 16 GLN G CA 1
ATOM 3910 C C . GLN G 3 17 ? -20.620 79.488 37.856 1.00 122.51 16 GLN G C 1
ATOM 3911 O O . GLN G 3 17 ? -20.791 78.274 37.941 1.00 123.04 16 GLN G O 1
ATOM 3917 N N . LYS G 3 18 ? -21.004 80.352 38.790 1.00 123.19 17 LYS G N 1
ATOM 3918 C CA . LYS G 3 18 ? -21.701 79.946 40.003 1.00 124.32 17 LYS G CA 1
ATOM 3919 C C . LYS G 3 18 ? -22.942 80.821 40.173 1.00 124.73 17 LYS G C 1
ATOM 3920 O O . LYS G 3 18 ? -22.855 82.052 40.158 1.00 125.38 17 LYS G O 1
ATOM 3926 N N . PRO G 3 19 ? -24.118 80.191 40.327 1.00 124.17 18 PRO G N 1
ATOM 3927 C CA . PRO G 3 19 ? -25.386 80.910 40.496 1.00 123.01 18 PRO G CA 1
ATOM 3928 C C . PRO G 3 19 ? -25.381 81.830 41.707 1.00 122.00 18 PRO G C 1
ATOM 3929 O O . PRO G 3 19 ? -25.988 82.902 41.691 1.00 122.01 18 PRO G O 1
ATOM 3933 N N . GLN G 3 20 ? -24.687 81.389 42.750 1.00 120.80 19 GLN G N 1
ATOM 3934 C CA . GLN G 3 20 ? -24.563 82.132 43.996 1.00 119.90 19 GLN G CA 1
ATOM 3935 C C . GLN G 3 20 ? -24.703 83.636 43.787 1.00 118.87 19 GLN G C 1
ATOM 3936 O O . GLN G 3 20 ? -25.632 84.260 44.298 1.00 118.91 19 GLN G O 1
ATOM 3942 N N . ASN G 3 21 ? -23.773 84.209 43.028 1.00 117.95 20 ASN G N 1
ATOM 3943 C CA . ASN G 3 21 ? -23.770 85.643 42.762 1.00 116.82 20 ASN G CA 1
ATOM 3944 C C . ASN G 3 21 ? -24.357 85.991 41.400 1.00 115.89 20 ASN G C 1
ATOM 3945 O O . ASN G 3 21 ? -23.740 86.726 40.627 1.00 115.99 20 ASN G O 1
ATOM 3950 N N . LYS G 3 22 ? -25.545 85.468 41.107 1.00 114.60 21 LYS G N 1
ATOM 3951 C CA . LYS G 3 22 ? -26.201 85.743 39.831 1.00 113.61 21 LYS G CA 1
ATOM 3952 C C . LYS G 3 22 ? -26.893 87.103 39.841 1.00 112.20 21 LYS G C 1
ATOM 3953 O O . LYS G 3 22 ? -27.371 87.583 38.811 1.00 111.04 21 LYS G O 1
ATOM 3959 N N . HIS G 3 23 ? -26.926 87.721 41.016 1.00 111.48 22 HIS G N 1
ATOM 3960 C CA . HIS G 3 23 ? -27.550 89.027 41.203 1.00 111.75 22 HIS G CA 1
ATOM 3961 C C . HIS G 3 23 ? -26.587 90.175 40.893 1.00 110.82 22 HIS G C 1
ATOM 3962 O O . HIS G 3 23 ? -27.001 91.255 40.468 1.00 110.80 22 HIS G O 1
ATOM 3969 N N . MET G 3 24 ? -25.301 89.926 41.117 1.00 109.59 23 MET G N 1
ATOM 3970 C CA . MET G 3 24 ? -24.250 90.912 40.894 1.00 107.62 23 MET G CA 1
ATOM 3971 C C . MET G 3 24 ? -23.531 90.682 39.571 1.00 106.54 23 MET G C 1
ATOM 3972 O O . MET G 3 24 ? -23.305 91.617 38.804 1.00 105.51 23 MET G O 1
ATOM 3977 N N . ILE G 3 25 ? -23.172 89.429 39.312 1.00 105.66 24 ILE G N 1
ATOM 3978 C CA . ILE G 3 25 ? -22.462 89.065 38.091 1.00 105.16 24 ILE G CA 1
ATOM 3979 C C . ILE G 3 25 ? -23.242 88.023 37.303 1.00 104.30 24 ILE G C 1
ATOM 3980 O O . ILE G 3 25 ? -23.606 86.977 37.832 1.00 104.84 24 ILE G O 1
ATOM 3985 N N . CYS G 3 26 ? -23.490 88.314 36.032 1.00 103.67 25 CYS G N 1
ATOM 3986 C CA . CYS G 3 26 ? -24.226 87.402 35.165 1.00 103.25 25 CYS G CA 1
ATOM 3987 C C . CYS G 3 26 ? -23.712 87.587 33.746 1.00 102.92 25 CYS G C 1
ATOM 3988 O O . CYS G 3 26 ? -23.0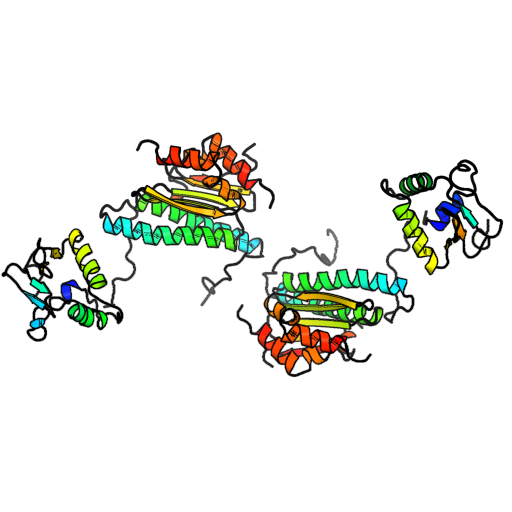56 88.586 33.448 1.00 103.40 25 CYS G O 1
ATOM 3991 N N . TRP G 3 27 ? -24.018 86.638 32.867 1.00 101.43 26 TRP G N 1
ATOM 3992 C CA . TRP G 3 27 ? -23.570 86.742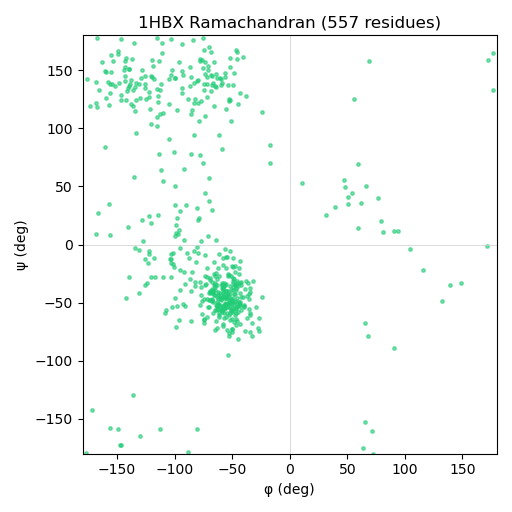 31.488 1.00 99.86 26 TRP G CA 1
ATOM 3993 C C . TRP G 3 27 ? -24.460 87.663 30.665 1.00 98.90 26 TRP G C 1
ATOM 3994 O O . TRP G 3 27 ? -25.175 88.513 31.194 1.00 97.70 26 TRP G O 1
ATOM 4005 N N . THR G 3 28 ? -24.386 87.459 29.356 1.00 99.20 27 THR G N 1
ATOM 4006 C CA . THR G 3 28 ? -25.128 88.195 28.343 1.00 100.23 27 THR G CA 1
ATOM 4007 C C . THR G 3 28 ? -24.581 87.602 27.059 1.00 102.90 27 THR G C 1
ATOM 4008 O O . THR G 3 28 ? -23.369 87.471 26.908 1.00 103.45 27 THR G O 1
ATOM 4012 N N . SER G 3 29 ? -25.457 87.237 26.134 1.00 105.83 28 SER G N 1
ATOM 4013 C CA . SER G 3 29 ? -25.010 86.622 24.889 1.00 108.94 28 SER G CA 1
ATOM 4014 C C . SER G 3 29 ? -24.344 85.295 25.247 1.00 110.43 28 SER G C 1
ATOM 4015 O O . SER G 3 29 ? -24.350 84.883 26.411 1.00 110.34 28 SER G O 1
ATOM 4018 N N . ASN G 3 30 ? -23.771 84.630 24.251 1.00 111.86 29 ASN G N 1
ATOM 4019 C CA . ASN G 3 30 ? -23.113 83.350 24.481 1.00 113.28 29 ASN G CA 1
ATOM 4020 C C . ASN G 3 30 ? -21.652 83.370 24.047 1.00 113.03 29 ASN G C 1
ATOM 4021 O O . ASN G 3 30 ? -20.917 82.405 24.259 1.00 112.68 29 ASN G O 1
ATOM 4026 N N . ASP G 3 31 ? -21.241 84.477 23.438 1.00 112.94 30 ASP G N 1
ATOM 4027 C CA . ASP G 3 31 ? -19.869 84.639 22.973 1.00 112.87 30 ASP G CA 1
ATOM 4028 C C . ASP G 3 31 ? -18.918 84.953 24.127 1.00 112.33 30 ASP G C 1
ATOM 4029 O O . ASP G 3 31 ? -17.725 85.186 23.915 1.00 112.27 30 ASP G O 1
ATOM 4034 N N . GLY G 3 32 ? -19.454 84.963 25.346 1.00 111.11 31 GLY G N 1
ATOM 4035 C CA . GLY G 3 32 ? -18.641 85.248 26.514 1.00 109.60 31 GLY G CA 1
ATOM 4036 C C . GLY G 3 32 ? -19.032 86.522 27.241 1.00 108.64 31 GLY G C 1
ATOM 4037 O O . GLY G 3 32 ? -18.722 86.683 28.420 1.00 108.67 31 GLY G O 1
ATOM 4038 N N . GLN G 3 33 ? -19.713 87.425 26.538 1.00 107.24 32 GLN G N 1
ATOM 4039 C CA . GLN G 3 33 ? -20.151 88.703 27.103 1.00 104.51 32 GLN G CA 1
ATOM 4040 C C . GLN G 3 33 ? -20.795 88.541 28.483 1.00 103.17 32 GLN G C 1
ATOM 4041 O O . GLN G 3 33 ? -21.235 87.452 28.847 1.00 103.57 32 GLN G O 1
ATOM 4047 N N . PHE G 3 34 ? -20.838 89.621 29.257 1.00 101.82 33 PHE G N 1
ATOM 4048 C CA . PHE G 3 34 ? -21.435 89.558 30.584 1.00 101.70 33 PHE G CA 1
ATOM 4049 C C . PHE G 3 34 ? -21.676 90.926 31.208 1.00 102.10 33 PHE G C 1
ATOM 4050 O O . PHE G 3 34 ? -21.330 91.961 30.633 1.00 101.90 33 PHE G O 1
ATOM 4058 N N . LYS G 3 35 ? -22.260 90.915 32.405 1.00 101.84 34 LYS G N 1
ATOM 4059 C CA . LYS G 3 35 ? -22.573 92.151 33.107 1.00 101.04 34 LYS G CA 1
ATOM 4060 C C . LYS G 3 35 ? -22.393 92.105 34.626 1.00 100.78 34 LYS G C 1
ATOM 4061 O O . LYS G 3 35 ? -22.624 91.081 35.278 1.00 99.94 34 LYS G O 1
ATOM 4067 N N . LEU G 3 36 ? -21.968 93.243 35.168 1.00 100.80 35 LEU G N 1
ATOM 4068 C CA . LEU G 3 36 ? -21.761 93.420 36.596 1.00 100.75 35 LEU G CA 1
ATOM 4069 C C . LEU G 3 36 ? -22.923 94.258 37.126 1.00 100.46 35 LEU G C 1
ATOM 4070 O O . LEU G 3 36 ? -22.871 95.488 37.138 1.00 99.86 35 LEU G O 1
ATOM 4075 N N . LEU G 3 37 ? -23.977 93.574 37.552 1.00 100.26 36 LEU G N 1
ATOM 4076 C CA . LEU G 3 37 ? -25.164 94.231 38.075 1.00 99.84 36 LEU G CA 1
ATOM 4077 C C . LEU G 3 37 ? -24.838 94.907 39.398 1.00 99.72 36 LEU G C 1
ATOM 4078 O O . LEU G 3 37 ? -25.154 96.078 39.605 1.00 100.38 36 LEU G O 1
ATOM 4083 N N . GLN G 3 38 ? -24.194 94.168 40.292 1.00 99.38 37 GLN G N 1
ATOM 4084 C CA . GLN G 3 38 ? -23.827 94.717 41.587 1.00 99.21 37 GLN G CA 1
ATOM 4085 C C . GLN G 3 38 ? -22.311 94.810 41.699 1.00 97.84 37 GLN G C 1
ATOM 4086 O O . GLN G 3 38 ? -21.672 93.985 42.349 1.00 98.33 37 GLN G O 1
ATOM 4092 N N . ALA G 3 39 ? -21.745 95.831 41.063 1.00 95.77 38 ALA G N 1
ATOM 4093 C CA . ALA G 3 39 ? -20.303 96.045 41.054 1.00 93.45 38 ALA G CA 1
ATOM 4094 C C . ALA G 3 39 ? -19.666 96.070 42.436 1.00 91.92 38 ALA G C 1
ATOM 4095 O O . ALA G 3 39 ? -19.016 95.112 42.845 1.00 91.32 38 ALA G O 1
ATOM 4097 N N . GLU G 3 40 ? -19.851 97.176 43.143 1.00 90.48 39 GLU G N 1
ATOM 4098 C CA . GLU G 3 40 ? -19.280 97.350 44.470 1.00 91.40 39 GLU G CA 1
ATOM 4099 C C . GLU G 3 40 ? -19.141 96.075 45.298 1.00 91.06 39 GLU G C 1
ATOM 4100 O O . GLU G 3 40 ? -18.227 95.962 46.113 1.00 90.77 39 GLU G O 1
ATOM 4106 N N . GLU G 3 41 ? -20.044 95.119 45.099 1.00 91.55 40 GLU G N 1
ATOM 4107 C CA . GLU G 3 41 ? -19.995 93.867 45.850 1.00 91.96 40 GLU G CA 1
ATOM 4108 C C . GLU G 3 41 ? -19.066 92.889 45.166 1.00 91.16 40 GLU G C 1
ATOM 4109 O O . GLU G 3 41 ? -18.321 92.168 45.823 1.00 90.50 40 GLU G O 1
ATOM 4115 N N . VAL G 3 42 ? -19.118 92.859 43.841 1.00 90.75 41 VAL G N 1
ATOM 4116 C CA . VAL G 3 42 ? -18.248 91.977 43.085 1.00 90.03 41 VAL G CA 1
ATOM 4117 C C . VAL G 3 42 ? -16.842 92.278 43.599 1.00 90.48 41 VAL G C 1
ATOM 4118 O O . VAL G 3 42 ? -16.116 91.383 44.035 1.00 89.95 41 VAL G O 1
ATOM 4122 N N . ALA G 3 43 ? -16.483 93.558 43.570 1.00 90.36 42 ALA G N 1
ATOM 4123 C CA . ALA G 3 43 ? -15.180 94.012 44.037 1.00 89.11 42 ALA G CA 1
ATOM 4124 C C . ALA G 3 43 ? -15.036 93.745 45.529 1.00 89.28 42 ALA G C 1
ATOM 4125 O O . ALA G 3 43 ? -13.920 93.638 46.044 1.00 88.38 42 ALA G O 1
ATOM 4127 N N . ARG G 3 44 ? -16.172 93.652 46.219 1.00 91.08 43 ARG G N 1
ATOM 4128 C CA . ARG G 3 44 ? -16.182 93.388 47.653 1.00 92.93 43 ARG G CA 1
ATOM 4129 C C . ARG G 3 44 ? -15.660 91.969 47.821 1.00 92.50 43 ARG G C 1
ATOM 4130 O O . ARG G 3 44 ? -14.917 91.657 48.754 1.00 90.86 43 ARG G O 1
ATOM 4138 N N . LEU G 3 45 ? -16.060 91.118 46.886 1.00 92.87 44 LEU G N 1
ATOM 4139 C CA . LEU G 3 45 ? -15.652 89.725 46.882 1.00 93.44 44 LEU G CA 1
ATOM 4140 C C . LEU G 3 45 ? -14.173 89.724 46.555 1.00 92.60 44 LEU G C 1
ATOM 4141 O O . LEU G 3 45 ? -13.378 89.062 47.219 1.00 91.84 44 LEU G O 1
ATOM 4146 N N . TRP G 3 46 ? -13.828 90.486 45.520 1.00 92.42 45 TRP G N 1
ATOM 4147 C CA . TRP G 3 46 ? -12.455 90.633 45.049 1.00 92.58 45 TRP G CA 1
ATOM 4148 C C . TRP G 3 46 ? -11.535 90.934 46.219 1.00 93.33 45 TRP G C 1
ATOM 4149 O O . TRP G 3 46 ? -10.680 90.125 46.570 1.00 93.37 45 TRP G O 1
ATOM 4160 N N . GLY G 3 47 ? -11.720 92.110 46.812 1.00 93.32 46 GLY G N 1
ATOM 4161 C CA . GLY G 3 47 ? -10.903 92.519 47.942 1.00 94.21 46 GLY G CA 1
ATOM 4162 C C . GLY G 3 47 ? -10.609 91.401 48.925 1.00 94.52 46 GLY G C 1
ATOM 4163 O O . GLY G 3 47 ? -9.452 91.156 49.270 1.00 94.52 46 GLY G O 1
ATOM 4164 N N . ILE G 3 48 ? -11.656 90.728 49.388 1.00 94.57 47 ILE G N 1
ATOM 4165 C CA . ILE G 3 48 ? -11.482 89.630 50.325 1.00 94.70 47 ILE G CA 1
ATOM 4166 C C . ILE G 3 48 ? -10.308 88.839 49.785 1.00 94.64 47 ILE G C 1
ATOM 4167 O O . ILE G 3 48 ? -9.360 88.529 50.500 1.00 94.69 47 ILE G O 1
ATOM 4169 N N . ARG G 3 49 ? -10.390 88.539 48.497 1.00 95.20 48 ARG G N 1
ATOM 4170 C CA . ARG G 3 49 ? -9.356 87.803 47.790 1.00 96.76 48 ARG G CA 1
ATOM 4171 C C . ARG G 3 49 ? -8.213 88.793 47.596 1.00 98.47 48 ARG G C 1
ATOM 4172 O O . ARG G 3 49 ? -8.443 89.931 47.183 1.00 99.42 48 ARG G O 1
ATOM 4180 N N . LYS G 3 50 ? -6.986 88.376 47.892 1.00 99.05 49 LYS G N 1
ATOM 4181 C CA . LYS G 3 50 ? -5.849 89.271 47.736 1.00 100.02 49 LYS G CA 1
ATOM 4182 C C . LYS G 3 50 ? -5.955 90.419 48.734 1.00 100.41 49 LYS G C 1
ATOM 4183 O O . LYS G 3 50 ? -5.850 91.590 48.376 1.00 100.69 49 LYS G O 1
ATOM 4189 N N . ASN G 3 51 ? -6.172 90.049 49.989 1.00 100.19 50 ASN G N 1
ATOM 4190 C CA . ASN G 3 51 ? -6.297 90.979 51.103 1.00 99.91 50 ASN G CA 1
ATOM 4191 C C . ASN G 3 51 ? -6.419 92.457 50.759 1.00 99.79 50 ASN G C 1
ATOM 4192 O O . ASN G 3 51 ? -5.662 93.271 51.276 1.00 101.05 50 ASN G O 1
ATOM 4197 N N . LYS G 3 52 ? -7.366 92.815 49.902 1.00 99.16 51 LYS G N 1
ATOM 4198 C CA . LYS G 3 52 ? -7.555 94.220 49.548 1.00 99.57 51 LYS G CA 1
ATOM 4199 C C . LYS G 3 52 ? -8.886 94.741 50.096 1.00 99.13 51 LYS G C 1
ATOM 4200 O O . LYS G 3 52 ? -9.780 95.125 49.341 1.00 98.93 51 LYS G O 1
ATOM 4206 N N . PRO G 3 53 ? -9.020 94.782 51.429 1.00 98.40 52 PRO G N 1
ATOM 4207 C CA . PRO G 3 53 ? -10.234 95.248 52.097 1.00 97.39 52 PRO G CA 1
ATOM 4208 C C . PRO G 3 53 ? -10.667 96.660 51.711 1.00 95.92 52 PRO G C 1
ATOM 4209 O O . PRO G 3 53 ? -11.714 97.140 52.159 1.00 97.03 52 PRO G O 1
ATOM 4213 N N . ASN G 3 54 ? -9.871 97.329 50.885 1.00 92.85 53 ASN G N 1
ATOM 4214 C CA . ASN G 3 54 ? -10.226 98.674 50.473 1.00 89.19 53 ASN G CA 1
ATOM 4215 C C . ASN G 3 54 ? -10.510 98.710 48.987 1.00 86.73 53 ASN G C 1
ATOM 4216 O O . ASN G 3 54 ? -10.375 99.749 48.343 1.00 86.30 53 ASN G O 1
ATOM 4221 N N . MET G 3 55 ? -10.912 97.562 48.452 1.00 84.11 54 MET G N 1
ATOM 4222 C CA . MET G 3 55 ? -11.237 97.438 47.038 1.00 81.75 54 MET G CA 1
ATOM 4223 C C . MET G 3 55 ? -12.574 98.083 46.721 1.00 80.12 54 MET G C 1
ATOM 4224 O O . MET G 3 55 ? -13.344 98.415 47.612 1.00 80.78 54 MET G O 1
ATOM 4229 N N . ASN G 3 56 ? -12.840 98.254 45.437 1.00 78.75 55 ASN G N 1
ATOM 4230 C CA . ASN G 3 56 ? -14.084 98.833 44.981 1.00 77.75 55 ASN G CA 1
ATOM 4231 C C . ASN G 3 56 ? -14.032 98.967 43.472 1.00 77.80 55 ASN G C 1
ATOM 4232 O O . ASN G 3 56 ? -12.964 98.876 42.872 1.00 78.62 55 ASN G O 1
ATOM 4237 N N . TYR G 3 57 ? -15.195 99.186 42.868 1.00 76.81 56 TYR G N 1
ATOM 4238 C CA . TYR G 3 57 ? -15.323 99.308 41.423 1.00 75.80 56 TYR G CA 1
ATOM 4239 C C . TYR G 3 57 ? -14.410 100.387 40.799 1.00 76.66 56 TYR G C 1
ATOM 4240 O O . TYR G 3 57 ? -13.750 100.140 39.786 1.00 75.27 56 TYR G O 1
ATOM 4249 N N . ASP G 3 58 ? -14.354 101.573 41.399 1.00 78.28 57 ASP G N 1
ATOM 4250 C CA . ASP G 3 58 ? -13.508 102.636 40.851 1.00 80.78 57 ASP G CA 1
ATOM 4251 C C . ASP G 3 58 ? -12.094 102.095 40.741 1.00 81.80 57 ASP G C 1
ATOM 4252 O O . ASP G 3 58 ? -11.259 102.620 40.001 1.00 81.78 57 ASP G O 1
ATOM 4254 N N . LYS G 3 59 ? -11.837 101.038 41.502 1.00 81.81 58 LYS G N 1
ATOM 4255 C CA . LYS G 3 59 ? -10.547 100.386 41.490 1.00 80.32 58 LYS G CA 1
ATOM 4256 C C . LYS G 3 59 ? -10.641 99.156 40.591 1.00 79.89 58 LYS G C 1
ATOM 4257 O O . LYS G 3 59 ? -10.093 99.159 39.495 1.00 80.34 58 LYS G O 1
ATOM 4263 N N . LEU G 3 60 ? -11.346 98.116 41.036 1.00 79.32 59 LEU G N 1
ATOM 4264 C CA . LEU G 3 60 ? -11.493 96.904 40.233 1.00 77.98 59 LEU G CA 1
ATOM 4265 C C . LEU G 3 60 ? -11.763 97.234 38.759 1.00 77.09 59 LEU G C 1
ATOM 4266 O O . LEU G 3 60 ? -11.355 96.500 37.860 1.00 76.85 59 LEU G O 1
ATOM 4271 N N . SER G 3 61 ? -12.447 98.344 38.508 1.00 76.48 60 SER G N 1
ATOM 4272 C CA . SER G 3 61 ? -12.729 98.744 37.138 1.00 75.96 60 SER G CA 1
ATOM 4273 C C . SER G 3 61 ? -11.426 98.876 36.364 1.00 76.11 60 SER G C 1
ATOM 4274 O O . SER G 3 61 ? -11.250 98.254 35.319 1.00 77.11 60 SER G O 1
ATOM 4277 N N . ARG G 3 62 ? -10.516 99.690 36.894 1.00 74.88 61 ARG G N 1
ATOM 4278 C CA . ARG G 3 62 ? -9.218 99.949 36.273 1.00 71.53 61 ARG G CA 1
ATOM 4279 C C . ARG G 3 62 ? -8.505 98.674 35.882 1.00 69.28 61 ARG G C 1
ATOM 4280 O O . ARG G 3 62 ? -7.960 98.577 34.787 1.00 68.05 61 ARG G O 1
ATOM 4288 N N . ALA G 3 63 ? -8.492 97.702 36.784 1.00 67.39 62 ALA G N 1
ATOM 4289 C CA . ALA G 3 63 ? -7.855 96.441 36.476 1.00 68.95 62 ALA G CA 1
ATOM 4290 C C . ALA G 3 63 ? -8.384 96.019 35.112 1.00 70.00 62 ALA G C 1
ATOM 4291 O O . ALA G 3 63 ? -7.621 95.790 34.177 1.00 70.78 62 ALA G O 1
ATOM 4293 N N . LEU G 3 64 ? -9.705 95.949 34.998 1.00 70.38 63 LEU G N 1
ATOM 4294 C CA . LEU G 3 64 ? -10.350 95.555 33.750 1.00 69.23 63 LEU G CA 1
ATOM 4295 C C . LEU G 3 64 ? -9.916 96.451 32.612 1.00 69.29 63 LEU G C 1
ATOM 4296 O O . LEU G 3 64 ? -9.494 95.971 31.569 1.00 69.49 63 LEU G O 1
ATOM 4301 N N . ARG G 3 65 ? -10.015 97.755 32.819 1.00 69.63 64 ARG G N 1
ATOM 4302 C CA . ARG G 3 65 ? -9.635 98.716 31.791 1.00 71.84 64 ARG G CA 1
ATOM 4303 C C . ARG G 3 65 ? -8.280 98.407 31.137 1.00 71.96 64 ARG G C 1
ATOM 4304 O O . ARG G 3 65 ? -8.101 98.612 29.932 1.00 71.01 64 ARG G O 1
ATOM 4312 N N . TYR G 3 66 ? -7.319 97.935 31.927 1.00 72.65 65 TYR G N 1
ATOM 4313 C CA . TYR G 3 66 ? -6.021 97.593 31.365 1.00 72.15 65 TYR G CA 1
ATOM 4314 C C . TYR G 3 66 ? -6.246 96.429 30.426 1.00 71.47 65 TYR G C 1
ATOM 4315 O O . TYR G 3 66 ? -5.918 96.518 29.248 1.00 72.91 65 TYR G O 1
ATOM 4324 N N . TYR G 3 67 ? -6.822 95.347 30.939 1.00 69.61 66 TYR G N 1
ATOM 4325 C CA . TYR G 3 67 ? -7.105 94.185 30.107 1.00 67.75 66 TYR G CA 1
ATOM 4326 C C . TYR G 3 67 ? -7.519 94.626 28.704 1.00 66.84 66 TYR G C 1
ATOM 4327 O O . TYR G 3 67 ? -7.248 93.937 27.728 1.00 64.64 66 TYR G O 1
ATOM 4336 N N . TYR G 3 68 ? -8.193 95.769 28.610 1.00 67.77 67 TYR G N 1
ATOM 4337 C CA . TYR G 3 68 ? -8.630 96.267 27.314 1.00 69.79 67 TYR G CA 1
ATOM 4338 C C . TYR G 3 68 ? -7.468 96.161 26.349 1.00 70.65 67 TYR G C 1
ATOM 4339 O O . TYR G 3 68 ? -7.549 95.485 25.328 1.00 70.76 67 TYR G O 1
ATOM 4348 N N . VAL G 3 69 ? -6.374 96.825 26.680 1.00 71.96 68 VAL G N 1
ATOM 4349 C CA . VAL G 3 69 ? -5.211 96.784 25.819 1.00 71.92 68 VAL G CA 1
ATOM 4350 C C . VAL G 3 69 ? -4.509 95.436 25.916 1.00 72.34 68 VAL G C 1
ATOM 4351 O O . VAL G 3 69 ? -3.979 94.944 24.922 1.00 74.07 68 VAL G O 1
ATOM 4355 N N . LYS G 3 70 ? -4.504 94.837 27.104 1.00 71.07 69 LYS G N 1
ATOM 4356 C CA . LYS G 3 70 ? -3.873 93.537 27.279 1.00 70.79 69 LYS G CA 1
ATOM 4357 C C . LYS G 3 70 ? -4.719 92.472 26.592 1.00 71.52 69 LYS G C 1
ATOM 4358 O O . LYS G 3 70 ? -4.466 91.272 26.709 1.00 70.72 69 LYS G O 1
ATOM 4364 N N . ASN G 3 71 ? -5.733 92.947 25.879 1.00 73.37 70 ASN G N 1
ATOM 4365 C CA . ASN G 3 71 ? -6.657 92.120 25.115 1.00 75.09 70 ASN G CA 1
ATOM 4366 C C . ASN G 3 71 ? -7.268 90.892 25.794 1.00 75.25 70 ASN G C 1
ATOM 4367 O O . ASN G 3 71 ? -7.264 89.805 25.223 1.00 74.94 70 ASN G O 1
ATOM 4372 N N . ILE G 3 72 ? -7.809 91.061 26.996 1.00 75.52 71 ILE G N 1
ATOM 4373 C CA . ILE G 3 72 ? -8.434 89.945 27.702 1.00 76.84 71 ILE G CA 1
ATOM 4374 C C . ILE G 3 72 ? -9.930 90.172 27.932 1.00 78.34 71 ILE G C 1
ATOM 4375 O O . ILE G 3 72 ? -10.711 89.221 28.004 1.00 78.18 71 ILE G O 1
ATOM 4380 N N . ILE G 3 73 ? -10.314 91.442 28.027 1.00 78.99 72 ILE G N 1
ATOM 4381 C CA . ILE G 3 73 ? -11.695 91.836 28.264 1.00 79.49 72 ILE G CA 1
ATOM 4382 C C . ILE G 3 73 ? -11.925 93.260 27.765 1.00 82.09 72 ILE G C 1
ATOM 4383 O O . ILE G 3 73 ? -11.277 94.191 28.234 1.00 82.35 72 ILE G O 1
ATOM 4388 N N . LYS G 3 74 ? -12.844 93.437 26.821 1.00 84.86 73 LYS G N 1
ATOM 4389 C CA . LYS G 3 74 ? -13.142 94.777 26.315 1.00 87.44 73 LYS G CA 1
ATOM 4390 C C . LYS G 3 74 ? -14.449 95.301 26.902 1.00 87.93 73 LYS G C 1
ATOM 4391 O O . LYS G 3 74 ? -15.120 94.599 27.656 1.00 87.51 73 LYS G O 1
ATOM 4397 N N . LYS G 3 75 ? -14.802 96.538 26.563 1.00 88.72 74 LYS G N 1
ATOM 4398 C CA . LYS G 3 75 ? -16.027 97.146 27.073 1.00 90.94 74 LYS G CA 1
ATOM 4399 C C . LYS G 3 75 ? -17.030 97.442 25.966 1.00 92.03 74 LYS G C 1
ATOM 4400 O O . LYS G 3 75 ? -16.679 97.997 24.925 1.00 92.26 74 LYS G O 1
ATOM 4406 N N . VAL G 3 76 ? -18.285 97.077 26.214 1.00 92.91 75 VAL G N 1
ATOM 4407 C CA . VAL G 3 76 ? -19.368 97.278 25.259 1.00 93.01 75 VAL G CA 1
ATOM 4408 C C . VAL G 3 76 ? -19.916 98.694 25.362 1.00 94.07 75 VAL G C 1
ATOM 4409 O O . VAL G 3 76 ? -20.374 99.099 26.426 1.00 93.46 75 VAL G O 1
ATOM 4413 N N . ASN G 3 77 ? -19.874 99.442 24.262 1.00 95.87 76 ASN G N 1
ATOM 4414 C CA . ASN G 3 77 ? -20.373 100.815 24.266 1.00 98.05 76 ASN G CA 1
ATOM 4415 C C . ASN G 3 77 ? -21.782 100.862 24.831 1.00 98.64 76 ASN G C 1
ATOM 4416 O O . ASN G 3 77 ? -22.682 100.182 24.339 1.00 99.80 76 ASN G O 1
ATOM 4421 N N . GLY G 3 78 ? -21.971 101.674 25.865 1.00 98.79 77 GLY G N 1
ATOM 4422 C CA . GLY G 3 78 ? -23.279 101.777 26.486 1.00 100.03 77 GLY G CA 1
ATOM 4423 C C . GLY G 3 78 ? -23.435 100.771 27.612 1.00 100.17 77 GLY G C 1
ATOM 4424 O O . GLY G 3 78 ? -23.121 101.073 28.764 1.00 99.74 77 GLY G O 1
ATOM 4425 N N . GLN G 3 79 ? -23.911 99.579 27.264 1.00 100.05 78 GLN G N 1
ATOM 4426 C CA . GLN G 3 79 ? -24.128 98.485 28.209 1.00 101.83 78 GLN G CA 1
ATOM 4427 C C . GLN G 3 79 ? -23.400 98.657 29.538 1.00 102.02 78 GLN G C 1
ATOM 4428 O O . GLN G 3 79 ? -22.450 97.931 29.833 1.00 102.56 78 GLN G O 1
ATOM 4434 N N . LYS G 3 80 ? -23.860 99.611 30.343 1.00 101.79 79 LYS G N 1
ATOM 4435 C CA . LYS G 3 80 ? -23.250 99.889 31.638 1.00 101.17 79 LYS G CA 1
ATOM 4436 C C . LYS G 3 80 ? -23.147 98.628 32.485 1.00 101.26 79 LYS G C 1
ATOM 4437 O O . LYS G 3 80 ? -24.142 97.942 32.711 1.00 101.42 79 LYS G O 1
ATOM 4443 N N . PHE G 3 81 ? -21.931 98.333 32.939 1.00 101.10 80 PHE G N 1
ATOM 4444 C CA . PHE G 3 81 ? -21.653 97.158 33.759 1.00 100.70 80 PHE G CA 1
ATOM 4445 C C . PHE G 3 81 ? -21.518 95.911 32.893 1.00 100.12 80 PHE G C 1
ATOM 4446 O O . PHE G 3 81 ? -21.466 94.798 33.408 1.00 98.97 80 PHE G O 1
ATOM 4454 N N . VAL G 3 82 ? -21.447 96.104 31.578 1.00 99.97 81 VAL G N 1
ATOM 4455 C CA . VAL G 3 82 ? -21.337 94.986 30.645 1.00 100.30 81 VAL G CA 1
ATOM 4456 C C . VAL G 3 82 ? -20.025 94.948 29.870 1.00 100.89 81 VAL G C 1
ATOM 4457 O O . VAL G 3 82 ? -19.783 95.784 28.998 1.00 101.21 81 VAL G O 1
ATOM 4459 N N . TYR G 3 83 ? -19.181 93.971 30.191 1.00 100.89 82 TYR G N 1
ATOM 4460 C CA . TYR G 3 83 ? -17.907 93.805 29.501 1.00 100.83 82 TYR G CA 1
ATOM 4461 C C . TYR G 3 83 ? -17.999 92.503 28.715 1.00 101.65 82 TYR G C 1
ATOM 4462 O O . TYR G 3 83 ? -19.095 92.023 28.435 1.00 103.17 82 TYR G O 1
ATOM 4471 N N . LYS G 3 84 ? -16.851 91.929 28.365 1.00 102.09 83 LYS G N 1
ATOM 4472 C CA . LYS G 3 84 ? -16.824 90.671 27.629 1.00 102.04 83 LYS G CA 1
ATOM 4473 C C . LYS G 3 84 ? -15.400 90.180 27.425 1.00 102.46 83 LYS G C 1
ATOM 4474 O O . LYS G 3 84 ? -14.491 90.973 27.193 1.00 102.23 83 LYS G O 1
ATOM 4480 N N . PHE G 3 85 ? -15.210 88.869 27.507 1.00 102.63 84 PHE G N 1
ATOM 4481 C CA . PHE G 3 85 ? -13.893 88.288 27.310 1.00 103.98 84 PHE G CA 1
ATOM 4482 C C . PHE G 3 85 ? -13.605 88.277 25.816 1.00 106.49 84 PHE G C 1
ATOM 4483 O O . PHE G 3 85 ? -14.367 87.708 25.036 1.00 106.41 84 PHE G O 1
ATOM 4491 N N . VAL G 3 86 ? -12.501 88.907 25.429 1.00 109.45 85 VAL G N 1
ATOM 4492 C CA . VAL G 3 86 ? -12.095 89.004 24.030 1.00 112.76 85 VAL G CA 1
ATOM 4493 C C . VAL G 3 86 ? -12.460 87.803 23.175 1.00 114.74 85 VAL G C 1
ATOM 4494 O O . VAL G 3 86 ? -13.290 87.903 22.268 1.00 114.85 85 VAL G O 1
ATOM 4498 N N . SER G 3 87 ? -11.830 86.669 23.456 1.00 116.62 86 SER G N 1
ATOM 4499 C CA . SER G 3 87 ? -12.090 85.453 22.696 1.00 118.61 86 SER G CA 1
ATOM 4500 C C . SER G 3 87 ? -12.609 84.330 23.582 1.00 120.04 86 SER G C 1
ATOM 4501 O O . SER G 3 87 ? -11.853 83.702 24.319 1.00 119.75 86 SER G O 1
ATOM 4504 N N . TYR G 3 88 ? -13.911 84.086 23.500 1.00 121.81 87 TYR G N 1
ATOM 4505 C CA . TYR G 3 88 ? -14.541 83.036 24.283 1.00 123.71 87 TYR G CA 1
ATOM 4506 C C . TYR G 3 88 ? -15.140 82.023 23.305 1.00 124.28 87 TYR G C 1
ATOM 4507 O O . TYR G 3 88 ? -15.434 82.359 22.161 1.00 124.32 87 TYR G O 1
ATOM 4516 N N . PRO G 3 89 ? -15.281 80.755 23.732 1.00 124.57 88 PRO G N 1
ATOM 4517 C CA . PRO G 3 89 ? -14.950 80.241 25.066 1.00 124.95 88 PRO G CA 1
ATOM 4518 C C . PRO G 3 89 ? -13.560 79.610 25.134 1.00 125.97 88 PRO G C 1
ATOM 4519 O O . PRO G 3 89 ? -13.231 78.929 26.104 1.00 125.97 88 PRO G O 1
ATOM 4523 N N . GLU G 3 90 ? -12.755 79.840 24.100 1.00 126.84 89 GLU G N 1
ATOM 4524 C CA . GLU G 3 90 ? -11.405 79.288 24.045 1.00 127.98 89 GLU G CA 1
ATOM 4525 C C . GLU G 3 90 ? -10.647 79.479 25.352 1.00 128.17 89 GLU G C 1
ATOM 4526 O O . GLU G 3 90 ? -10.055 78.535 25.871 1.00 128.32 89 GLU G O 1
ATOM 4532 N N . ILE G 3 91 ? -10.666 80.698 25.884 1.00 128.63 90 ILE G N 1
ATOM 4533 C CA . ILE G 3 91 ? -9.962 80.980 27.132 1.00 129.70 90 ILE G CA 1
ATOM 4534 C C . ILE G 3 91 ? -10.614 80.328 28.346 1.00 130.59 90 ILE G C 1
ATOM 4535 O O . ILE G 3 91 ? -10.655 80.917 29.426 1.00 130.87 90 ILE G O 1
ATOM 4540 N N . LEU G 3 92 ? -11.120 79.111 28.166 1.00 131.30 91 LEU G N 1
ATOM 4541 C CA . LEU G 3 92 ? -11.753 78.375 29.254 1.00 132.06 91 LEU G CA 1
ATOM 4542 C C . LEU G 3 92 ? -10.777 77.388 29.873 1.00 132.52 91 LEU G C 1
ATOM 4543 O O . LEU G 3 92 ? -10.574 77.376 31.089 1.00 132.54 91 LEU G O 1
ATOM 4548 N N . ASN G 3 93 ? -10.181 76.560 29.022 1.00 133.15 92 ASN G N 1
ATOM 4549 C CA . ASN G 3 93 ? -9.213 75.558 29.454 1.00 134.09 92 ASN G CA 1
ATOM 4550 C C . ASN G 3 93 ? -9.751 74.651 30.560 1.00 134.52 92 ASN G C 1
ATOM 4551 O O . ASN G 3 93 ? -9.056 74.362 31.536 1.00 134.66 92 ASN G O 1
ATOM 4556 N N . MET G 3 94 ? -10.992 74.203 30.400 1.00 134.83 93 MET G N 1
ATOM 4557 C CA . MET G 3 94 ? -11.618 73.320 31.376 1.00 135.31 93 MET G CA 1
ATOM 4558 C C . MET G 3 94 ? -12.888 72.711 30.785 1.00 135.91 93 MET G C 1
ATOM 4559 O O . MET G 3 94 ? -12.786 71.616 30.185 1.00 136.47 93 MET G O 1
ATOM 4564 N N . SER G 3 138 ? 30.097 91.736 32.474 1.00 95.85 137 SER G N 1
ATOM 4565 C CA . SER G 3 138 ? 29.383 92.519 31.419 1.00 95.15 137 SER G CA 1
ATOM 4566 C C . SER G 3 138 ? 28.771 93.779 32.031 1.00 92.66 137 SER G C 1
ATOM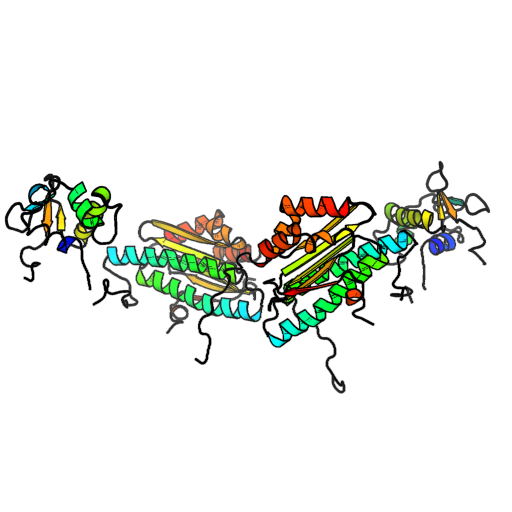 4567 O O . SER G 3 138 ? 27.967 94.469 31.401 1.00 91.99 137 SER G O 1
ATOM 4570 N N . ARG G 3 139 ? 29.167 94.065 33.266 1.00 89.72 138 ARG G N 1
ATOM 4571 C CA . ARG G 3 139 ? 28.682 95.228 33.997 1.00 86.11 138 ARG G CA 1
ATOM 4572 C C . ARG G 3 139 ? 29.031 96.542 33.310 1.00 82.64 138 ARG G C 1
ATOM 4573 O O . ARG G 3 139 ? 28.211 97.463 33.247 1.00 81.56 138 ARG G O 1
ATOM 4581 N N . ASN G 3 140 ? 30.256 96.616 32.795 1.00 78.88 139 ASN G N 1
ATOM 4582 C CA . ASN G 3 140 ? 30.756 97.821 32.150 1.00 73.46 139 ASN G CA 1
ATOM 4583 C C . ASN G 3 140 ? 30.316 98.027 30.695 1.00 71.28 139 ASN G C 1
ATOM 4584 O O . ASN G 3 140 ? 31.024 98.626 29.883 1.00 70.54 139 ASN G O 1
ATOM 4589 N N . ASP G 3 141 ? 29.118 97.553 30.385 1.00 69.90 140 ASP G N 1
ATOM 4590 C CA . ASP G 3 141 ? 28.559 97.689 29.050 1.00 67.43 140 ASP G CA 1
ATOM 4591 C C . ASP G 3 141 ? 28.514 99.167 28.669 1.00 64.70 140 ASP G C 1
ATOM 4592 O O . ASP G 3 141 ? 28.895 99.547 27.566 1.00 64.69 140 ASP G O 1
ATOM 4597 N N . TYR G 3 142 ? 28.055 99.992 29.606 1.00 63.02 141 TYR G N 1
ATOM 4598 C CA . TYR G 3 142 ? 27.920 101.435 29.407 1.00 59.21 141 TYR G CA 1
ATOM 4599 C C . TYR G 3 142 ? 29.188 102.111 28.935 1.00 57.06 141 TYR G C 1
ATOM 4600 O O . TYR G 3 142 ? 29.135 103.006 28.096 1.00 55.38 141 TYR G O 1
ATOM 4609 N N . ILE G 3 143 ? 30.324 101.694 29.481 1.00 55.70 142 ILE G N 1
ATOM 4610 C CA . ILE G 3 143 ? 31.603 102.285 29.099 1.00 55.42 142 ILE G CA 1
ATOM 4611 C C . ILE G 3 143 ? 31.837 102.160 27.596 1.00 57.63 142 ILE G C 1
ATOM 4612 O O . ILE G 3 143 ? 32.422 103.041 26.969 1.00 56.97 142 ILE G O 1
ATOM 4617 N N . HIS G 3 144 ? 31.348 101.069 27.020 1.00 59.57 143 HIS G N 1
ATOM 4618 C CA . HIS G 3 144 ? 31.520 100.807 25.596 1.00 60.77 143 HIS G CA 1
ATOM 4619 C C . HIS G 3 144 ? 30.210 100.928 24.825 1.00 61.70 143 HIS G C 1
ATOM 4620 O O . HIS G 3 144 ? 29.815 100.013 24.103 1.00 62.95 143 HIS G O 1
ATOM 4627 N N . SER G 3 145 ? 29.554 102.073 24.966 1.00 61.73 144 SER G N 1
ATOM 4628 C CA . SER G 3 145 ? 28.278 102.306 24.308 1.00 61.57 144 SER G CA 1
ATOM 4629 C C . SER G 3 145 ? 28.271 103.591 23.494 1.00 60.10 144 SER G C 1
ATOM 4630 O O . SER G 3 145 ? 27.249 103.967 22.920 1.00 59.35 144 SER G O 1
ATOM 4633 N N . GLY G 3 146 ? 29.411 104.266 23.442 1.00 60.28 145 GLY G N 1
ATOM 4634 C CA . GLY G 3 146 ? 29.472 105.508 22.696 1.00 60.49 145 GLY G CA 1
ATOM 4635 C C . GLY G 3 146 ? 28.513 106.526 23.284 1.00 59.17 145 GLY G C 1
ATOM 4636 O O . GLY G 3 146 ? 27.902 107.312 22.563 1.00 59.09 145 GLY G O 1
ATOM 4637 N N . LEU G 3 147 ? 28.380 106.503 24.604 1.00 58.65 146 LEU G N 1
ATOM 4638 C CA . LEU G 3 147 ? 27.498 107.424 25.306 1.00 57.12 146 LEU G CA 1
ATOM 4639 C C . LEU G 3 147 ? 28.209 107.878 26.567 1.00 58.15 146 LEU G C 1
ATOM 4640 O O . LEU G 3 147 ? 27.977 108.981 27.081 1.00 57.50 146 LEU G O 1
ATOM 4645 N N . TYR G 3 148 ? 29.084 107.002 27.051 1.00 58.46 147 TYR G N 1
ATOM 4646 C CA . TYR G 3 148 ? 29.852 107.258 28.255 1.00 57.88 147 TYR G CA 1
ATOM 4647 C C . TYR G 3 148 ? 31.017 108.205 28.005 1.00 56.43 147 TYR G C 1
ATOM 4648 O O . TYR G 3 148 ? 31.474 108.358 26.875 1.00 56.10 147 TYR G O 1
ATOM 4657 N N . SER G 3 149 ? 31.502 108.825 29.074 1.00 55.81 148 SER G N 1
ATOM 4658 C CA . SER G 3 149 ? 32.595 109.766 28.983 1.00 54.45 148 SER G CA 1
ATOM 4659 C C . SER G 3 149 ? 33.046 110.190 30.358 1.00 53.98 148 SER G C 1
ATOM 4660 O O . SER G 3 149 ? 32.274 110.745 31.123 1.00 53.29 148 SER G O 1
ATOM 4663 N N . SER G 3 150 ? 34.299 109.922 30.681 1.00 55.67 149 SER G N 1
ATOM 4664 C CA . SER G 3 150 ? 34.832 110.319 31.971 1.00 58.78 149 SER G CA 1
ATOM 4665 C C . SER G 3 150 ? 35.980 111.256 31.700 1.00 60.80 149 SER G C 1
ATOM 4666 O O . SER G 3 150 ? 36.547 111.251 30.611 1.00 61.01 149 SER G O 1
ATOM 4669 N N . PHE G 3 151 ? 36.319 112.062 32.695 1.00 63.52 150 PHE G N 1
ATOM 4670 C CA . PHE G 3 151 ? 37.428 112.989 32.569 1.00 65.50 150 PHE G CA 1
ATOM 4671 C C . PHE G 3 151 ? 37.753 113.667 33.885 1.00 68.31 150 PHE G C 1
ATOM 4672 O O . PHE G 3 151 ? 37.694 113.024 34.936 1.00 69.44 150 PHE G O 1
ATOM 4680 N N . THR G 3 152 ? 38.120 114.944 33.835 1.00 69.70 151 THR G N 1
ATOM 4681 C CA . THR G 3 152 ? 38.465 115.667 35.053 1.00 72.07 151 THR G CA 1
ATOM 4682 C C . THR G 3 152 ? 37.978 117.099 34.979 1.00 75.44 151 THR G C 1
ATOM 4683 O O . THR G 3 152 ? 37.757 117.629 33.891 1.00 74.81 151 THR G O 1
ATOM 4687 N N . LEU G 3 153 ? 37.811 117.720 36.143 1.00 79.55 152 LEU G N 1
ATOM 4688 C CA . LEU G 3 153 ? 37.362 119.105 36.225 1.00 84.98 152 LEU G CA 1
ATOM 4689 C C . LEU G 3 153 ? 38.440 120.057 35.730 1.00 90.63 152 LEU G C 1
ATOM 4690 O O . LEU G 3 153 ? 38.179 120.968 34.943 1.00 90.63 152 LEU G O 1
ATOM 4695 N N . ASN G 3 154 ? 39.655 119.838 36.216 1.00 95.82 153 ASN G N 1
ATOM 4696 C CA . ASN G 3 154 ? 40.803 120.654 35.856 1.00 101.81 153 ASN G CA 1
ATOM 4697 C C . ASN G 3 154 ? 40.991 120.737 34.347 1.00 104.12 153 ASN G C 1
ATOM 4698 O O . ASN G 3 154 ? 41.182 121.819 33.799 1.00 104.80 153 ASN G O 1
ATOM 4703 N N . SER G 3 155 ? 40.928 119.594 33.679 1.00 106.06 154 SER G N 1
ATOM 4704 C CA . SER G 3 155 ? 41.103 119.549 32.236 1.00 108.70 154 SER G CA 1
ATOM 4705 C C . SER G 3 155 ? 40.147 120.476 31.507 1.00 111.15 154 SER G C 1
ATOM 4706 O O . SER G 3 155 ? 40.299 120.698 30.306 1.00 111.97 154 SER G O 1
ATOM 4709 N N . LEU G 3 156 ? 39.159 121.009 32.223 1.00 112.96 155 LEU G N 1
ATOM 4710 C CA . LEU G 3 156 ? 38.187 121.917 31.617 1.00 115.35 155 LEU G CA 1
ATOM 4711 C C . LEU G 3 156 ? 38.767 123.322 31.482 1.00 117.04 155 LEU G C 1
ATOM 4712 O O . LEU G 3 156 ? 38.030 124.301 31.356 1.00 116.91 155 LEU G O 1
ATOM 4717 N N . ASN G 3 157 ? 40.095 123.408 31.502 1.00 118.60 156 ASN G N 1
ATOM 4718 C CA . ASN G 3 157 ? 40.795 124.682 31.386 1.00 119.71 156 ASN G CA 1
ATOM 4719 C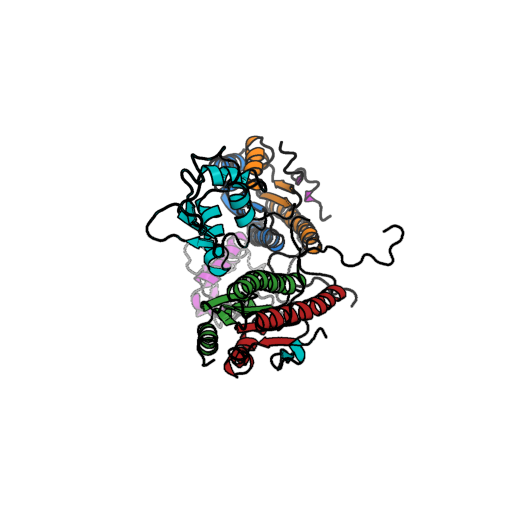 C . ASN G 3 157 ? 40.250 125.717 32.360 1.00 119.88 156 ASN G C 1
ATOM 4720 O O . ASN G 3 157 ? 39.803 126.790 31.889 1.00 68.26 156 ASN G O 1
ATOM 4726 N N . SER H 3 4 ? 65.472 139.721 71.469 1.00 124.13 3 SER H N 1
ATOM 4727 C CA . SER H 3 4 ? 65.563 139.534 72.950 1.00 123.88 3 SER H CA 1
ATOM 4728 C C . SER H 3 4 ? 64.176 139.383 73.586 1.00 122.98 3 SER H C 1
ATOM 4729 O O . SER H 3 4 ? 63.180 139.884 73.054 1.00 123.44 3 SER H O 1
ATOM 4732 N N . ALA H 3 5 ? 64.119 138.682 74.718 1.00 121.22 4 ALA H N 1
ATOM 4733 C CA . ALA H 3 5 ? 62.867 138.473 75.437 1.00 119.12 4 ALA H CA 1
ATOM 4734 C C . ALA H 3 5 ? 62.286 139.833 75.817 1.00 117.66 4 ALA H C 1
ATOM 4735 O O . ALA H 3 5 ? 62.450 140.299 76.947 1.00 117.61 4 ALA H O 1
ATOM 4737 N N . ILE H 3 6 ? 61.603 140.460 74.865 1.00 116.25 5 ILE H N 1
ATOM 4738 C CA . ILE H 3 6 ? 61.020 141.782 75.068 1.00 114.92 5 ILE H CA 1
ATOM 4739 C C . ILE H 3 6 ? 59.617 141.723 75.653 1.00 114.19 5 ILE H C 1
ATOM 4740 O O . ILE H 3 6 ? 59.095 140.645 75.930 1.00 115.16 5 ILE H O 1
ATOM 4745 N N . THR H 3 7 ? 59.018 142.896 75.840 1.00 112.73 6 THR H N 1
ATOM 4746 C CA . THR H 3 7 ? 57.664 143.022 76.372 1.00 111.18 6 THR H CA 1
ATOM 4747 C C . THR H 3 7 ? 57.114 144.364 75.901 1.00 109.63 6 THR H C 1
ATOM 4748 O O . THR H 3 7 ? 57.586 144.912 74.910 1.00 109.87 6 THR H O 1
ATOM 4752 N N . LEU H 3 8 ? 56.120 144.893 76.604 1.00 108.21 7 LEU H N 1
ATOM 4753 C CA . LEU H 3 8 ? 55.556 146.183 76.230 1.00 107.60 7 LEU H CA 1
ATOM 4754 C C . LEU H 3 8 ? 55.980 147.257 77.217 1.00 108.47 7 LEU H C 1
ATOM 4755 O O . LEU H 3 8 ? 56.552 148.275 76.828 1.00 109.07 7 LEU H O 1
ATOM 4760 N N . TRP H 3 9 ? 55.684 147.033 78.494 1.00 108.58 8 TRP H N 1
ATOM 4761 C CA . TRP H 3 9 ? 56.052 147.992 79.525 1.00 107.79 8 TRP H CA 1
ATOM 4762 C C . TRP H 3 9 ? 57.511 148.369 79.292 1.00 107.92 8 TRP H C 1
ATOM 4763 O O . TRP H 3 9 ? 57.884 149.541 79.372 1.00 108.35 8 TRP H O 1
ATOM 4774 N N . GLN H 3 10 ? 58.326 147.365 78.982 1.00 107.75 9 GLN H N 1
ATOM 4775 C CA . GLN H 3 10 ? 59.737 147.579 78.712 1.00 107.86 9 GLN H CA 1
ATOM 4776 C C . GLN H 3 10 ? 59.924 148.387 77.433 1.00 108.13 9 GLN H C 1
ATOM 4777 O O . GLN H 3 10 ? 60.800 149.245 77.362 1.00 108.69 9 GLN H O 1
ATOM 4783 N N . PHE H 3 11 ? 59.107 148.108 76.422 1.00 108.09 10 PHE H N 1
ATOM 4784 C CA . PHE H 3 11 ? 59.205 148.825 75.155 1.00 108.71 10 PHE H CA 1
ATOM 4785 C C . PHE H 3 11 ? 58.951 150.302 75.382 1.00 109.21 10 PHE H C 1
ATOM 4786 O O . PHE H 3 11 ? 59.820 151.134 75.137 1.00 109.61 10 PHE H O 1
ATOM 4794 N N . LEU H 3 12 ? 57.749 150.624 75.846 1.00 109.67 11 LEU H N 1
ATOM 4795 C CA . LEU H 3 12 ? 57.393 152.009 76.113 1.00 110.56 11 LEU H CA 1
ATOM 4796 C C . LEU H 3 12 ? 58.478 152.661 76.959 1.00 111.95 11 LEU H C 1
ATOM 4797 O O . LEU H 3 12 ? 58.941 153.761 76.658 1.00 112.31 11 LEU H O 1
ATOM 4802 N N . LEU H 3 13 ? 58.885 151.974 78.018 1.00 113.26 12 LEU H N 1
ATOM 4803 C CA . LEU H 3 13 ? 59.918 152.495 78.895 1.00 115.23 12 LEU H CA 1
ATOM 4804 C C . LEU H 3 13 ? 61.162 152.825 78.074 1.00 116.36 12 LEU H C 1
ATOM 4805 O O . LEU H 3 13 ? 61.580 153.981 77.993 1.00 116.70 12 LEU H O 1
ATOM 4810 N N . GLN H 3 14 ? 61.740 151.798 77.457 1.00 117.55 13 GLN H N 1
ATOM 4811 C CA . GLN H 3 14 ? 62.941 151.944 76.636 1.00 118.88 13 GLN H CA 1
ATOM 4812 C C . GLN H 3 14 ? 62.830 153.073 75.611 1.00 118.44 13 GLN H C 1
ATOM 4813 O O . GLN H 3 14 ? 63.839 153.555 75.100 1.00 118.74 13 GLN H O 1
ATOM 4819 N N . LEU H 3 15 ? 61.607 153.489 75.309 1.00 118.19 14 LEU H N 1
ATOM 4820 C CA . LEU H 3 15 ? 61.390 154.554 74.341 1.00 118.75 14 LEU H CA 1
ATOM 4821 C C . LEU H 3 15 ? 61.324 155.916 75.016 1.00 119.78 14 LEU H C 1
ATOM 4822 O O . LEU H 3 15 ? 61.575 156.941 74.387 1.00 120.08 14 LEU H O 1
ATOM 4827 N N . LEU H 3 16 ? 60.988 155.925 76.300 1.00 121.19 15 LEU H N 1
ATOM 4828 C CA . LEU H 3 16 ? 60.904 157.173 77.046 1.00 123.43 15 LEU H CA 1
ATOM 4829 C C . LEU H 3 16 ? 62.295 157.650 77.434 1.00 125.00 15 LEU H C 1
ATOM 4830 O O . LEU H 3 16 ? 62.465 158.409 78.388 1.00 125.07 15 LEU H O 1
ATOM 4835 N N . GLN H 3 17 ? 63.290 157.191 76.686 1.00 126.71 16 GLN H N 1
ATOM 4836 C CA . GLN H 3 17 ? 64.672 157.575 76.934 1.00 128.75 16 GLN H CA 1
ATOM 4837 C C . GLN H 3 17 ? 65.098 158.517 75.813 1.00 129.71 16 GLN H C 1
ATOM 4838 O O . GLN H 3 17 ? 65.483 159.664 76.056 1.00 129.96 16 GLN H O 1
ATOM 4844 N N . LYS H 3 18 ? 65.017 158.020 74.581 1.00 130.49 17 LYS H N 1
ATOM 4845 C CA . LYS H 3 18 ? 65.385 158.798 73.406 1.00 131.73 17 LYS H CA 1
ATOM 4846 C C . LYS H 3 18 ? 64.328 159.856 73.097 1.00 132.57 17 LYS H C 1
ATOM 4847 O O . LYS H 3 18 ? 63.206 159.540 72.687 1.00 132.27 17 LYS H O 1
ATOM 4853 N N . PRO H 3 19 ? 64.680 161.135 73.298 1.00 133.17 18 PRO H N 1
ATOM 4854 C CA . PRO H 3 19 ? 63.794 162.279 73.058 1.00 133.77 18 PRO H CA 1
ATOM 4855 C C . PRO H 3 19 ? 63.261 162.373 71.627 1.00 134.43 18 PRO H C 1
ATOM 4856 O O . PRO H 3 19 ? 62.345 163.147 71.349 1.00 134.43 18 PRO H O 1
ATOM 4860 N N . GLN H 3 20 ? 63.833 161.578 70.727 1.00 135.13 19 GLN H N 1
ATOM 4861 C CA . GLN H 3 20 ? 63.424 161.583 69.327 1.00 136.14 19 GLN H CA 1
ATOM 4862 C C . GLN H 3 20 ? 61.914 161.407 69.146 1.00 136.43 19 GLN H C 1
ATOM 4863 O O . GLN H 3 20 ? 61.401 161.502 68.029 1.00 136.69 19 GLN H O 1
ATOM 4869 N N . ASN H 3 21 ? 61.205 161.158 70.244 1.00 136.51 20 ASN H N 1
ATOM 4870 C CA . ASN H 3 21 ? 59.758 160.969 70.195 1.00 136.86 20 ASN H CA 1
ATOM 4871 C C . ASN H 3 21 ? 59.035 161.971 71.092 1.00 136.50 20 ASN H C 1
ATOM 4872 O O . ASN H 3 21 ? 57.920 161.716 71.545 1.00 136.59 20 ASN H O 1
ATOM 4877 N N . LYS H 3 22 ? 59.673 163.109 71.343 1.00 136.23 21 LYS H N 1
ATOM 4878 C CA . LYS H 3 22 ? 59.091 164.142 72.194 1.00 136.04 21 LYS H CA 1
ATOM 4879 C C . LYS H 3 22 ? 57.857 164.813 71.596 1.00 134.89 21 LYS H C 1
ATOM 4880 O O . LYS H 3 22 ? 57.584 165.983 71.867 1.00 135.41 21 LYS H O 1
ATOM 4886 N N . HIS H 3 23 ? 57.115 164.078 70.776 1.00 133.57 22 HIS H N 1
ATOM 4887 C CA . HIS H 3 23 ? 55.898 164.614 70.178 1.00 132.85 22 HIS H CA 1
ATOM 4888 C C . HIS H 3 23 ? 54.822 163.541 70.317 1.00 131.32 22 HIS H C 1
ATOM 4889 O O . HIS H 3 23 ? 53.662 163.743 69.953 1.00 131.12 22 HIS H O 1
ATOM 4896 N N . MET H 3 24 ? 55.230 162.398 70.860 1.00 129.49 23 MET H N 1
ATOM 4897 C CA . MET H 3 24 ? 54.340 161.266 71.069 1.00 126.60 23 MET H CA 1
ATOM 4898 C C . MET H 3 24 ? 54.462 160.722 72.491 1.00 124.58 23 MET H C 1
ATOM 4899 O O . MET H 3 24 ? 53.462 160.386 73.113 1.00 124.05 23 MET H O 1
ATOM 4904 N N . ILE H 3 25 ? 55.682 160.636 73.009 1.00 122.78 24 ILE H N 1
ATOM 4905 C CA . ILE H 3 25 ? 55.874 160.130 74.365 1.00 121.37 24 ILE H CA 1
ATOM 4906 C C . ILE H 3 25 ? 56.960 160.825 75.175 1.00 120.98 24 ILE H C 1
ATOM 4907 O O . ILE H 3 25 ? 58.124 160.892 74.776 1.00 121.02 24 ILE H O 1
ATOM 4912 N N . CYS H 3 26 ? 56.554 161.327 76.333 1.00 120.33 25 CYS H N 1
ATOM 4913 C CA . CYS H 3 26 ? 57.443 162.017 77.253 1.00 118.83 25 CYS H CA 1
ATOM 4914 C C . CYS H 3 26 ? 57.112 161.503 78.648 1.00 117.54 25 CYS H C 1
ATOM 4915 O O . CYS H 3 26 ? 57.059 160.293 78.872 1.00 117.83 25 CYS H O 1
ATOM 4918 N N . TRP H 3 27 ? 56.890 162.420 79.583 1.00 115.62 26 TRP H N 1
ATOM 4919 C CA . TRP H 3 27 ? 56.540 162.051 80.949 1.00 113.88 26 TRP H CA 1
ATOM 4920 C C . TRP H 3 27 ? 55.646 163.126 81.545 1.00 112.63 26 TRP H C 1
ATOM 4921 O O . TRP H 3 27 ? 55.014 163.892 80.815 1.00 111.86 26 TRP H O 1
ATOM 4932 N N . THR H 3 28 ? 55.598 163.184 82.871 1.00 112.15 27 THR H N 1
ATOM 4933 C CA . THR H 3 28 ? 54.776 164.168 83.556 1.00 113.17 27 THR H CA 1
ATOM 4934 C C . THR H 3 28 ? 55.115 164.202 85.043 1.00 114.43 27 THR H C 1
ATOM 4935 O O . THR H 3 28 ? 54.423 164.839 85.838 1.00 114.57 27 THR H O 1
ATOM 4939 N N . SER H 3 29 ? 56.189 163.510 85.411 1.00 115.58 28 SER H N 1
ATOM 4940 C CA . SER H 3 29 ? 56.634 163.462 86.800 1.00 117.44 28 SER H CA 1
ATOM 4941 C C . SER H 3 29 ? 57.755 162.453 87.002 1.00 118.67 28 SER H C 1
ATOM 4942 O O . SER H 3 29 ? 57.937 161.533 86.202 1.00 118.68 28 SER H O 1
ATOM 4945 N N . ASN H 3 30 ? 58.504 162.638 88.083 1.00 120.26 29 ASN H N 1
ATOM 4946 C CA . ASN H 3 30 ? 59.604 161.749 88.414 1.00 121.70 29 ASN H CA 1
ATOM 4947 C C . ASN H 3 30 ? 59.095 160.701 89.392 1.00 121.86 29 ASN H C 1
ATOM 4948 O O . ASN H 3 30 ? 59.848 160.194 90.228 1.00 122.25 29 ASN H O 1
ATOM 4953 N N . ASP H 3 31 ? 57.802 160.398 89.286 1.00 121.40 30 ASP H N 1
ATOM 4954 C CA . ASP H 3 31 ? 57.161 159.398 90.132 1.00 120.46 30 ASP H CA 1
ATOM 4955 C C . ASP H 3 31 ? 56.826 158.189 89.271 1.00 119.35 30 ASP H C 1
ATOM 4956 O O . ASP H 3 31 ? 56.771 157.060 89.760 1.00 119.63 30 ASP H O 1
ATOM 4961 N N . GLY H 3 32 ? 56.610 158.441 87.982 1.00 118.19 31 GLY H N 1
ATOM 4962 C CA . GLY H 3 32 ? 56.284 157.374 87.057 1.00 116.37 31 GLY H CA 1
ATOM 4963 C C . GLY H 3 32 ? 55.377 157.788 85.911 1.00 114.86 31 GLY H C 1
ATOM 4964 O O . GLY H 3 32 ? 55.502 157.264 84.803 1.00 114.43 31 GLY H O 1
ATOM 4965 N N . GLN H 3 33 ? 54.469 158.728 86.165 1.00 113.19 32 GLN H N 1
ATOM 4966 C CA . GLN H 3 33 ? 53.533 159.181 85.137 1.00 111.04 32 GLN H CA 1
ATOM 4967 C C . GLN H 3 33 ? 54.196 159.463 83.799 1.00 109.75 32 GLN H C 1
ATOM 4968 O O . GLN H 3 33 ? 55.417 159.559 83.701 1.00 109.31 32 GLN H O 1
ATOM 4974 N N . PHE H 3 34 ? 53.371 159.592 82.768 1.00 109.34 33 PHE H N 1
ATOM 4975 C CA . PHE H 3 34 ? 53.839 159.890 81.423 1.00 109.80 33 PHE H CA 1
ATOM 4976 C C . PHE H 3 34 ? 52.632 160.041 80.502 1.00 108.86 33 PHE H C 1
ATOM 4977 O O . PHE H 3 34 ? 51.488 159.928 80.948 1.00 108.68 33 PHE H O 1
ATOM 4985 N N . LYS H 3 35 ? 52.874 160.304 79.224 1.00 107.43 34 LYS H N 1
ATOM 4986 C CA . LYS H 3 35 ? 51.769 160.485 78.300 1.00 105.76 34 LYS H CA 1
ATOM 4987 C C . LYS H 3 35 ? 52.112 160.194 76.853 1.00 105.76 34 LYS H C 1
ATOM 4988 O O . LYS H 3 35 ? 53.241 160.403 76.407 1.00 105.12 34 LYS H O 1
ATOM 4994 N N . LEU H 3 36 ? 51.110 159.706 76.128 1.00 106.42 35 LEU H N 1
ATOM 4995 C CA . LEU H 3 36 ? 51.249 159.370 74.721 1.00 107.36 35 LEU H CA 1
ATOM 4996 C C . LEU H 3 36 ? 50.656 160.480 73.872 1.00 108.06 35 LEU H C 1
ATOM 4997 O O . LEU H 3 36 ? 49.529 160.373 73.386 1.00 107.66 35 LEU H O 1
ATOM 5002 N N . LEU H 3 37 ? 51.429 161.548 73.708 1.00 109.56 36 LEU H N 1
ATOM 5003 C CA . LEU H 3 37 ? 51.015 162.701 72.921 1.00 111.55 36 LEU H CA 1
ATOM 5004 C C . LEU H 3 37 ? 50.221 162.272 71.691 1.00 112.01 36 LEU H C 1
ATOM 5005 O O . LEU H 3 37 ? 49.038 162.600 71.559 1.00 111.18 36 LEU H O 1
ATOM 5010 N N . GLN H 3 38 ? 50.873 161.538 70.794 1.00 112.95 37 GLN H N 1
ATOM 5011 C CA . GLN H 3 38 ? 50.208 161.053 69.590 1.00 114.41 37 GLN H CA 1
ATOM 5012 C C . GLN H 3 38 ? 49.694 159.627 69.792 1.00 114.25 37 GLN H C 1
ATOM 5013 O O . GLN H 3 38 ? 48.604 159.276 69.330 1.00 113.69 37 GLN H O 1
ATOM 5019 N N . ALA H 3 39 ? 50.489 158.817 70.487 1.00 114.09 38 ALA H N 1
ATOM 5020 C CA . ALA H 3 39 ? 50.140 157.432 70.785 1.00 113.29 38 ALA H CA 1
ATOM 5021 C C . ALA H 3 39 ? 50.053 156.556 69.542 1.00 112.46 38 ALA H C 1
ATOM 5022 O O . ALA H 3 39 ? 50.858 155.645 69.354 1.00 111.95 38 ALA H O 1
ATOM 5024 N N . GLU H 3 40 ? 49.063 156.835 68.704 1.00 111.97 39 GLU H N 1
ATOM 5025 C CA . GLU H 3 40 ? 48.851 156.080 67.481 1.00 112.04 39 GLU H CA 1
ATOM 5026 C C . GLU H 3 40 ? 50.173 155.658 66.859 1.00 112.07 39 GLU H C 1
ATOM 5027 O O . GLU H 3 40 ? 50.346 154.504 66.473 1.00 111.86 39 GLU H O 1
ATOM 5033 N N . GLU H 3 41 ? 51.107 156.597 66.764 1.00 112.51 40 GLU H N 1
ATOM 5034 C CA . GLU H 3 41 ? 52.407 156.297 66.183 1.00 112.36 40 GLU H CA 1
ATOM 5035 C C . GLU H 3 41 ? 53.091 155.235 67.030 1.00 111.20 40 GLU H C 1
ATOM 5036 O O . GLU H 3 41 ? 53.539 154.217 66.510 1.00 110.20 40 GLU H O 1
ATOM 5042 N N . VAL H 3 42 ? 53.161 155.473 68.337 1.00 110.55 41 VAL H N 1
ATOM 5043 C CA . VAL H 3 42 ? 53.780 154.522 69.253 1.00 109.50 41 VAL H CA 1
ATOM 5044 C C . VAL H 3 42 ? 53.219 153.151 68.910 1.00 109.41 41 VAL H C 1
ATOM 5045 O O . VAL H 3 42 ? 53.916 152.139 69.000 1.00 110.06 41 VAL H O 1
ATOM 5049 N N . ALA H 3 43 ? 51.950 153.130 68.511 1.00 108.55 42 ALA H N 1
ATOM 5050 C CA . ALA H 3 43 ? 51.295 151.889 68.129 1.00 108.11 42 ALA H CA 1
ATOM 5051 C C . ALA H 3 43 ? 52.014 151.370 66.894 1.00 108.48 42 ALA H C 1
ATOM 5052 O O . ALA H 3 43 ? 52.513 150.246 66.882 1.00 108.05 42 ALA H O 1
ATOM 5054 N N . ARG H 3 44 ? 52.068 152.198 65.855 1.00 109.01 43 ARG H N 1
ATOM 5055 C CA . ARG H 3 44 ? 52.749 151.815 64.626 1.00 109.45 43 ARG H CA 1
ATOM 5056 C C . ARG H 3 44 ? 54.139 151.339 65.015 1.00 108.65 43 ARG H C 1
ATOM 5057 O O . ARG H 3 44 ? 54.684 150.409 64.420 1.00 108.15 43 ARG H O 1
ATOM 5065 N N . LEU H 3 45 ? 54.697 151.994 66.031 1.00 108.34 44 LEU H N 1
ATOM 5066 C CA . LEU H 3 45 ? 56.024 151.680 66.543 1.00 107.83 44 LEU H CA 1
ATOM 5067 C C . LEU H 3 45 ? 55.994 150.363 67.295 1.00 107.40 44 LEU H C 1
ATOM 5068 O O . LEU H 3 45 ? 57.025 149.722 67.497 1.00 106.89 44 LEU H O 1
ATOM 5073 N N . TRP H 3 46 ? 54.799 149.969 67.715 1.00 107.44 45 TRP H N 1
ATOM 5074 C CA . TRP H 3 46 ? 54.623 148.718 68.433 1.00 107.18 45 TRP H CA 1
ATOM 5075 C C . TRP H 3 46 ? 54.541 147.603 67.399 1.00 107.10 45 TRP H C 1
ATOM 5076 O O . TRP H 3 46 ? 55.031 146.498 67.621 1.00 106.56 45 TRP H O 1
ATOM 5087 N N . GLY H 3 47 ? 53.925 147.913 66.262 1.00 107.64 46 GLY H N 1
ATOM 5088 C CA . GLY H 3 47 ? 53.785 146.939 65.196 1.00 108.26 46 GLY H CA 1
ATOM 5089 C C . GLY H 3 47 ? 55.114 146.483 64.620 1.00 108.49 46 GLY H C 1
ATOM 5090 O O . GLY H 3 47 ? 55.385 145.281 64.542 1.00 108.30 46 GLY H O 1
ATOM 5091 N N . ILE H 3 48 ? 55.943 147.439 64.208 1.00 108.73 47 ILE H N 1
ATOM 5092 C CA . ILE H 3 48 ? 57.249 147.118 63.645 1.00 109.10 47 ILE H CA 1
ATOM 5093 C C . ILE H 3 48 ? 57.906 146.080 64.539 1.00 108.17 47 ILE H C 1
ATOM 5094 O O . ILE H 3 48 ? 58.652 145.219 64.078 1.00 108.00 47 ILE H O 1
ATOM 5099 N N . ARG H 3 49 ? 57.614 146.176 65.830 1.00 107.94 48 ARG H N 1
ATOM 5100 C CA . ARG H 3 49 ? 58.148 145.249 66.809 1.00 108.83 48 ARG H CA 1
ATOM 5101 C C . ARG H 3 49 ? 57.151 144.095 66.864 1.00 110.25 48 ARG H C 1
ATOM 5102 O O . ARG H 3 49 ? 55.959 144.316 67.081 1.00 110.77 48 ARG H O 1
ATOM 5110 N N . LYS H 3 50 ? 57.633 142.871 66.662 1.00 110.76 49 LYS H N 1
ATOM 5111 C CA . LYS H 3 50 ? 56.761 141.698 66.669 1.00 109.82 49 LYS H CA 1
ATOM 5112 C C . LYS H 3 50 ? 55.725 141.900 65.565 1.00 109.73 49 LYS H C 1
ATOM 5113 O O . LYS H 3 50 ? 54.545 142.112 65.834 1.00 109.60 49 LYS H O 1
ATOM 5119 N N . ASN H 3 51 ? 56.193 141.833 64.323 1.00 110.07 50 ASN H N 1
ATOM 5120 C CA . ASN H 3 51 ? 55.362 142.041 63.143 1.00 111.25 50 ASN H CA 1
ATOM 5121 C C . ASN H 3 51 ? 53.852 141.956 63.340 1.00 110.56 50 ASN H C 1
ATOM 5122 O O . ASN H 3 51 ? 53.232 140.912 63.142 1.00 110.69 50 ASN H O 1
ATOM 5127 N N . LYS H 3 52 ? 53.274 143.083 63.731 1.00 110.11 51 LYS H N 1
ATOM 5128 C CA . LYS H 3 52 ? 51.841 143.209 63.942 1.00 109.82 51 LYS H CA 1
ATOM 5129 C C . LYS H 3 52 ? 51.450 144.521 63.280 1.00 109.61 51 LYS H C 1
ATOM 5130 O O . LYS H 3 52 ? 50.906 145.419 63.916 1.00 109.54 51 LYS H O 1
ATOM 5136 N N . PRO H 3 53 ? 51.722 144.636 61.975 1.00 109.33 52 PRO H N 1
ATOM 5137 C CA . PRO H 3 53 ? 51.434 145.818 61.157 1.00 109.53 52 PRO H CA 1
ATOM 5138 C C . PRO H 3 53 ? 50.069 146.448 61.394 1.00 108.72 52 PRO H C 1
ATOM 5139 O O . PRO H 3 53 ? 49.813 147.578 60.972 1.00 109.20 52 PRO H O 1
ATOM 5143 N N . ASN H 3 54 ? 49.196 145.720 62.074 1.00 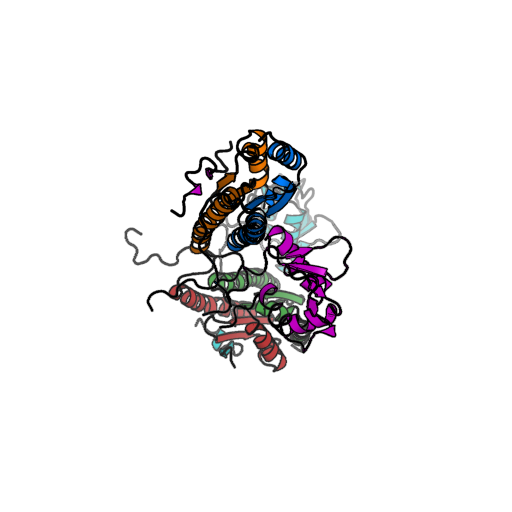106.83 53 ASN H N 1
ATOM 5144 C CA . ASN H 3 54 ? 47.859 146.217 62.341 1.00 105.01 53 ASN H CA 1
ATOM 5145 C C . ASN H 3 54 ? 47.781 146.753 63.762 1.00 102.35 53 ASN H C 1
ATOM 5146 O O . ASN H 3 54 ? 46.889 147.536 64.098 1.00 102.49 53 ASN H O 1
ATOM 5151 N N . MET H 3 55 ? 48.728 146.328 64.589 1.00 98.75 54 MET H N 1
ATOM 5152 C CA . MET H 3 55 ? 48.786 146.757 65.977 1.00 95.15 54 MET H CA 1
ATOM 5153 C C . MET H 3 55 ? 48.565 148.252 66.087 1.00 92.68 54 MET H C 1
ATOM 5154 O O . MET H 3 55 ? 49.309 149.039 65.509 1.00 92.11 54 MET H O 1
ATOM 5159 N N . ASN H 3 56 ? 47.536 148.641 66.828 1.00 90.44 55 ASN H N 1
ATOM 5160 C CA . ASN H 3 56 ? 47.232 150.051 67.015 1.00 88.42 55 ASN H CA 1
ATOM 5161 C C . ASN H 3 56 ? 46.918 150.320 68.481 1.00 87.39 55 ASN H C 1
ATOM 5162 O O . ASN H 3 56 ? 46.820 149.387 69.277 1.00 88.78 55 ASN H O 1
ATOM 5167 N N . TYR H 3 57 ? 46.752 151.591 68.834 1.00 84.37 56 TYR H N 1
ATOM 5168 C CA . TYR H 3 57 ? 46.466 151.960 70.215 1.00 81.94 56 TYR H CA 1
ATOM 5169 C C . TYR H 3 57 ? 45.312 151.148 70.813 1.00 82.37 56 TYR H C 1
ATOM 5170 O O . TYR H 3 57 ? 45.461 150.561 71.882 1.00 80.97 56 TYR H O 1
ATOM 5179 N N . ASP H 3 58 ? 44.174 151.093 70.124 1.00 83.59 57 ASP H N 1
ATOM 5180 C CA . ASP H 3 58 ? 43.026 150.340 70.630 1.00 85.18 57 ASP H CA 1
ATOM 5181 C C . ASP H 3 58 ? 43.420 148.944 71.097 1.00 84.94 57 ASP H C 1
ATOM 5182 O O . ASP H 3 58 ? 42.674 148.296 71.831 1.00 85.65 57 ASP H O 1
ATOM 5187 N N . LYS H 3 59 ? 44.586 148.482 70.654 1.00 83.67 58 LYS H N 1
ATOM 5188 C CA . LYS H 3 59 ? 45.090 147.168 71.030 1.00 82.07 58 LYS H CA 1
ATOM 5189 C C . LYS H 3 59 ? 46.160 147.316 72.098 1.00 81.42 58 LYS H C 1
ATOM 5190 O O . LYS H 3 59 ? 46.081 146.686 73.153 1.00 82.02 58 LYS H O 1
ATOM 5196 N N . LEU H 3 60 ? 47.167 148.142 71.822 1.00 80.47 59 LEU H N 1
ATOM 5197 C CA . LEU H 3 60 ? 48.236 148.369 72.786 1.00 78.77 59 LEU H CA 1
ATOM 5198 C C . LEU H 3 60 ? 47.581 148.863 74.078 1.00 77.21 59 LEU H C 1
ATOM 5199 O O . LEU H 3 60 ? 48.024 148.542 75.183 1.00 75.55 59 LEU H O 1
ATOM 5204 N N . SER H 3 61 ? 46.511 149.637 73.922 1.00 76.22 60 SER H N 1
ATOM 5205 C CA . SER H 3 61 ? 45.782 150.161 75.064 1.00 76.44 60 SER H CA 1
ATOM 5206 C C . SER H 3 61 ? 45.279 149.003 75.911 1.00 77.93 60 SER H C 1
ATOM 5207 O O . SER H 3 61 ? 45.599 148.908 77.094 1.00 78.33 60 SER H O 1
ATOM 5210 N N . ARG H 3 62 ? 44.493 148.120 75.305 1.00 78.17 61 ARG H N 1
ATOM 5211 C CA . ARG H 3 62 ? 43.982 146.970 76.025 1.00 77.40 61 ARG H CA 1
ATOM 5212 C C . ARG H 3 62 ? 45.188 146.326 76.688 1.00 78.44 61 ARG H C 1
ATOM 5213 O O . ARG H 3 62 ? 45.210 146.133 77.902 1.00 79.60 61 ARG H O 1
ATOM 5221 N N . ALA H 3 63 ? 46.198 146.012 75.883 1.00 78.46 62 ALA H N 1
ATOM 5222 C CA . ALA H 3 63 ? 47.419 145.413 76.396 1.00 79.99 62 ALA H CA 1
ATOM 5223 C C . ALA H 3 63 ? 47.763 146.092 77.715 1.00 81.49 62 ALA H C 1
ATOM 5224 O O . ALA H 3 63 ? 47.937 145.436 78.744 1.00 82.09 62 ALA H O 1
ATOM 5226 N N . LEU H 3 64 ? 47.850 147.417 77.672 1.00 82.37 63 LEU H N 1
ATOM 5227 C CA . LEU H 3 64 ? 48.149 148.200 78.862 1.00 82.49 63 LEU H CA 1
ATOM 5228 C C . LEU H 3 64 ? 47.104 147.916 79.934 1.00 82.61 63 LEU H C 1
ATOM 5229 O O . LEU H 3 64 ? 47.439 147.570 81.067 1.00 82.99 63 LEU H O 1
ATOM 5234 N N . ARG H 3 65 ? 45.835 148.063 79.562 1.00 81.92 64 ARG H N 1
ATOM 5235 C CA . ARG H 3 65 ? 44.738 147.848 80.492 1.00 81.83 64 ARG H CA 1
ATOM 5236 C C . ARG H 3 65 ? 44.945 146.610 81.343 1.00 83.44 64 ARG H C 1
ATOM 5237 O O . ARG H 3 65 ? 44.534 146.578 82.502 1.00 84.90 64 ARG H O 1
ATOM 5245 N N . TYR H 3 66 ? 45.584 145.588 80.791 1.00 83.51 65 TYR H N 1
ATOM 5246 C CA . TYR H 3 66 ? 45.801 144.403 81.594 1.00 83.71 65 TYR H CA 1
ATOM 5247 C C . TYR H 3 66 ? 46.701 144.767 82.756 1.00 83.46 65 TYR H C 1
ATOM 5248 O O . TYR H 3 66 ? 46.362 144.504 83.905 1.00 84.68 65 TYR H O 1
ATOM 5257 N N . TYR H 3 67 ? 47.835 145.393 82.461 1.00 82.13 66 TYR H N 1
ATOM 5258 C CA . TYR H 3 67 ? 48.774 145.786 83.504 1.00 80.64 66 TYR H CA 1
ATOM 5259 C C . TYR H 3 67 ? 48.046 146.247 84.755 1.00 79.22 66 TYR H C 1
ATOM 5260 O O . TYR H 3 67 ? 48.412 145.876 85.864 1.00 78.96 66 TYR H O 1
ATOM 5269 N N . TYR H 3 68 ? 47.009 147.054 84.572 1.00 77.22 67 TYR H N 1
ATOM 5270 C CA . TYR H 3 68 ? 46.234 147.544 85.702 1.00 76.97 67 TYR H CA 1
ATOM 5271 C C . TYR H 3 68 ? 46.088 146.451 86.769 1.00 78.06 67 TYR H C 1
ATOM 5272 O O . TYR H 3 68 ? 46.007 146.748 87.957 1.00 79.49 67 TYR H O 1
ATOM 5281 N N . VAL H 3 69 ? 46.050 145.189 86.346 1.00 79.78 68 VAL H N 1
ATOM 5282 C CA . VAL H 3 69 ? 45.873 144.078 87.281 1.00 80.60 68 VAL H CA 1
ATOM 5283 C C . VAL H 3 69 ? 47.139 143.300 87.602 1.00 81.75 68 VAL H C 1
ATOM 5284 O O . VAL H 3 69 ? 47.160 142.485 88.526 1.00 81.52 68 VAL H O 1
ATOM 5288 N N . LYS H 3 70 ? 48.187 143.535 86.826 1.00 83.86 69 LYS H N 1
ATOM 5289 C CA . LYS H 3 70 ? 49.463 142.872 87.058 1.00 86.14 69 LYS H CA 1
ATOM 5290 C C . LYS H 3 70 ? 50.349 143.873 87.801 1.00 87.88 69 LYS H C 1
ATOM 5291 O O . LYS H 3 70 ? 51.532 143.627 88.031 1.00 87.93 69 LYS H O 1
ATOM 5297 N N . ASN H 3 71 ? 49.753 145.000 88.184 1.00 89.76 70 ASN H N 1
ATOM 5298 C CA . ASN H 3 71 ? 50.474 146.054 88.881 1.00 91.68 70 ASN H CA 1
ATOM 5299 C C . ASN H 3 71 ? 51.783 146.348 88.170 1.00 91.69 70 ASN H C 1
ATOM 5300 O O . ASN H 3 71 ? 52.858 146.278 88.761 1.00 92.40 70 ASN H O 1
ATOM 5305 N N . ILE H 3 72 ? 51.677 146.667 86.888 1.00 90.76 71 ILE H N 1
ATOM 5306 C CA . ILE H 3 72 ? 52.837 146.990 86.073 1.00 90.03 71 ILE H CA 1
ATOM 5307 C C . ILE H 3 72 ? 52.639 148.407 85.553 1.00 89.56 71 ILE H C 1
ATOM 5308 O O . ILE H 3 72 ? 53.597 149.129 85.294 1.00 90.50 71 ILE H O 1
ATOM 5313 N N . ILE H 3 73 ? 51.377 148.795 85.415 1.00 87.95 72 ILE H N 1
ATOM 5314 C CA . ILE H 3 73 ? 51.013 150.118 84.931 1.00 86.67 72 ILE H CA 1
ATOM 5315 C C . ILE H 3 73 ? 49.604 150.453 85.397 1.00 88.16 72 ILE H C 1
ATOM 5316 O O . ILE H 3 73 ? 48.723 149.595 85.396 1.00 89.33 72 ILE H O 1
ATOM 5321 N N . LYS H 3 74 ? 49.397 151.699 85.802 1.00 88.45 73 LYS H N 1
ATOM 5322 C CA . LYS H 3 74 ? 48.089 152.143 86.248 1.00 88.96 73 LYS H CA 1
ATOM 5323 C C . LYS H 3 74 ? 47.622 153.193 85.258 1.00 88.82 73 LYS H C 1
ATOM 5324 O O . LYS H 3 74 ? 48.340 153.530 84.321 1.00 88.23 73 LYS H O 1
ATOM 5326 N N . LYS H 3 75 ? 46.418 153.707 85.460 1.00 89.43 74 LYS H N 1
ATOM 5327 C CA . LYS H 3 75 ? 45.879 154.717 84.567 1.00 91.42 74 LYS H CA 1
ATOM 5328 C C . LYS H 3 75 ? 45.756 156.043 85.287 1.00 93.34 74 LYS H C 1
ATOM 5329 O O . LYS H 3 75 ? 45.259 156.102 86.410 1.00 93.74 74 LYS H O 1
ATOM 5335 N N . VAL H 3 76 ? 46.220 157.106 84.642 1.00 94.63 75 VAL H N 1
ATOM 5336 C CA . VAL H 3 76 ? 46.132 158.436 85.219 1.00 94.31 75 VAL H CA 1
ATOM 5337 C C . VAL H 3 76 ? 44.741 158.945 84.895 1.00 93.96 75 VAL H C 1
ATOM 5338 O O . VAL H 3 76 ? 44.503 159.486 83.820 1.00 93.49 75 VAL H O 1
ATOM 5342 N N . ASN H 3 77 ? 43.823 158.744 85.831 1.00 94.19 76 ASN H N 1
ATOM 5343 C CA . ASN H 3 77 ? 42.435 159.159 85.668 1.00 95.31 76 ASN H CA 1
ATOM 5344 C C . ASN H 3 77 ? 42.351 160.592 85.143 1.00 95.88 76 ASN H C 1
ATOM 5345 O O . ASN H 3 77 ? 43.349 161.318 85.125 1.00 95.59 76 ASN H O 1
ATOM 5350 N N . GLY H 3 78 ? 41.155 160.986 84.711 1.00 96.44 77 GLY H N 1
ATOM 5351 C CA . GLY H 3 78 ? 40.943 162.331 84.202 1.00 95.95 77 GLY H CA 1
ATOM 5352 C C . GLY H 3 78 ? 41.635 162.637 82.886 1.00 95.30 77 GLY H C 1
ATOM 5353 O O . GLY H 3 78 ? 40.999 162.637 81.831 1.00 95.39 77 GLY H O 1
ATOM 5354 N N . GLN H 3 79 ? 42.937 162.903 82.946 1.00 94.31 78 GLN H N 1
ATOM 5355 C CA . GLN H 3 79 ? 43.707 163.224 81.752 1.00 93.89 78 GLN H CA 1
ATOM 5356 C C . GLN H 3 79 ? 43.823 162.037 80.798 1.00 93.47 78 GLN H C 1
ATOM 5357 O O . GLN H 3 79 ? 44.013 160.901 81.226 1.00 93.73 78 GLN H O 1
ATOM 5358 N N . LYS H 3 80 ? 43.701 162.312 79.503 1.00 93.11 79 LYS H N 1
ATOM 5359 C CA . LYS H 3 80 ? 43.790 161.279 78.479 1.00 91.80 79 LYS H CA 1
ATOM 5360 C C . LYS H 3 80 ? 45.235 160.846 78.258 1.00 91.48 79 LYS H C 1
ATOM 5361 O O . LYS H 3 80 ? 46.151 161.377 78.875 1.00 91.48 79 LYS H O 1
ATOM 5363 N N . PHE H 3 81 ? 45.414 159.866 77.379 1.00 91.99 80 PHE H N 1
ATOM 5364 C CA . PHE H 3 81 ? 46.720 159.321 77.020 1.00 93.45 80 PHE H CA 1
ATOM 5365 C C . PHE H 3 81 ? 47.779 159.332 78.118 1.00 94.52 80 PHE H C 1
ATOM 5366 O O . PHE H 3 81 ? 48.973 159.338 77.823 1.00 95.28 80 PHE H O 1
ATOM 5374 N N . VAL H 3 82 ? 47.363 159.321 79.377 1.00 94.95 81 VAL H N 1
ATOM 5375 C CA . VAL H 3 82 ? 48.340 159.342 80.457 1.00 96.41 81 VAL H CA 1
ATOM 5376 C C . VAL H 3 82 ? 48.230 158.160 81.403 1.00 96.67 81 VAL H C 1
ATOM 5377 O O . VAL H 3 82 ? 47.144 157.827 81.877 1.00 96.88 81 VAL H O 1
ATOM 5381 N N . TYR H 3 83 ? 49.369 157.532 81.672 1.00 96.61 82 TYR H N 1
ATOM 5382 C CA . TYR H 3 83 ? 49.416 156.396 82.576 1.00 96.60 82 TYR H CA 1
ATOM 5383 C C . TYR H 3 83 ? 50.513 156.613 83.603 1.00 97.56 82 TYR H C 1
ATOM 5384 O O . TYR H 3 83 ? 51.015 157.725 83.748 1.00 97.92 82 TYR H O 1
ATOM 5393 N N . LYS H 3 84 ? 50.901 155.551 84.298 1.00 99.01 83 LYS H N 1
ATOM 5394 C CA . LYS H 3 84 ? 51.913 155.668 85.340 1.00 100.96 83 LYS H CA 1
ATOM 5395 C C . LYS H 3 84 ? 52.430 154.307 85.791 1.00 101.65 83 LYS H C 1
ATOM 5396 O O . LYS H 3 84 ? 51.660 153.502 86.303 1.00 102.72 83 LYS H O 1
ATOM 5402 N N . PHE H 3 85 ? 53.724 154.046 85.619 1.00 102.08 84 PHE H N 1
ATOM 5403 C CA . PHE H 3 85 ? 54.280 152.761 86.039 1.00 103.74 84 PHE H CA 1
ATOM 5404 C C . PHE H 3 85 ? 54.197 152.627 87.555 1.00 106.49 84 PHE H C 1
ATOM 5405 O O . PHE H 3 85 ? 54.786 153.420 88.284 1.00 106.41 84 PHE H O 1
ATOM 5413 N N . VAL H 3 86 ? 53.463 151.614 88.009 1.00 109.54 85 VAL H N 1
ATOM 5414 C CA . VAL H 3 86 ? 53.260 151.333 89.431 1.00 113.38 85 VAL H CA 1
ATOM 5415 C C . VAL H 3 86 ? 54.390 151.799 90.346 1.00 115.45 85 VAL H C 1
ATOM 5416 O O . VAL H 3 86 ? 54.233 152.760 91.103 1.00 115.72 85 VAL H O 1
ATOM 5420 N N . SER H 3 87 ? 55.522 151.108 90.290 1.00 117.21 86 SER H N 1
ATOM 5421 C CA . SER H 3 87 ? 56.665 151.479 91.105 1.00 119.49 86 SER H CA 1
ATOM 5422 C C . SER H 3 87 ? 57.784 151.970 90.198 1.00 121.42 86 SER H C 1
ATOM 5423 O O . SER H 3 87 ? 58.360 151.209 89.416 1.00 121.62 86 SER H O 1
ATOM 5426 N N . TYR H 3 88 ? 58.072 153.262 90.310 1.00 122.80 87 TYR H N 1
ATOM 5427 C CA . TYR H 3 88 ? 59.094 153.915 89.500 1.00 123.65 87 TYR H CA 1
ATOM 5428 C C . TYR H 3 88 ? 60.037 154.704 90.401 1.00 123.35 87 TYR H C 1
ATOM 5429 O O . TYR H 3 88 ? 59.606 155.330 91.368 1.00 123.23 87 TYR H O 1
ATOM 5438 N N . PRO H 3 89 ? 61.335 154.723 90.067 1.00 123.26 88 PRO H N 1
ATOM 5439 C CA . PRO H 3 89 ? 61.911 153.975 88.945 1.00 123.85 88 PRO H CA 1
ATOM 5440 C C . PRO H 3 89 ? 62.569 152.693 89.412 1.00 125.13 88 PRO H C 1
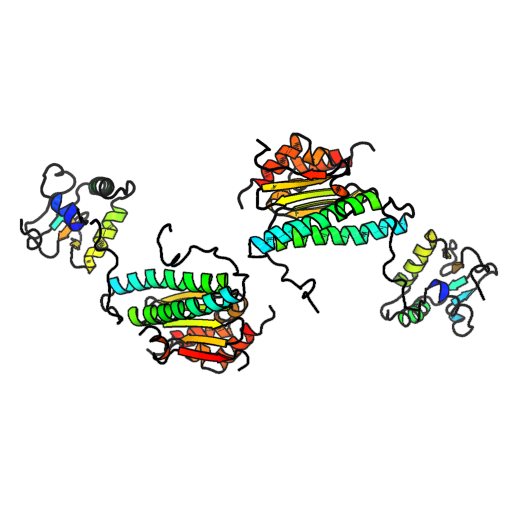ATOM 5441 O O . PRO H 3 89 ? 63.577 152.255 88.853 1.00 125.32 88 PRO H O 1
ATOM 5445 N N . GLU H 3 90 ? 61.994 152.092 90.449 1.00 126.34 89 GLU H N 1
ATOM 5446 C CA . GLU H 3 90 ? 62.516 150.853 91.011 1.00 127.68 89 GLU H CA 1
ATOM 5447 C C . GLU H 3 90 ? 62.706 149.777 89.943 1.00 128.19 89 GLU H C 1
ATOM 5448 O O . GLU H 3 90 ? 63.539 148.882 90.093 1.00 127.59 89 GLU H O 1
ATOM 5454 N N . ILE H 3 91 ? 61.934 149.867 88.864 1.00 129.18 90 ILE H N 1
ATOM 5455 C CA . ILE H 3 91 ? 62.031 148.888 87.792 1.00 130.62 90 ILE H CA 1
ATOM 5456 C C . ILE H 3 91 ? 63.174 149.217 86.840 1.00 131.80 90 ILE H C 1
ATOM 5457 O O . ILE H 3 91 ? 63.798 148.316 86.280 1.00 131.61 90 ILE H O 1
ATOM 5462 N N . LEU H 3 92 ? 63.449 150.507 86.662 1.00 133.48 91 LEU H N 1
ATOM 5463 C CA . LEU H 3 92 ? 64.518 150.949 85.768 1.00 135.49 91 LEU H CA 1
ATOM 5464 C C . LEU H 3 92 ? 65.838 150.248 86.069 1.00 136.57 91 LEU H C 1
ATOM 5465 O O . LEU H 3 92 ? 66.356 149.498 85.238 1.00 136.46 91 LEU H O 1
ATOM 5470 N N . ASN H 3 93 ? 66.376 150.505 87.261 1.00 137.65 92 ASN H N 1
ATOM 5471 C CA . ASN H 3 93 ? 67.635 149.908 87.707 1.00 138.74 92 ASN H CA 1
ATOM 5472 C C . ASN H 3 93 ? 68.792 150.265 86.776 1.00 139.57 92 ASN H C 1
ATOM 5473 O O . ASN H 3 93 ? 69.865 149.661 86.846 1.00 139.82 92 ASN H O 1
ATOM 5478 N N . MET H 3 94 ? 68.571 151.253 85.914 1.00 140.35 93 MET H N 1
ATOM 5479 C CA . MET H 3 94 ? 69.585 151.680 84.954 1.00 141.46 93 MET H CA 1
ATOM 5480 C C . MET H 3 94 ? 69.569 153.194 84.772 1.00 141.51 93 MET H C 1
ATOM 5481 O O . MET H 3 94 ? 70.662 153.803 84.803 1.00 141.57 93 MET H O 1
ATOM 5486 N N . SER H 3 138 ? 51.367 109.184 88.681 1.00 121.74 137 SER H N 1
ATOM 5487 C CA . SER H 3 138 ? 49.877 109.173 88.689 1.00 121.94 137 SER H CA 1
ATOM 5488 C C . SER H 3 138 ? 49.275 109.854 87.473 1.00 121.76 137 SER H C 1
ATOM 5489 O O . SER H 3 138 ? 49.583 111.008 87.182 1.00 122.22 137 SER H O 1
ATOM 5490 N N . ARG H 3 139 ? 48.410 109.138 86.762 1.00 121.28 138 ARG H N 1
ATOM 5491 C CA . ARG H 3 139 ? 47.759 109.669 85.569 1.00 119.56 138 ARG H CA 1
ATOM 5492 C C . ARG H 3 139 ? 46.244 109.529 85.706 1.00 117.82 138 ARG H C 1
ATOM 5493 O O . ARG H 3 139 ? 45.483 110.386 85.252 1.00 117.32 138 ARG H O 1
ATOM 5501 N N . ASN H 3 140 ? 45.820 108.443 86.346 1.00 115.76 139 ASN H N 1
ATOM 5502 C CA . ASN H 3 140 ? 44.402 108.161 86.552 1.00 113.11 139 ASN H CA 1
ATOM 5503 C C . ASN H 3 140 ? 43.889 108.751 87.867 1.00 110.83 139 ASN H C 1
ATOM 5504 O O . ASN H 3 140 ? 43.015 108.173 88.520 1.00 110.57 139 ASN H O 1
ATOM 5509 N N . ASP H 3 141 ? 44.433 109.903 88.247 1.00 107.78 140 ASP H N 1
ATOM 5510 C CA . ASP H 3 141 ? 44.032 110.572 89.481 1.00 103.39 140 ASP H CA 1
ATOM 5511 C C . ASP H 3 141 ? 42.559 110.966 89.456 1.00 99.15 140 ASP H C 1
ATOM 5512 O O . ASP H 3 141 ? 41.950 111.191 90.504 1.00 98.82 140 ASP H O 1
ATOM 5517 N N . TYR H 3 142 ? 41.994 111.048 88.255 1.00 94.95 141 TYR H N 1
ATOM 5518 C CA . TYR H 3 142 ? 40.588 111.396 88.088 1.00 91.33 141 TYR H CA 1
ATOM 5519 C C . TYR H 3 142 ? 39.719 110.252 88.609 1.00 90.25 141 TYR H C 1
ATOM 5520 O O . TYR H 3 142 ? 38.603 110.472 89.077 1.00 90.12 141 TYR H O 1
ATOM 5529 N N . ILE H 3 143 ? 40.248 109.033 88.530 1.00 88.36 142 ILE H N 1
ATOM 5530 C CA . ILE H 3 143 ? 39.547 107.841 88.990 1.00 86.01 142 ILE H CA 1
ATOM 5531 C C . ILE H 3 143 ? 39.399 107.855 90.500 1.00 86.78 142 ILE H C 1
ATOM 5532 O O . ILE H 3 143 ? 38.354 107.492 91.037 1.00 86.78 142 ILE H O 1
ATOM 5537 N N . HIS H 3 144 ? 40.455 108.281 91.183 1.00 87.58 143 HIS H N 1
ATOM 5538 C CA . HIS H 3 144 ? 40.453 108.342 92.640 1.00 87.41 143 HIS H CA 1
ATOM 5539 C C . HIS H 3 144 ? 40.132 109.761 93.130 1.00 86.94 143 HIS H C 1
ATOM 5540 O O . HIS H 3 144 ? 40.473 110.140 94.253 1.00 87.65 143 HIS H O 1
ATOM 5547 N N . SER H 3 145 ? 39.476 110.539 92.274 1.00 86.00 144 SER H N 1
ATOM 5548 C CA . SER H 3 145 ? 39.091 111.903 92.608 1.00 84.15 144 SER H CA 1
ATOM 5549 C C . SER H 3 145 ? 37.771 111.868 93.362 1.00 83.93 144 SER H C 1
ATOM 5550 O O . SER H 3 145 ? 37.443 112.789 94.110 1.00 83.91 144 SER H O 1
ATOM 5553 N N . GLY H 3 146 ? 37.013 110.797 93.150 1.00 83.54 145 GLY H N 1
ATOM 5554 C CA . GLY H 3 146 ? 35.727 110.656 93.807 1.00 83.20 145 GLY H CA 1
ATOM 5555 C C . GLY H 3 146 ? 34.620 111.244 92.958 1.00 82.92 145 GLY H C 1
ATOM 5556 O O . GLY H 3 146 ? 33.491 111.414 93.418 1.00 82.92 145 GLY H O 1
ATOM 5557 N N . LEU H 3 147 ? 34.947 111.547 91.707 1.00 82.27 146 LEU H N 1
ATOM 5558 C CA . LEU H 3 147 ? 33.985 112.127 90.784 1.00 81.22 146 LEU H CA 1
ATOM 5559 C C . LEU H 3 147 ? 33.835 111.251 89.549 1.00 81.62 146 LEU H C 1
ATOM 5560 O O . LEU H 3 147 ? 32.959 111.480 88.717 1.00 81.74 146 LEU H O 1
ATOM 5565 N N . TYR H 3 148 ? 34.694 110.244 89.446 1.00 82.33 147 TYR H N 1
ATOM 5566 C CA . TYR H 3 148 ? 34.684 109.318 88.318 1.00 83.32 147 TYR H CA 1
ATOM 5567 C C . TYR H 3 148 ? 33.721 108.138 88.513 1.00 84.54 147 TYR H C 1
ATOM 5568 O O . TYR H 3 148 ? 33.440 107.730 89.641 1.00 85.66 147 TYR H O 1
ATOM 5577 N N . SER H 3 149 ? 33.223 107.593 87.405 1.00 85.08 148 SER H N 1
ATOM 5578 C CA . SER H 3 149 ? 32.288 106.479 87.451 1.00 86.28 148 SER H CA 1
ATOM 5579 C C . SER H 3 149 ? 32.371 105.636 86.181 1.00 88.52 148 SER H C 1
ATOM 5580 O O . SER H 3 149 ? 32.829 106.107 85.138 1.00 89.37 148 SER H O 1
ATOM 5583 N N . SER H 3 150 ? 31.929 104.384 86.284 1.00 90.72 149 SER H N 1
ATOM 5584 C CA . SER H 3 150 ? 31.942 103.437 85.170 1.00 92.44 149 SER H CA 1
ATOM 5585 C C . SER H 3 150 ? 30.894 102.351 85.400 1.00 94.02 149 SER H C 1
ATOM 5586 O O . SER H 3 150 ? 30.843 101.749 86.472 1.00 94.59 149 SER H O 1
ATOM 5589 N N . PHE H 3 151 ? 30.073 102.097 84.386 1.00 95.46 150 PHE H N 1
ATOM 5590 C CA . PHE H 3 151 ? 29.015 101.096 84.479 1.00 97.47 150 PHE H CA 1
ATOM 5591 C C . PHE H 3 151 ? 28.515 100.709 83.090 1.00 99.86 150 PHE H C 1
ATOM 5592 O O . PHE H 3 151 ? 28.660 101.476 82.138 1.00 100.20 150 PHE H O 1
ATOM 5600 N N . THR H 3 152 ? 27.919 99.524 82.982 1.00 102.25 151 THR H N 1
ATOM 5601 C CA . THR H 3 152 ? 27.401 99.028 81.704 1.00 104.26 151 THR H CA 1
ATOM 5602 C C . THR H 3 152 ? 26.268 99.908 81.186 1.00 105.44 151 THR H C 1
ATOM 5603 O O . THR H 3 152 ? 25.501 100.466 81.971 1.00 104.83 151 THR H O 1
ATOM 5607 N N . LEU H 3 153 ? 26.172 100.030 79.864 1.00 106.79 152 LEU H N 1
ATOM 5608 C CA . LEU H 3 153 ? 25.129 100.838 79.245 1.00 108.15 152 LEU H CA 1
ATOM 5609 C C . LEU H 3 153 ? 23.802 100.257 79.689 1.00 110.36 152 LEU H C 1
ATOM 5610 O O . LEU H 3 153 ? 22.891 100.988 80.091 1.00 110.55 152 LEU H O 1
ATOM 5615 N N . ASN H 3 154 ? 23.708 98.931 79.611 1.00 112.60 153 ASN H N 1
ATOM 5616 C CA . ASN H 3 154 ? 22.504 98.218 80.012 1.00 115.31 153 ASN H CA 1
ATOM 5617 C C . ASN H 3 154 ? 22.038 98.759 81.353 1.00 116.42 153 ASN H C 1
ATOM 5618 O O . ASN H 3 154 ? 20.980 99.385 81.442 1.00 116.52 153 ASN H O 1
ATOM 5623 N N . SER H 3 155 ? 22.840 98.534 82.390 1.00 117.38 154 SER H N 1
ATOM 5624 C CA . SER H 3 155 ? 22.499 99.007 83.725 1.00 117.61 154 SER H CA 1
ATOM 5625 C C . SER H 3 155 ? 22.124 100.488 83.688 1.00 116.96 154 SER H C 1
ATOM 5626 O O . SER H 3 155 ? 20.908 100.782 83.743 1.00 68.26 154 SER H O 1
#